Protein AF-0000000076753463 (afdb_homodimer)

Nearest PDB structures (foldseek):
  2esn-assembly1_C  TM=7.604E-01  e=2.938E-28  Pseudomonas aeruginosa
  2y84-assembly3_C  TM=8.664E-01  e=3.092E-18  Burkholderia sp. DNT
  2uye-assembly1_B  TM=8.236E-01  e=2.021E-17  Burkholderia cepacia
  2y7w-assembly2_D  TM=8.746E-01  e=1.244E-16  Burkholderia sp. DNT
  6g1d-assembly1_A  TM=5.443E-01  e=1.172E-17  Corynebacterium glutamicum

InterPro domains:
  IPR000847 LysR, HTH, N-terminal domain [PF00126] (5-63)
  IPR000847 LysR, HTH, N-terminal domain [PS50931] (3-60)
  IPR005119 LysR, substrate-binding [PF03466] (92-293)
  IPR036388 Winged helix-like DNA-binding domain superfamily [G3DSA:1.10.10.10] (1-82)
  IPR036390 Winged helix DNA-binding domain superfamily [SSF46785] (2-79)
  IPR050389 LysR-type Transcriptional Regulators [PTHR30118] (2-296)

Structure (mmCIF, N/CA/C/O backbone):
data_AF-0000000076753463-model_v1
#
loop_
_entity.id
_entity.type
_entity.pdbx_description
1 polymer 'Transcriptional regulator'
#
loop_
_atom_site.group_PDB
_atom_site.id
_atom_site.type_symbol
_atom_site.label_atom_id
_atom_site.label_alt_id
_atom_site.label_comp_id
_atom_site.label_asym_id
_atom_site.label_entity_id
_atom_site.label_seq_id
_atom_site.pdbx_PDB_ins_code
_atom_site.Cartn_x
_atom_site.Cartn_y
_atom_site.Cartn_z
_atom_site.occupancy
_atom_site.B_iso_or_equiv
_atom_site.auth_seq_id
_atom_site.auth_comp_id
_atom_site.auth_asym_id
_atom_site.auth_atom_id
_atom_site.pdbx_PDB_model_num
ATOM 1 N N . MET A 1 1 ? 1.501 -44.062 19.547 1 33.59 1 MET A N 1
ATOM 2 C CA . MET A 1 1 ? 0.537 -43.812 18.484 1 33.59 1 MET A CA 1
ATOM 3 C C . MET A 1 1 ? 1.227 -43.25 17.234 1 33.59 1 MET A C 1
ATOM 5 O O . MET A 1 1 ? 2.057 -42.344 17.344 1 33.59 1 MET A O 1
ATOM 9 N N . GLN A 1 2 ? 1.381 -43.969 16.266 1 40.06 2 GLN A N 1
ATOM 10 C CA . GLN A 1 2 ? 2.08 -43.594 15.039 1 40.06 2 GLN A CA 1
ATOM 11 C C . GLN A 1 2 ? 1.446 -42.375 14.383 1 40.06 2 GLN A C 1
ATOM 13 O O . GLN A 1 2 ? 0.242 -42.375 14.125 1 40.06 2 GLN A O 1
ATOM 18 N N . LEU A 1 3 ? 1.98 -41.344 14.609 1 48.25 3 LEU A N 1
ATOM 19 C CA . LEU A 1 3 ? 1.506 -40.094 14.023 1 48.25 3 LEU A CA 1
ATOM 20 C C . LEU A 1 3 ? 1.336 -40.219 12.516 1 48.25 3 LEU A C 1
ATOM 22 O O . LEU A 1 3 ? 2.238 -40.688 11.828 1 48.25 3 LEU A O 1
ATOM 26 N N . ASP A 1 4 ? 0.097 -40.406 11.984 1 59.12 4 ASP A N 1
ATOM 27 C CA . ASP A 1 4 ? -0.294 -40.469 10.578 1 59.12 4 ASP A CA 1
ATOM 28 C C . ASP A 1 4 ? -0.141 -39.094 9.93 1 59.12 4 ASP A C 1
ATOM 30 O O . ASP A 1 4 ? -0.939 -38.188 10.18 1 59.12 4 ASP A O 1
ATOM 34 N N . LEU A 1 5 ? 0.913 -38.906 9.227 1 62.38 5 LEU A N 1
ATOM 35 C CA . LEU A 1 5 ? 1.271 -37.656 8.578 1 62.38 5 LEU A CA 1
ATOM 36 C C . LEU A 1 5 ? 0.182 -37.219 7.602 1 62.38 5 LEU A C 1
ATOM 38 O O . LEU A 1 5 ? 0.102 -36.062 7.238 1 62.38 5 LEU A O 1
ATOM 42 N N . ASN A 1 6 ? -0.649 -38.188 7.344 1 65.31 6 ASN A N 1
ATOM 43 C CA . ASN A 1 6 ? -1.772 -37.812 6.48 1 65.31 6 ASN A CA 1
ATOM 44 C C . ASN A 1 6 ? -2.73 -36.844 7.168 1 65.31 6 ASN A C 1
ATOM 46 O O . ASN A 1 6 ? -3.457 -36.125 6.5 1 65.31 6 ASN A O 1
ATOM 50 N N . LEU A 1 7 ? -2.582 -36.844 8.445 1 74.88 7 LEU A N 1
ATOM 51 C CA . LEU A 1 7 ? -3.408 -35.938 9.219 1 74.88 7 LEU A CA 1
ATOM 52 C C . LEU A 1 7 ? -2.998 -34.5 8.961 1 74.88 7 LEU A C 1
ATOM 54 O O . LEU A 1 7 ? -3.836 -33.594 9 1 74.88 7 LEU A O 1
ATOM 58 N N . LEU A 1 8 ? -1.732 -34.344 8.656 1 76.69 8 LEU A N 1
ATOM 59 C CA . LEU A 1 8 ? -1.247 -33 8.383 1 76.69 8 LEU A CA 1
ATOM 60 C C . LEU A 1 8 ? -1.798 -32.5 7.062 1 76.69 8 LEU A C 1
ATOM 62 O O . LEU A 1 8 ? -2.15 -31.312 6.953 1 76.69 8 LEU A O 1
ATOM 66 N N . SER A 1 9 ? -1.831 -33.406 6.18 1 77.88 9 SER A N 1
ATOM 67 C CA . SER A 1 9 ? -2.418 -33.031 4.895 1 77.88 9 SER A CA 1
ATOM 68 C C . SER A 1 9 ? -3.887 -32.656 5.047 1 77.88 9 SER A C 1
ATOM 70 O O . SER A 1 9 ? -4.355 -31.688 4.426 1 77.88 9 SER A O 1
ATOM 72 N N . ALA A 1 10 ? -4.559 -33.375 5.84 1 82.31 10 ALA A N 1
ATOM 73 C CA . ALA A 1 10 ? -5.969 -33.125 6.094 1 82.31 10 ALA A CA 1
ATOM 74 C C . ALA A 1 10 ? -6.145 -31.797 6.84 1 82.31 10 ALA A C 1
ATOM 76 O O . ALA A 1 10 ? -7.031 -31 6.516 1 82.31 10 ALA A O 1
ATOM 77 N N . LEU A 1 11 ? -5.305 -31.594 7.801 1 85.06 11 LEU A N 1
ATOM 78 C CA . LEU A 1 11 ? -5.344 -30.359 8.562 1 85.06 11 LEU A CA 1
ATOM 79 C C . LEU A 1 11 ? -5.094 -29.156 7.66 1 85.06 11 LEU A C 1
ATOM 81 O O . LEU A 1 11 ? -5.805 -28.156 7.75 1 85.06 11 LEU A O 1
ATOM 85 N N . ASP A 1 12 ? -4.172 -29.328 6.883 1 80.75 12 ASP A N 1
ATOM 86 C CA . ASP A 1 12 ? -3.832 -28.266 5.941 1 80.75 12 ASP A CA 1
ATOM 87 C C . ASP A 1 12 ? -5.02 -27.938 5.043 1 80.75 12 ASP A C 1
ATOM 89 O O . ASP A 1 12 ? -5.352 -26.766 4.859 1 80.75 12 ASP A O 1
ATOM 93 N N . ALA A 1 13 ? -5.637 -28.875 4.512 1 80.62 13 ALA A N 1
ATOM 94 C CA . ALA A 1 13 ? -6.797 -28.703 3.637 1 80.62 13 ALA A CA 1
ATOM 95 C C . ALA A 1 13 ? -7.957 -28.047 4.387 1 80.62 13 ALA A C 1
ATOM 97 O O . ALA A 1 13 ? -8.625 -27.156 3.861 1 80.62 13 ALA A O 1
ATOM 98 N N . LEU A 1 14 ? -8.18 -28.484 5.586 1 86.25 14 LEU A N 1
ATOM 99 C CA . LEU A 1 14 ? -9.266 -27.953 6.41 1 86.25 14 LEU A CA 1
ATOM 100 C C . LEU A 1 14 ? -9.055 -26.469 6.703 1 86.25 14 LEU A C 1
ATOM 102 O O . LEU A 1 14 ? -10.008 -25.688 6.656 1 86.25 14 LEU A O 1
ATOM 106 N N . LEU A 1 15 ? -7.824 -26.156 6.926 1 82.81 15 LEU A N 1
ATOM 107 C CA . LEU A 1 15 ? -7.52 -24.766 7.297 1 82.81 15 LEU A CA 1
ATOM 108 C C . LEU A 1 15 ? -7.559 -23.859 6.074 1 82.81 15 LEU A C 1
ATOM 110 O O . LEU A 1 15 ? -7.914 -22.688 6.18 1 82.81 15 LEU A O 1
ATOM 114 N N . GLU A 1 16 ? -7.16 -24.328 5.016 1 77.44 16 GLU A N 1
ATOM 115 C CA . GLU A 1 16 ? -7.16 -23.547 3.779 1 77.44 16 GLU A CA 1
ATOM 116 C C . GLU A 1 16 ? -8.578 -23.344 3.258 1 77.44 16 GLU A C 1
ATOM 118 O O . GLU A 1 16 ? -8.945 -22.234 2.863 1 77.44 16 GLU A O 1
ATOM 123 N N . GLU A 1 17 ? -9.398 -24.375 3.283 1 74.75 17 GLU A N 1
ATOM 124 C CA . GLU A 1 17 ? -10.734 -24.344 2.695 1 74.75 17 GLU A CA 1
ATOM 125 C C . GLU A 1 17 ? -11.766 -23.812 3.68 1 74.75 17 GLU A C 1
ATOM 127 O O . GLU A 1 17 ? -12.812 -23.297 3.273 1 74.75 17 GLU A O 1
ATOM 132 N N . GLY A 1 18 ? -11.445 -23.953 4.965 1 78.69 18 GLY A N 1
ATOM 133 C CA . GLY A 1 18 ? -12.352 -23.484 6.012 1 78.69 18 GLY A CA 1
ATOM 134 C C . GLY A 1 18 ? -13.633 -24.297 6.086 1 78.69 18 GLY A C 1
ATOM 135 O O . GLY A 1 18 ? -14.656 -23.797 6.562 1 78.69 18 GLY A O 1
ATOM 136 N N . SER A 1 19 ? -13.656 -25.422 5.418 1 81.88 19 SER A N 1
ATOM 137 C CA . SER A 1 19 ? -14.828 -26.281 5.43 1 81.88 19 SER A CA 1
ATOM 138 C C . SER A 1 19 ? -14.445 -27.75 5.215 1 81.88 19 SER A C 1
ATOM 140 O O . SER A 1 19 ? -13.406 -28.031 4.625 1 81.88 19 SER A O 1
ATOM 142 N N . VAL A 1 20 ? -15.336 -28.672 5.754 1 86.06 20 VAL A N 1
ATOM 143 C CA . VAL A 1 20 ? -15.117 -30.109 5.617 1 86.06 20 VAL A CA 1
ATOM 144 C C . VAL A 1 20 ? -15.344 -30.531 4.168 1 86.06 20 VAL A C 1
ATOM 146 O O . VAL A 1 20 ? -14.555 -31.297 3.607 1 86.06 20 VAL A O 1
ATOM 149 N N . ALA A 1 21 ? -16.359 -29.891 3.625 1 83.31 21 ALA A N 1
ATOM 150 C CA . ALA A 1 21 ? -16.672 -30.234 2.24 1 83.31 21 ALA A CA 1
ATOM 151 C C . ALA A 1 21 ? -15.555 -29.781 1.302 1 83.31 21 ALA A C 1
ATOM 153 O O . ALA A 1 21 ? -15.133 -30.516 0.412 1 83.31 21 ALA A O 1
ATOM 154 N N . GLY A 1 22 ? -15.078 -28.656 1.528 1 81.5 22 GLY A N 1
ATOM 155 C CA . GLY A 1 22 ? -13.977 -28.125 0.733 1 81.5 22 GLY A CA 1
ATOM 156 C C . GLY A 1 22 ? -12.695 -28.938 0.882 1 81.5 22 GLY A C 1
ATOM 157 O O . GLY A 1 22 ? -12.016 -29.203 -0.106 1 81.5 22 GLY A O 1
ATOM 158 N N . ALA A 1 23 ? -12.438 -29.297 2.053 1 85.56 23 ALA A N 1
ATOM 159 C CA . ALA A 1 23 ? -11.25 -30.109 2.322 1 85.56 23 ALA A CA 1
ATOM 160 C C . ALA A 1 23 ? -11.383 -31.5 1.692 1 85.56 23 ALA A C 1
ATOM 162 O O . ALA A 1 23 ? -10.406 -32.031 1.16 1 85.56 23 ALA A O 1
ATOM 163 N N . ALA A 1 24 ? -12.555 -32.031 1.712 1 85 24 ALA A N 1
ATOM 164 C CA . ALA A 1 24 ? -12.812 -33.344 1.12 1 85 24 ALA A CA 1
ATOM 165 C C . ALA A 1 24 ? -12.562 -33.312 -0.385 1 85 24 ALA A C 1
ATOM 167 O O . ALA A 1 24 ? -11.914 -34.219 -0.925 1 85 24 ALA A O 1
ATOM 168 N N . GLU A 1 25 ? -13.008 -32.312 -0.984 1 79.56 25 GLU A N 1
ATOM 169 C CA . GLU A 1 25 ? -12.82 -32.156 -2.422 1 79.56 25 GLU A CA 1
ATOM 170 C C . GLU A 1 25 ? -11.344 -32.031 -2.771 1 79.56 25 GLU A C 1
ATOM 172 O O . GLU A 1 25 ? -10.852 -32.656 -3.703 1 79.56 25 GLU A O 1
ATOM 177 N N . ARG A 1 26 ? -10.656 -31.344 -1.923 1 76.62 26 ARG A N 1
ATOM 178 C CA . ARG A 1 26 ? -9.234 -31.078 -2.16 1 76.62 26 ARG A CA 1
ATOM 179 C C . ARG A 1 26 ? -8.406 -32.344 -1.966 1 76.62 26 ARG A C 1
ATOM 181 O O . ARG A 1 26 ? -7.453 -32.594 -2.705 1 76.62 26 ARG A O 1
ATOM 188 N N . LEU A 1 27 ? -8.789 -33.125 -1.083 1 77.31 27 LEU A N 1
ATOM 189 C CA . LEU A 1 27 ? -8.023 -34.312 -0.715 1 77.31 27 LEU A CA 1
ATOM 190 C C . LEU A 1 27 ? -8.523 -35.531 -1.47 1 77.31 27 LEU A C 1
ATOM 192 O O . LEU A 1 27 ? -7.949 -36.625 -1.355 1 77.31 27 LEU A O 1
ATOM 196 N N . ARG A 1 28 ? -9.609 -35.312 -2.26 1 79.56 28 ARG A N 1
ATOM 197 C CA . ARG A 1 28 ? -10.25 -36.406 -2.963 1 79.56 28 ARG A CA 1
ATOM 198 C C . ARG A 1 28 ? -10.664 -37.531 -1.991 1 79.56 28 ARG A C 1
ATOM 200 O O . ARG A 1 28 ? -10.391 -38.688 -2.225 1 79.56 28 ARG A O 1
ATOM 207 N N . LEU A 1 29 ? -11.242 -37.094 -0.94 1 81 29 LEU A N 1
ATOM 208 C CA . LEU A 1 29 ? -11.812 -37.969 0.078 1 81 29 LEU A CA 1
ATOM 209 C C . LEU A 1 29 ? -13.297 -37.656 0.282 1 81 29 LEU A C 1
ATOM 211 O O . LEU A 1 29 ? -13.805 -36.656 -0.221 1 81 29 LEU A O 1
ATOM 215 N N . SER A 1 30 ? -14.016 -38.562 0.864 1 83.69 30 SER A N 1
ATOM 216 C CA . SER A 1 30 ? -15.406 -38.312 1.218 1 83.69 30 SER A CA 1
ATOM 217 C C . SER A 1 30 ? -15.516 -37.375 2.416 1 83.69 30 SER A C 1
ATOM 219 O O . SER A 1 30 ? -14.617 -37.312 3.256 1 83.69 30 SER A O 1
ATOM 221 N N . SER A 1 31 ? -16.578 -36.625 2.402 1 87.75 31 SER A N 1
ATOM 222 C CA . SER A 1 31 ? -16.812 -35.688 3.516 1 87.75 31 SER A CA 1
ATOM 223 C C . SER A 1 31 ? -16.844 -36.438 4.848 1 87.75 31 SER A C 1
ATOM 225 O O . SER A 1 31 ? -16.281 -35.969 5.84 1 87.75 31 SER A O 1
ATOM 227 N N . PRO A 1 32 ? -17.5 -37.594 4.91 1 87.38 32 PRO A N 1
ATOM 228 C CA . PRO A 1 32 ? -17.469 -38.344 6.18 1 87.38 32 PRO A CA 1
ATOM 229 C C . PRO A 1 32 ? -16.047 -38.719 6.598 1 87.38 32 PRO A C 1
ATOM 231 O O . PRO A 1 32 ? -15.711 -38.656 7.785 1 87.38 32 PRO A O 1
ATOM 234 N N . ALA A 1 33 ? -15.258 -39.031 5.668 1 84.88 33 ALA A N 1
ATOM 235 C CA . ALA A 1 33 ? -13.867 -39.375 5.961 1 84.88 33 ALA A CA 1
ATOM 236 C C . ALA A 1 33 ? -13.117 -38.156 6.52 1 84.88 33 ALA A C 1
ATOM 238 O O . ALA A 1 33 ? -12.359 -38.281 7.488 1 84.88 33 ALA A O 1
ATOM 239 N N . VAL A 1 34 ? -13.344 -37.062 5.918 1 87.88 34 VAL A N 1
ATOM 240 C CA . VAL A 1 34 ? -12.688 -35.844 6.379 1 87.88 34 VAL A CA 1
ATOM 241 C C . VAL A 1 34 ? -13.227 -35.469 7.754 1 87.88 34 VAL A C 1
ATOM 243 O O . VAL A 1 34 ? -12.477 -35 8.617 1 87.88 34 VAL A O 1
ATOM 246 N N . SER A 1 35 ? -14.484 -35.656 7.957 1 89.06 35 SER A N 1
ATOM 247 C CA . SER A 1 35 ? -15.094 -35.375 9.258 1 89.06 35 SER A CA 1
ATOM 248 C C . SER A 1 35 ? -14.477 -36.25 10.344 1 89.06 35 SER A C 1
ATOM 250 O O . SER A 1 35 ? -14.18 -35.781 11.438 1 89.06 35 SER A O 1
ATOM 252 N N . ARG A 1 36 ? -14.273 -37.469 10.016 1 86 36 ARG A N 1
ATOM 253 C CA . ARG A 1 36 ? -13.625 -38.375 10.961 1 86 36 ARG A CA 1
ATOM 254 C C . ARG A 1 36 ? -12.195 -37.938 11.25 1 86 36 ARG A C 1
ATOM 256 O O . ARG A 1 36 ? -11.742 -37.969 12.398 1 86 36 ARG A O 1
ATOM 263 N N . THR A 1 37 ? -11.578 -37.562 10.172 1 86.69 37 THR A N 1
ATOM 264 C CA . THR A 1 37 ? -10.211 -37.094 10.312 1 86.69 37 THR A CA 1
ATOM 265 C C . THR A 1 37 ? -10.164 -35.844 11.195 1 86.69 37 THR A C 1
ATOM 267 O O . THR A 1 37 ? -9.266 -35.688 12.016 1 86.69 37 THR A O 1
ATOM 270 N N . LEU A 1 38 ? -11.109 -34.969 11.016 1 89.12 38 LEU A N 1
ATOM 271 C CA . LEU A 1 38 ? -11.203 -33.781 11.859 1 89.12 38 LEU A CA 1
ATOM 272 C C . LEU A 1 38 ? -11.414 -34.188 13.32 1 89.12 38 LEU A C 1
ATOM 274 O O . LEU A 1 38 ? -10.805 -33.594 14.219 1 89.12 38 LEU A O 1
ATOM 278 N N . GLY A 1 39 ? -12.289 -35.094 13.531 1 86.94 39 GLY A N 1
ATOM 279 C CA . GLY A 1 39 ? -12.461 -35.625 14.883 1 86.94 39 GLY A CA 1
ATOM 280 C C . GLY A 1 39 ? -11.164 -36.125 15.492 1 86.94 39 GLY A C 1
ATOM 281 O O . GLY A 1 39 ? -10.883 -35.875 16.656 1 86.94 39 GLY A O 1
ATOM 282 N N . ARG A 1 40 ? -10.414 -36.812 14.688 1 82.94 40 ARG A N 1
ATOM 283 C CA . ARG A 1 40 ? -9.117 -37.312 15.141 1 82.94 40 ARG A CA 1
ATOM 284 C C . ARG A 1 40 ? -8.172 -36.156 15.453 1 82.94 40 ARG A C 1
ATOM 286 O O . ARG A 1 40 ? -7.457 -36.188 16.453 1 82.94 40 ARG A O 1
ATOM 293 N N . LEU A 1 41 ? -8.102 -35.219 14.555 1 86.5 41 LEU A N 1
ATOM 294 C CA . LEU A 1 41 ? -7.266 -34.031 14.734 1 86.5 41 LEU A CA 1
ATOM 295 C C . LEU A 1 41 ? -7.629 -33.312 16.016 1 86.5 41 LEU A C 1
ATOM 297 O O . LEU A 1 41 ? -6.746 -32.875 16.766 1 86.5 41 LEU A O 1
ATOM 301 N N . ARG A 1 42 ? -8.906 -33.25 16.281 1 86.31 42 ARG A N 1
ATOM 302 C CA . ARG A 1 42 ? -9.383 -32.594 17.5 1 86.31 42 ARG A CA 1
ATOM 303 C C . ARG A 1 42 ? -8.891 -33.344 18.734 1 86.31 42 ARG A C 1
ATOM 305 O O . ARG A 1 42 ? -8.43 -32.719 19.688 1 86.31 42 ARG A O 1
ATOM 312 N N . ARG A 1 43 ? -9 -34.594 18.656 1 83.44 43 ARG A N 1
ATOM 313 C CA . ARG A 1 43 ? -8.562 -35.406 19.781 1 83.44 43 ARG A CA 1
ATOM 314 C C . ARG A 1 43 ? -7.059 -35.312 20 1 83.44 43 ARG A C 1
ATOM 316 O O . ARG A 1 43 ? -6.594 -35.188 21.125 1 83.44 43 ARG A O 1
ATOM 323 N N . LEU A 1 44 ? -6.395 -35.281 18.922 1 80.81 44 LEU A N 1
ATOM 324 C CA . LEU A 1 44 ? -4.941 -35.281 19.016 1 80.81 44 LEU A CA 1
ATOM 325 C C . LEU A 1 44 ? -4.441 -33.906 19.516 1 80.81 44 LEU A C 1
ATOM 327 O O . LEU A 1 44 ? -3.479 -33.844 20.281 1 80.81 44 LEU A O 1
ATOM 331 N N . THR A 1 45 ? -5.082 -32.906 19.062 1 83.5 45 THR A N 1
ATOM 332 C CA . THR A 1 45 ? -4.594 -31.562 19.359 1 83.5 45 THR A CA 1
ATOM 333 C C . THR A 1 45 ? -5.25 -31.016 20.625 1 83.5 45 THR A C 1
ATOM 335 O O . THR A 1 45 ? -4.746 -30.078 21.234 1 83.5 45 THR A O 1
ATOM 338 N N . GLY A 1 46 ? -6.352 -31.531 20.922 1 83.75 46 GLY A N 1
ATOM 339 C CA . GLY A 1 46 ? -7.137 -31.016 22.031 1 83.75 46 GLY A CA 1
ATOM 340 C C . GLY A 1 46 ? -7.875 -29.734 21.688 1 83.75 46 GLY A C 1
ATOM 341 O O . GLY A 1 46 ? -8.344 -29.016 22.562 1 83.75 46 GLY A O 1
ATOM 342 N N . ASP A 1 47 ? -7.789 -29.328 20.406 1 82.88 47 ASP A N 1
ATOM 343 C CA . ASP A 1 47 ? -8.445 -28.141 19.891 1 82.88 47 ASP A CA 1
ATOM 344 C C . ASP A 1 47 ? -9.539 -28.5 18.875 1 82.88 47 ASP A C 1
ATOM 346 O O . ASP A 1 47 ? -9.422 -29.5 18.172 1 82.88 47 ASP A O 1
ATOM 350 N N . GLU A 1 48 ? -10.547 -27.672 18.734 1 88.5 48 GLU A N 1
ATOM 351 C CA . GLU A 1 48 ? -11.656 -27.938 17.828 1 88.5 48 GLU A CA 1
ATOM 352 C C . GLU A 1 48 ? -11.266 -27.656 16.391 1 88.5 48 GLU A C 1
ATOM 354 O O . GLU A 1 48 ? -11.953 -28.094 15.453 1 88.5 48 GLU A O 1
ATOM 359 N N . ILE A 1 49 ? -10.195 -26.984 16.109 1 86.69 49 ILE A N 1
ATOM 360 C CA . ILE A 1 49 ? -9.57 -26.688 14.82 1 86.69 49 ILE A CA 1
ATOM 361 C C . ILE A 1 49 ? -10.516 -25.828 13.977 1 86.69 49 ILE A C 1
ATOM 363 O O . ILE A 1 49 ? -10.18 -24.703 13.602 1 86.69 49 ILE A O 1
ATOM 367 N N . LEU A 1 50 ? -11.727 -26.328 13.742 1 87 50 LEU A N 1
ATOM 368 C CA . LEU A 1 50 ? -12.805 -25.625 13.062 1 87 50 LEU A CA 1
ATOM 369 C C . LEU A 1 50 ? -14.086 -25.672 13.891 1 87 50 LEU A C 1
ATOM 371 O O . LEU A 1 50 ? -14.469 -26.734 14.383 1 87 50 LEU A O 1
ATOM 375 N N . VAL A 1 51 ? -14.578 -24.406 14.094 1 83.38 51 VAL A N 1
ATOM 376 C CA . VAL A 1 51 ? -15.812 -24.344 14.859 1 83.38 51 VAL A CA 1
ATOM 377 C C . VAL A 1 51 ? -16.938 -23.812 13.977 1 83.38 51 VAL A C 1
ATOM 379 O O . VAL A 1 51 ? -16.703 -22.969 13.109 1 83.38 51 VAL A O 1
ATOM 382 N N . ARG A 1 52 ? -18.078 -24.344 14.18 1 76.12 52 ARG A N 1
ATOM 383 C CA . ARG A 1 52 ? -19.234 -23.922 13.414 1 76.12 52 ARG A CA 1
ATOM 384 C C . ARG A 1 52 ? -19.719 -22.547 13.867 1 76.12 52 ARG A C 1
ATOM 386 O O . ARG A 1 52 ? -19.922 -22.312 15.062 1 76.12 52 ARG A O 1
ATOM 393 N N . THR A 1 53 ? -19.578 -21.75 13.086 1 67 53 THR A N 1
ATOM 394 C CA . THR A 1 53 ? -20.156 -20.438 13.305 1 67 53 THR A CA 1
ATOM 395 C C . THR A 1 53 ? -21.25 -20.141 12.289 1 67 53 THR A C 1
ATOM 397 O O . THR A 1 53 ? -20.984 -19.719 11.172 1 67 53 THR A O 1
ATOM 400 N N . GLY A 1 54 ? -22.453 -20.391 12.586 1 63.91 54 GLY A N 1
ATOM 401 C CA . GLY A 1 54 ? -23.547 -20.312 11.633 1 63.91 54 GLY A CA 1
ATOM 402 C C . GLY A 1 54 ? -23.484 -21.375 10.562 1 63.91 54 GLY A C 1
ATOM 403 O O . GLY A 1 54 ? -23.453 -22.578 10.875 1 63.91 54 GLY A O 1
ATOM 404 N N . ARG A 1 55 ? -23.5 -20.969 9.305 1 67.06 55 ARG A N 1
ATOM 405 C CA . ARG A 1 55 ? -23.469 -21.922 8.203 1 67.06 55 ARG A CA 1
ATOM 406 C C . ARG A 1 55 ? -22.047 -22.172 7.715 1 67.06 55 ARG A C 1
ATOM 408 O O . ARG A 1 55 ? -21.828 -22.875 6.734 1 67.06 55 ARG A O 1
ATOM 415 N N . THR A 1 56 ? -21.109 -21.531 8.383 1 70.06 56 THR A N 1
ATOM 416 C CA . THR A 1 56 ? -19.734 -21.688 7.961 1 70.06 56 THR A CA 1
ATOM 417 C C . THR A 1 56 ? -18.859 -22.188 9.117 1 70.06 56 THR A C 1
ATOM 419 O O . THR A 1 56 ? -19.312 -22.203 10.266 1 70.06 56 THR A O 1
ATOM 422 N N . MET A 1 57 ? -17.797 -22.828 8.758 1 79.12 57 MET A N 1
ATOM 423 C CA . MET A 1 57 ? -16.812 -23.203 9.758 1 79.12 57 MET A CA 1
ATOM 424 C C . MET A 1 57 ? -15.672 -22.203 9.805 1 79.12 57 MET A C 1
ATOM 426 O O . MET A 1 57 ? -15.227 -21.719 8.766 1 79.12 57 MET A O 1
ATOM 430 N N . THR A 1 58 ? -15.328 -21.875 11.062 1 80.81 58 THR A N 1
ATOM 431 C CA . THR A 1 58 ? -14.234 -20.938 11.273 1 80.81 58 THR A CA 1
ATOM 432 C C . THR A 1 58 ? -13.094 -21.578 12.047 1 80.81 58 THR A C 1
ATOM 434 O O . THR A 1 58 ? -13.336 -22.297 13.023 1 80.81 58 THR A O 1
ATOM 437 N N . PRO A 1 59 ? -11.883 -21.328 11.562 1 83.06 59 PRO A N 1
ATOM 438 C CA . PRO A 1 59 ? -10.75 -21.891 12.305 1 83.06 59 PRO A CA 1
ATOM 439 C C . PRO A 1 59 ? -10.594 -21.266 13.688 1 83.06 59 PRO A C 1
ATOM 441 O O . PRO A 1 59 ? -10.906 -20.078 13.875 1 83.06 59 PRO A O 1
ATOM 444 N N . THR A 1 60 ? -10.188 -22.125 14.672 1 82.75 60 THR A N 1
ATOM 445 C CA . THR A 1 60 ? -9.883 -21.625 16.016 1 82.75 60 THR A CA 1
ATOM 446 C C . THR A 1 60 ? -8.602 -20.797 16 1 82.75 60 THR A C 1
ATOM 448 O O . THR A 1 60 ? -7.816 -20.859 15.055 1 82.75 60 THR A O 1
ATOM 451 N N . PRO A 1 61 ? -8.414 -20.094 17.047 1 76 61 PRO A N 1
ATOM 452 C CA . PRO A 1 61 ? -7.16 -19.328 17.156 1 76 61 PRO A CA 1
ATOM 453 C C . PRO A 1 61 ? -5.926 -20.234 17.094 1 76 61 PRO A C 1
ATOM 455 O O . PRO A 1 61 ? -4.918 -19.859 16.484 1 76 61 PRO A O 1
ATOM 458 N N . TYR A 1 62 ? -6.059 -21.359 17.719 1 76.56 62 TYR A N 1
ATOM 459 C CA . TYR A 1 62 ? -4.98 -22.328 17.672 1 76.56 62 TYR A CA 1
ATOM 460 C C . TYR A 1 62 ? -4.707 -22.781 16.234 1 76.56 62 TYR A C 1
ATOM 462 O O . TYR A 1 62 ? -3.555 -22.797 15.797 1 76.56 62 TYR A O 1
ATOM 470 N N . ALA A 1 63 ? -5.762 -23.094 15.508 1 80.25 63 ALA A N 1
ATOM 471 C CA . ALA A 1 63 ? -5.645 -23.562 14.133 1 80.25 63 ALA A CA 1
ATOM 472 C C . ALA A 1 63 ? -5.023 -22.5 13.234 1 80.25 63 ALA A C 1
ATOM 474 O O . ALA A 1 63 ? -4.172 -22.797 12.398 1 80.25 63 ALA A O 1
ATOM 475 N N . LEU A 1 64 ? -5.41 -21.344 13.516 1 76.19 64 LEU A N 1
ATOM 476 C CA . LEU A 1 64 ? -4.867 -20.234 12.742 1 76.19 64 LEU A CA 1
ATOM 477 C C . LEU A 1 64 ? -3.383 -20.047 13.031 1 76.19 64 LEU A C 1
ATOM 479 O O . LEU A 1 64 ? -2.605 -19.75 12.125 1 76.19 64 LEU A O 1
ATOM 483 N N . ALA A 1 65 ? -3.045 -20.344 14.227 1 73.19 65 ALA A N 1
ATOM 484 C CA . ALA A 1 65 ? -1.664 -20.141 14.656 1 73.19 65 ALA A CA 1
ATOM 485 C C . ALA A 1 65 ? -0.73 -21.156 14.016 1 73.19 65 ALA A C 1
ATOM 487 O O . ALA A 1 65 ? 0.437 -20.859 13.758 1 73.19 65 ALA A O 1
ATOM 488 N N . ILE A 1 66 ? -1.24 -22.344 13.734 1 73.69 66 ILE A N 1
ATOM 489 C CA . ILE A 1 66 ? -0.343 -23.391 13.258 1 73.69 66 ILE A CA 1
ATOM 490 C C . ILE A 1 66 ? -0.494 -23.562 11.75 1 73.69 66 ILE A C 1
ATOM 492 O O . ILE A 1 66 ? 0.197 -24.375 11.133 1 73.69 66 ILE A O 1
ATOM 496 N N . ARG A 1 67 ? -1.355 -22.828 11.211 1 77.31 67 ARG A N 1
ATOM 497 C CA . ARG A 1 67 ? -1.724 -23.016 9.812 1 77.31 67 ARG A CA 1
ATOM 498 C C . ARG A 1 67 ? -0.496 -22.938 8.914 1 77.31 67 ARG A C 1
ATOM 500 O O . ARG A 1 67 ? -0.292 -23.812 8.062 1 77.31 67 ARG A O 1
ATOM 507 N N . GLU A 1 68 ? 0.258 -22.031 9.188 1 64.5 68 GLU A N 1
ATOM 508 C CA . GLU A 1 68 ? 1.436 -21.844 8.344 1 64.5 68 GLU A CA 1
ATOM 509 C C . GLU A 1 68 ? 2.416 -23 8.492 1 64.5 68 GLU A C 1
ATOM 511 O O . GLU A 1 68 ? 2.963 -23.5 7.504 1 64.5 68 GLU A O 1
ATOM 516 N N . ARG A 1 69 ? 2.578 -23.391 9.625 1 68.94 69 ARG A N 1
ATOM 517 C CA . ARG A 1 69 ? 3.498 -24.484 9.906 1 68.94 69 ARG A CA 1
ATOM 518 C C . ARG A 1 69 ? 3 -25.781 9.289 1 68.94 69 ARG A C 1
ATOM 520 O O . ARG A 1 69 ? 3.789 -26.562 8.75 1 68.94 69 ARG A O 1
ATOM 527 N N . VAL A 1 70 ? 1.739 -26.016 9.391 1 75.75 70 VAL A N 1
ATOM 528 C CA . VAL A 1 70 ? 1.153 -27.219 8.812 1 75.75 70 VAL A CA 1
ATOM 529 C C . VAL A 1 70 ? 1.344 -27.219 7.301 1 75.75 70 VAL A C 1
ATOM 531 O O . VAL A 1 70 ? 1.733 -28.234 6.715 1 75.75 70 VAL A O 1
ATOM 534 N N . HIS A 1 71 ? 1.142 -26.109 6.766 1 71.5 71 HIS A N 1
ATOM 535 C CA . HIS A 1 71 ? 1.301 -25.984 5.32 1 71.5 71 HIS A CA 1
ATOM 536 C C . HIS A 1 71 ? 2.734 -26.297 4.898 1 71.5 71 HIS A C 1
ATOM 538 O O . HIS A 1 71 ? 2.957 -27.031 3.936 1 71.5 71 HIS A O 1
ATOM 544 N N . GLU A 1 72 ? 3.615 -25.891 5.633 1 65.06 72 GLU A N 1
ATOM 545 C CA . GLU A 1 72 ? 5.031 -26.109 5.355 1 65.06 72 GLU A CA 1
ATOM 546 C C . GLU A 1 72 ? 5.387 -27.594 5.441 1 65.06 72 GLU A C 1
ATOM 548 O O . GLU A 1 72 ? 6.105 -28.125 4.59 1 65.06 72 GLU A O 1
ATOM 553 N N . LEU A 1 73 ? 4.898 -28.141 6.387 1 65.56 73 LEU A N 1
ATOM 554 C CA . LEU A 1 73 ? 5.211 -29.547 6.625 1 65.56 73 LEU A CA 1
ATOM 555 C C . LEU A 1 73 ? 4.664 -30.422 5.504 1 65.56 73 LEU A C 1
ATOM 557 O O . LEU A 1 73 ? 5.34 -31.344 5.039 1 65.56 73 LEU A O 1
ATOM 561 N N . VAL A 1 74 ? 3.539 -30.062 5.152 1 68.88 74 VAL A N 1
ATOM 562 C CA . VAL A 1 74 ? 2.922 -30.844 4.094 1 68.88 74 VAL A CA 1
ATOM 563 C C . VAL A 1 74 ? 3.678 -30.641 2.785 1 68.88 74 VAL A C 1
ATOM 565 O O . VAL A 1 74 ? 3.988 -31.609 2.078 1 68.88 74 VAL A O 1
ATOM 568 N N . ARG A 1 75 ? 3.975 -29.5 2.535 1 64.62 75 ARG A N 1
ATOM 569 C CA . ARG A 1 75 ? 4.742 -29.172 1.335 1 64.62 75 ARG A CA 1
ATOM 570 C C . ARG A 1 75 ? 6.086 -29.891 1.338 1 64.62 75 ARG A C 1
ATOM 572 O O . ARG A 1 75 ? 6.504 -30.453 0.318 1 64.62 75 ARG A O 1
ATOM 579 N N . ASP A 1 76 ? 6.703 -29.844 2.391 1 60.03 76 ASP A N 1
ATOM 580 C CA . ASP A 1 76 ? 8 -30.5 2.527 1 60.03 76 ASP A CA 1
ATOM 581 C C . ASP A 1 76 ? 7.879 -32 2.324 1 60.03 76 ASP A C 1
ATOM 583 O O . ASP A 1 76 ? 8.719 -32.625 1.655 1 60.03 76 ASP A O 1
ATOM 587 N N . ALA A 1 77 ? 6.879 -32.562 2.904 1 59.88 77 ALA A N 1
ATOM 588 C CA . ALA A 1 77 ? 6.648 -34 2.77 1 59.88 77 ALA A CA 1
ATOM 589 C C . ALA A 1 77 ? 6.383 -34.375 1.314 1 59.88 77 ALA A C 1
ATOM 591 O O . ALA A 1 77 ? 6.887 -35.375 0.827 1 59.88 77 ALA A O 1
ATOM 592 N N . GLU A 1 78 ? 5.66 -33.531 0.705 1 57.78 78 GLU A N 1
ATOM 593 C CA . GLU A 1 78 ? 5.355 -33.781 -0.701 1 57.78 78 GLU A CA 1
ATOM 594 C C . GLU A 1 78 ? 6.605 -33.625 -1.567 1 57.78 78 GLU A C 1
ATOM 596 O O . GLU A 1 78 ? 6.816 -34.438 -2.486 1 57.78 78 GLU A O 1
ATOM 601 N N . ALA A 1 79 ? 7.301 -32.688 -1.246 1 56.91 79 ALA A N 1
ATOM 602 C CA . ALA A 1 79 ? 8.531 -32.469 -2.002 1 56.91 79 ALA A CA 1
ATOM 603 C C . ALA A 1 79 ? 9.461 -33.688 -1.914 1 56.91 79 ALA A C 1
ATOM 605 O O . ALA A 1 79 ? 10.148 -34 -2.883 1 56.91 79 ALA A O 1
ATOM 606 N N . VAL A 1 80 ? 9.438 -34.25 -0.819 1 52.88 80 VAL A N 1
ATOM 607 C CA . VAL A 1 80 ? 10.32 -35.375 -0.611 1 52.88 80 VAL A CA 1
ATOM 608 C C . VAL A 1 80 ? 9.797 -36.594 -1.401 1 52.88 80 VAL A C 1
ATOM 610 O O . VAL A 1 80 ? 10.578 -37.406 -1.914 1 52.88 80 VAL A O 1
ATOM 613 N N . LEU A 1 81 ? 8.57 -36.75 -1.343 1 51.62 81 LEU A N 1
ATOM 614 C CA . LEU A 1 81 ? 7.98 -37.938 -1.933 1 51.62 81 LEU A CA 1
ATOM 615 C C . LEU A 1 81 ? 7.859 -37.781 -3.445 1 51.62 81 LEU A C 1
ATOM 617 O O . LEU A 1 81 ? 7.578 -38.781 -4.145 1 51.62 81 LEU A O 1
ATOM 621 N N . MET A 1 82 ? 7.895 -36.625 -3.93 1 45.72 82 MET A N 1
ATOM 622 C CA . MET A 1 82 ? 7.805 -36.438 -5.379 1 45.72 82 MET A CA 1
ATOM 623 C C . MET A 1 82 ? 9.172 -36.625 -6.035 1 45.72 82 MET A C 1
ATOM 625 O O . MET A 1 82 ? 10.164 -36.062 -5.559 1 45.72 82 MET A O 1
ATOM 629 N N . PRO A 1 83 ? 9.391 -37.656 -6.707 1 45.16 83 PRO A N 1
ATOM 630 C CA . PRO A 1 83 ? 10.602 -37.719 -7.531 1 45.16 83 PRO A CA 1
ATOM 631 C C . PRO A 1 83 ? 10.977 -36.344 -8.133 1 45.16 83 PRO A C 1
ATOM 633 O O . PRO A 1 83 ? 10.109 -35.5 -8.312 1 45.16 83 PRO A O 1
ATOM 636 N N . SER A 1 84 ? 12.297 -35.938 -8.031 1 49.56 84 SER A N 1
ATOM 637 C CA . SER A 1 84 ? 12.828 -34.781 -8.719 1 49.56 84 SER A CA 1
ATOM 638 C C . SER A 1 84 ? 12.195 -34.594 -10.094 1 49.56 84 SER A C 1
ATOM 640 O O . SER A 1 84 ? 12.656 -35.188 -11.07 1 49.56 84 SER A O 1
ATOM 642 N N . ARG A 1 85 ? 10.93 -34.906 -10.32 1 51.66 85 ARG A N 1
ATOM 643 C CA . ARG A 1 85 ? 10.367 -34.844 -11.664 1 51.66 85 ARG A CA 1
ATOM 644 C C . ARG A 1 85 ? 10.625 -33.469 -12.289 1 51.66 85 ARG A C 1
ATOM 646 O O . ARG A 1 85 ? 10.797 -32.5 -11.586 1 51.66 85 ARG A O 1
ATOM 653 N N . THR A 1 86 ? 11.125 -33.531 -13.453 1 66.5 86 THR A N 1
ATOM 654 C CA . THR A 1 86 ? 11.195 -32.375 -14.367 1 66.5 86 THR A CA 1
ATOM 655 C C . THR A 1 86 ? 9.977 -31.484 -14.203 1 66.5 86 THR A C 1
ATOM 657 O O . THR A 1 86 ? 8.844 -31.969 -14.133 1 66.5 86 THR A O 1
ATOM 660 N N . LEU A 1 87 ? 10.227 -30.281 -13.766 1 80.5 87 LEU A N 1
ATOM 661 C CA . LEU A 1 87 ? 9.164 -29.312 -13.57 1 80.5 87 LEU A CA 1
ATOM 662 C C . LEU A 1 87 ? 8.328 -29.156 -14.844 1 80.5 87 LEU A C 1
ATOM 664 O O . LEU A 1 87 ? 8.867 -28.859 -15.914 1 80.5 87 LEU A O 1
ATOM 668 N N . ASP A 1 88 ? 7.195 -29.656 -14.82 1 86.75 88 ASP A N 1
ATOM 669 C CA . ASP A 1 88 ? 6.234 -29.359 -15.875 1 86.75 88 ASP A CA 1
ATOM 670 C C . ASP A 1 88 ? 5.395 -28.141 -15.523 1 86.75 88 ASP A C 1
ATOM 672 O O . ASP A 1 88 ? 4.48 -28.219 -14.695 1 86.75 88 ASP A O 1
ATOM 676 N N . LEU A 1 89 ? 5.691 -27.078 -16.141 1 91 89 LEU A N 1
ATOM 677 C CA . LEU A 1 89 ? 5.059 -25.797 -15.82 1 91 89 LEU A CA 1
ATOM 678 C C . LEU A 1 89 ? 3.568 -25.844 -16.141 1 91 89 LEU A C 1
ATOM 680 O O . LEU A 1 89 ? 2.768 -25.203 -15.453 1 91 89 LEU A O 1
ATOM 684 N N . HIS A 1 90 ? 3.248 -26.547 -17.141 1 90.69 90 HIS A N 1
ATOM 685 C CA . HIS A 1 90 ? 1.852 -26.594 -17.562 1 90.69 90 HIS A CA 1
ATOM 686 C C . HIS A 1 90 ? 0.988 -27.281 -16.516 1 90.69 90 HIS A C 1
ATOM 688 O O . HIS A 1 90 ? -0.208 -27 -16.391 1 90.69 90 HIS A O 1
ATOM 694 N N . GLU A 1 91 ? 1.642 -28.094 -15.742 1 89.62 91 GLU A N 1
ATOM 695 C CA . GLU A 1 91 ? 0.892 -28.875 -14.758 1 89.62 91 GLU A CA 1
ATOM 696 C C . GLU A 1 91 ? 1.165 -28.375 -13.344 1 89.62 91 GLU A C 1
ATOM 698 O O . GLU A 1 91 ? 0.55 -28.844 -12.383 1 89.62 91 GLU A O 1
ATOM 703 N N . LEU A 1 92 ? 2.004 -27.453 -13.242 1 89.06 92 LEU A N 1
ATOM 704 C CA . LEU A 1 92 ? 2.363 -26.938 -11.922 1 89.06 92 LEU A CA 1
ATOM 705 C C . LEU A 1 92 ? 1.177 -26.234 -11.273 1 89.06 92 LEU A C 1
ATOM 707 O O . LEU A 1 92 ? 0.751 -25.172 -11.727 1 89.06 92 LEU A O 1
ATOM 711 N N . ASP A 1 93 ? 0.631 -26.859 -10.242 1 87.62 93 ASP A N 1
ATOM 712 C CA . ASP A 1 93 ? -0.469 -26.297 -9.461 1 87.62 93 ASP A CA 1
ATOM 713 C C . ASP A 1 93 ? 0.019 -25.797 -8.109 1 87.62 93 ASP A C 1
ATOM 715 O O . ASP A 1 93 ? 0.118 -26.562 -7.152 1 87.62 93 ASP A O 1
ATOM 719 N N . ARG A 1 94 ? 0.38 -24.469 -8.117 1 88.94 94 ARG A N 1
ATOM 720 C CA . ARG A 1 94 ? 0.987 -23.891 -6.926 1 88.94 94 ARG A CA 1
ATOM 721 C C . ARG A 1 94 ? 0.644 -22.406 -6.801 1 88.94 94 ARG A C 1
ATOM 723 O O . ARG A 1 94 ? 0.446 -21.719 -7.809 1 88.94 94 ARG A O 1
ATOM 730 N N . THR A 1 95 ? 0.491 -21.984 -5.547 1 91 95 THR A N 1
ATOM 731 C CA . THR A 1 95 ? 0.348 -20.562 -5.262 1 91 95 THR A CA 1
ATOM 732 C C . THR A 1 95 ? 1.642 -19.984 -4.688 1 91 95 THR A C 1
ATOM 734 O O . THR A 1 95 ? 2.154 -20.484 -3.686 1 91 95 THR A O 1
ATOM 737 N N . PHE A 1 96 ? 2.188 -19.047 -5.379 1 94.25 96 PHE A N 1
ATOM 738 C CA . PHE A 1 96 ? 3.385 -18.375 -4.895 1 94.25 96 PHE A CA 1
ATOM 739 C C . PHE A 1 96 ? 3.031 -17.047 -4.219 1 94.25 96 PHE A C 1
ATOM 741 O O . PHE A 1 96 ? 2.18 -16.312 -4.711 1 94.25 96 PHE A O 1
ATOM 748 N N . THR A 1 97 ? 3.668 -16.781 -3.107 1 93.75 97 THR A N 1
ATOM 749 C CA . THR A 1 97 ? 3.482 -15.523 -2.393 1 93.75 97 THR A CA 1
ATOM 750 C C . THR A 1 97 ? 4.754 -14.68 -2.441 1 93.75 97 THR A C 1
ATOM 752 O O . THR A 1 97 ? 5.809 -15.109 -1.976 1 93.75 97 THR A O 1
ATOM 755 N N . LEU A 1 98 ? 4.629 -13.555 -3.014 1 95.5 98 LEU A N 1
ATOM 756 C CA . LEU A 1 98 ? 5.699 -12.562 -3.061 1 95.5 98 LEU A CA 1
ATOM 757 C C . LEU A 1 98 ? 5.363 -11.352 -2.197 1 95.5 98 LEU A C 1
ATOM 759 O O . LEU A 1 98 ? 4.199 -10.953 -2.113 1 95.5 98 LEU A O 1
ATOM 763 N N . GLN A 1 99 ? 6.383 -10.797 -1.601 1 93.31 99 GLN A N 1
ATOM 764 C CA . GLN A 1 99 ? 6.238 -9.547 -0.854 1 93.31 99 GLN A CA 1
ATOM 765 C C . GLN A 1 99 ? 7.305 -8.531 -1.265 1 93.31 99 GLN A C 1
ATOM 767 O O . GLN A 1 99 ? 8.492 -8.859 -1.296 1 93.31 99 GLN A O 1
ATOM 772 N N . CYS A 1 100 ? 6.918 -7.379 -1.6 1 91.62 100 CYS A N 1
ATOM 773 C CA . CYS A 1 100 ? 7.895 -6.359 -1.969 1 91.62 100 CYS A CA 1
ATOM 774 C C . CYS A 1 100 ? 7.316 -4.961 -1.792 1 91.62 100 CYS A C 1
ATOM 776 O O . CYS A 1 100 ? 6.168 -4.809 -1.369 1 91.62 100 CYS A O 1
ATOM 778 N N . HIS A 1 101 ? 8.148 -3.963 -1.976 1 89.5 101 HIS A N 1
ATOM 779 C CA . HIS A 1 101 ? 7.707 -2.574 -1.924 1 89.5 101 HIS A CA 1
ATOM 780 C C . HIS A 1 101 ? 6.641 -2.295 -2.975 1 89.5 101 HIS A C 1
ATOM 782 O O . HIS A 1 101 ? 6.676 -2.859 -4.07 1 89.5 101 HIS A O 1
ATOM 788 N N . ASP A 1 102 ? 5.832 -1.422 -2.686 1 90.62 102 ASP A N 1
ATOM 789 C CA . ASP A 1 102 ? 4.645 -1.161 -3.492 1 90.62 102 ASP A CA 1
ATOM 790 C C . ASP A 1 102 ? 5.023 -0.739 -4.91 1 90.62 102 ASP A C 1
ATOM 792 O O . ASP A 1 102 ? 4.438 -1.217 -5.883 1 90.62 102 ASP A O 1
ATOM 796 N N . ALA A 1 103 ? 5.949 0.154 -5.043 1 93.44 103 ALA A N 1
ATOM 797 C CA . ALA A 1 103 ? 6.352 0.626 -6.367 1 93.44 103 ALA A CA 1
ATOM 798 C C . ALA A 1 103 ? 6.957 -0.505 -7.191 1 93.44 103 ALA A C 1
ATOM 800 O O . ALA A 1 103 ? 6.719 -0.598 -8.398 1 93.44 103 ALA A O 1
ATOM 801 N N . LEU A 1 104 ? 7.727 -1.275 -6.555 1 94.25 104 LEU A N 1
ATOM 802 C CA . LEU A 1 104 ? 8.328 -2.414 -7.238 1 94.25 104 LEU A CA 1
ATOM 803 C C . LEU A 1 104 ? 7.262 -3.398 -7.703 1 94.25 104 LEU A C 1
ATOM 805 O O . LEU A 1 104 ? 7.301 -3.873 -8.836 1 94.25 104 LEU A O 1
ATOM 809 N N . ALA A 1 105 ? 6.383 -3.729 -6.848 1 95.56 105 ALA A N 1
ATOM 810 C CA . ALA A 1 105 ? 5.289 -4.629 -7.203 1 95.56 105 ALA A CA 1
ATOM 811 C C . ALA A 1 105 ? 4.484 -4.074 -8.375 1 95.56 105 ALA A C 1
ATOM 813 O O . ALA A 1 105 ? 4.109 -4.82 -9.289 1 95.56 105 ALA A O 1
ATOM 814 N N . THR A 1 106 ? 4.227 -2.799 -8.32 1 95.94 106 THR A N 1
ATOM 815 C CA . THR A 1 106 ? 3.473 -2.152 -9.391 1 95.94 106 THR A CA 1
ATOM 816 C C . THR A 1 106 ? 4.211 -2.27 -10.719 1 95.94 106 THR A C 1
ATOM 818 O O . THR A 1 106 ? 3.602 -2.582 -11.75 1 95.94 106 THR A O 1
ATOM 821 N N . ALA A 1 107 ? 5.457 -2.102 -10.719 1 95.31 107 ALA A N 1
ATOM 822 C CA . ALA A 1 107 ? 6.266 -2.174 -11.93 1 95.31 107 ALA A CA 1
ATOM 823 C C . ALA A 1 107 ? 6.34 -3.605 -12.453 1 95.31 107 ALA A C 1
ATOM 825 O O . ALA A 1 107 ? 6.359 -3.83 -13.672 1 95.31 107 ALA A O 1
ATOM 826 N N . LEU A 1 108 ? 6.324 -4.484 -11.57 1 95.38 108 LEU A N 1
ATOM 827 C CA . LEU A 1 108 ? 6.582 -5.887 -11.875 1 95.38 108 LEU A CA 1
ATOM 828 C C . LEU A 1 108 ? 5.309 -6.586 -12.336 1 95.38 108 LEU A C 1
ATOM 830 O O . LEU A 1 108 ? 5.363 -7.508 -13.156 1 95.38 108 LEU A O 1
ATOM 834 N N . ALA A 1 109 ? 4.223 -6.246 -11.891 1 97.12 109 ALA A N 1
ATOM 835 C CA . ALA A 1 109 ? 2.98 -7.016 -11.922 1 97.12 109 ALA A CA 1
ATOM 836 C C . ALA A 1 109 ? 2.541 -7.297 -13.352 1 97.12 109 ALA A C 1
ATOM 838 O O . ALA A 1 109 ? 2.209 -8.438 -13.695 1 97.12 109 ALA A O 1
ATOM 839 N N . PRO A 1 110 ? 2.559 -6.316 -14.242 1 96.62 110 PRO A N 1
ATOM 840 C CA . PRO A 1 110 ? 2.012 -6.586 -15.578 1 96.62 110 PRO A CA 1
ATOM 841 C C . PRO A 1 110 ? 2.713 -7.746 -16.281 1 96.62 110 PRO A C 1
ATOM 843 O O . PRO A 1 110 ? 2.064 -8.727 -16.656 1 96.62 110 PRO A O 1
ATOM 846 N N . MET A 1 111 ? 3.965 -7.668 -16.344 1 95.5 111 MET A N 1
ATOM 847 C CA . MET A 1 111 ? 4.699 -8.703 -17.078 1 95.5 111 MET A CA 1
ATOM 848 C C . MET A 1 111 ? 4.691 -10.016 -16.297 1 95.5 111 MET A C 1
ATOM 850 O O . MET A 1 111 ? 4.488 -11.086 -16.891 1 95.5 111 MET A O 1
ATOM 854 N N . LEU A 1 112 ? 4.906 -9.938 -15.023 1 96.56 112 LEU A N 1
ATOM 855 C CA . LEU A 1 112 ? 4.973 -11.141 -14.195 1 96.56 112 LEU A CA 1
ATOM 856 C C . LEU A 1 112 ? 3.672 -11.93 -14.289 1 96.56 112 LEU A C 1
ATOM 858 O O . LEU A 1 112 ? 3.691 -13.141 -14.531 1 96.56 112 LEU A O 1
ATOM 862 N N . LEU A 1 113 ? 2.566 -11.289 -14.117 1 96.81 113 LEU A N 1
ATOM 863 C CA . LEU A 1 113 ? 1.282 -11.977 -14.07 1 96.81 113 LEU A CA 1
ATOM 864 C C . LEU A 1 113 ? 0.886 -12.484 -15.461 1 96.81 113 LEU A C 1
ATOM 866 O O . LEU A 1 113 ? 0.303 -13.562 -15.586 1 96.81 113 LEU A O 1
ATOM 870 N N . THR A 1 114 ? 1.182 -11.727 -16.453 1 94 114 THR A N 1
ATOM 871 C CA . THR A 1 114 ? 0.898 -12.156 -17.812 1 94 114 THR A CA 1
ATOM 872 C C . THR A 1 114 ? 1.719 -13.391 -18.172 1 94 114 THR A C 1
ATOM 874 O O . THR A 1 114 ? 1.175 -14.383 -18.672 1 94 114 THR A O 1
ATOM 877 N N . GLU A 1 115 ? 2.984 -13.328 -17.906 1 93.75 115 GLU A N 1
ATOM 878 C CA . GLU A 1 115 ? 3.877 -14.43 -18.25 1 93.75 115 GLU A CA 1
ATOM 879 C C . GLU A 1 115 ? 3.578 -15.672 -17.422 1 93.75 115 GLU A C 1
ATOM 881 O O . GLU A 1 115 ? 3.609 -16.797 -17.922 1 93.75 115 GLU A O 1
ATOM 886 N N . ALA A 1 116 ? 3.379 -15.477 -16.172 1 94.31 116 ALA A N 1
ATOM 887 C CA . ALA A 1 116 ? 3.053 -16.609 -15.312 1 94.31 116 ALA A CA 1
ATOM 888 C C . ALA A 1 116 ? 1.772 -17.297 -15.781 1 94.31 116 ALA A C 1
ATOM 890 O O . ALA A 1 116 ? 1.71 -18.531 -15.844 1 94.31 116 ALA A O 1
ATOM 891 N N . ALA A 1 117 ? 0.759 -16.531 -16.062 1 91.88 117 ALA A N 1
ATOM 892 C CA . ALA A 1 117 ? -0.516 -17.094 -16.516 1 91.88 117 ALA A CA 1
ATOM 893 C C . ALA A 1 117 ? -0.354 -17.859 -17.828 1 91.88 117 ALA A C 1
ATOM 895 O O . ALA A 1 117 ? -1.041 -18.859 -18.062 1 91.88 117 ALA A O 1
ATOM 896 N N . SER A 1 118 ? 0.519 -17.422 -18.688 1 91.94 118 SER A N 1
ATOM 897 C CA . SER A 1 118 ? 0.747 -18.047 -19.984 1 91.94 118 SER A CA 1
ATOM 898 C C . SER A 1 118 ? 1.604 -19.297 -19.859 1 91.94 118 SER A C 1
ATOM 900 O O . SER A 1 118 ? 1.282 -20.344 -20.438 1 91.94 118 SER A O 1
ATOM 902 N N . ARG A 1 119 ? 2.617 -19.266 -19.109 1 93.69 119 ARG A N 1
ATOM 903 C CA . ARG A 1 119 ? 3.611 -20.328 -19.047 1 93.69 119 ARG A CA 1
ATOM 904 C C . ARG A 1 119 ? 3.211 -21.391 -18.031 1 93.69 119 ARG A C 1
ATOM 906 O O . ARG A 1 119 ? 3.553 -22.562 -18.188 1 93.69 119 ARG A O 1
ATOM 913 N N . ALA A 1 120 ? 2.572 -21.016 -17.016 1 95.25 120 ALA A N 1
ATOM 914 C CA . ALA A 1 120 ? 2.111 -21.891 -15.945 1 95.25 120 ALA A CA 1
ATOM 915 C C . ALA A 1 120 ? 0.658 -21.609 -15.586 1 95.25 120 ALA A C 1
ATOM 917 O O . ALA A 1 120 ? 0.376 -21.047 -14.523 1 95.25 120 ALA A O 1
ATOM 918 N N . PRO A 1 121 ? -0.221 -22.078 -16.344 1 93.25 121 PRO A N 1
ATOM 919 C CA . PRO A 1 121 ? -1.617 -21.641 -16.281 1 93.25 121 PRO A CA 1
ATOM 920 C C . PRO A 1 121 ? -2.303 -22.031 -14.977 1 93.25 121 PRO A C 1
ATOM 922 O O . PRO A 1 121 ? -3.342 -21.469 -14.625 1 93.25 121 PRO A O 1
ATOM 925 N N . LYS A 1 122 ? -1.768 -22.969 -14.227 1 93.38 122 LYS A N 1
ATOM 926 C CA . LYS A 1 122 ? -2.41 -23.406 -12.984 1 93.38 122 LYS A CA 1
ATOM 927 C C . LYS A 1 122 ? -1.789 -22.719 -11.773 1 93.38 122 LYS A C 1
ATOM 929 O O . LYS A 1 122 ? -2.24 -22.922 -10.641 1 93.38 122 LYS A O 1
ATOM 934 N N . VAL A 1 123 ? -0.805 -21.938 -12.008 1 94.5 123 VAL A N 1
ATOM 935 C CA . VAL A 1 123 ? -0.127 -21.203 -10.945 1 94.5 123 VAL A CA 1
ATOM 936 C C . VAL A 1 123 ? -0.936 -19.953 -10.586 1 94.5 123 VAL A C 1
ATOM 938 O O . VAL A 1 123 ? -1.512 -19.312 -11.453 1 94.5 123 VAL A O 1
ATOM 941 N N . ARG A 1 124 ? -1.003 -19.672 -9.297 1 96.25 124 ARG A N 1
ATOM 942 C CA . ARG A 1 124 ? -1.56 -18.422 -8.781 1 96.25 124 ARG A CA 1
ATOM 943 C C . ARG A 1 124 ? -0.499 -17.625 -8.047 1 96.25 124 ARG A C 1
ATOM 945 O O . ARG A 1 124 ? 0.382 -18.188 -7.395 1 96.25 124 ARG A O 1
ATOM 952 N N . ILE A 1 125 ? -0.642 -16.328 -8.133 1 97.38 125 ILE A N 1
ATOM 953 C CA . ILE A 1 125 ? 0.363 -15.461 -7.523 1 97.38 125 ILE A CA 1
ATOM 954 C C . ILE A 1 125 ? -0.3 -14.531 -6.508 1 97.38 125 ILE A C 1
ATOM 956 O O . ILE A 1 125 ? -1.315 -13.898 -6.805 1 97.38 125 ILE A O 1
ATOM 960 N N . ARG A 1 126 ? 0.223 -14.508 -5.328 1 96.44 126 ARG A N 1
ATOM 961 C CA . ARG A 1 126 ? -0.035 -13.453 -4.352 1 96.44 126 ARG A CA 1
ATOM 962 C C . ARG A 1 126 ? 1.096 -12.43 -4.34 1 96.44 126 ARG A C 1
ATOM 964 O O . ARG A 1 126 ? 2.229 -12.75 -3.98 1 96.44 126 ARG A O 1
ATOM 971 N N . LEU A 1 127 ? 0.824 -11.289 -4.797 1 96.5 127 LEU A N 1
ATOM 972 C CA . LEU A 1 127 ? 1.789 -10.195 -4.805 1 96.5 127 LEU A CA 1
ATOM 973 C C . LEU A 1 127 ? 1.43 -9.148 -3.754 1 96.5 127 LEU A C 1
ATOM 975 O O . LEU A 1 127 ? 0.613 -8.266 -4.012 1 96.5 127 LEU A O 1
ATOM 979 N N . LEU A 1 128 ? 2.104 -9.188 -2.656 1 92.19 128 LEU A N 1
ATOM 980 C CA . LEU A 1 128 ? 1.729 -8.406 -1.481 1 92.19 128 LEU A CA 1
ATOM 981 C C . LEU A 1 128 ? 2.738 -7.297 -1.222 1 92.19 128 LEU A C 1
ATOM 983 O O . LEU A 1 128 ? 3.859 -7.336 -1.735 1 92.19 128 LEU A O 1
ATOM 987 N N . THR A 1 129 ? 2.252 -6.344 -0.481 1 88.94 129 THR A N 1
ATOM 988 C CA . THR A 1 129 ? 3.115 -5.227 -0.11 1 88.94 129 THR A CA 1
ATOM 989 C C . THR A 1 129 ? 3.617 -5.387 1.322 1 88.94 129 THR A C 1
ATOM 991 O O . THR A 1 129 ? 2.959 -6.02 2.15 1 88.94 129 THR A O 1
ATOM 994 N N . GLU A 1 130 ? 4.762 -4.863 1.522 1 79.75 130 GLU A N 1
ATOM 995 C CA . GLU A 1 130 ? 5.328 -4.902 2.869 1 79.75 130 GLU A CA 1
ATOM 996 C C . GLU A 1 130 ? 4.477 -4.098 3.848 1 79.75 130 GLU A C 1
ATOM 998 O O . GLU A 1 130 ? 3.951 -3.039 3.498 1 79.75 130 GLU A O 1
ATOM 1003 N N . GLY A 1 131 ? 4.16 -4.699 4.988 1 70.12 131 GLY A N 1
ATOM 1004 C CA . GLY A 1 131 ? 3.439 -3.977 6.023 1 70.12 131 GLY A CA 1
ATOM 1005 C C . GLY A 1 131 ? 4.32 -3.029 6.816 1 70.12 131 GLY A C 1
ATOM 1006 O O . GLY A 1 131 ? 5.496 -2.848 6.488 1 70.12 131 GLY A O 1
ATOM 1007 N N . ALA A 1 132 ? 3.688 -2.383 7.707 1 60.41 132 ALA A N 1
ATOM 1008 C CA . ALA A 1 132 ? 4.398 -1.436 8.562 1 60.41 132 ALA A CA 1
ATOM 1009 C C . ALA A 1 132 ? 5.406 -2.154 9.453 1 60.41 132 ALA A C 1
ATOM 1011 O O . ALA A 1 132 ? 6.406 -1.565 9.867 1 60.41 132 ALA A O 1
ATOM 1012 N N . SER A 1 133 ? 5.098 -3.371 9.695 1 57.12 133 SER A N 1
ATOM 1013 C CA . SER A 1 133 ? 6 -4.121 10.57 1 57.12 133 SER A CA 1
ATOM 1014 C C . SER A 1 133 ? 6.73 -5.215 9.797 1 57.12 133 SER A C 1
ATOM 1016 O O . SER A 1 133 ? 6.18 -5.793 8.859 1 57.12 133 SER A O 1
ATOM 1018 N N . ASP A 1 134 ? 8.047 -5.277 10.219 1 57.69 134 ASP A N 1
ATOM 1019 C CA . ASP A 1 134 ? 8.812 -6.398 9.68 1 57.69 134 ASP A CA 1
ATOM 1020 C C . ASP A 1 134 ? 8.281 -7.73 10.203 1 57.69 134 ASP A C 1
ATOM 1022 O O . ASP A 1 134 ? 7.973 -7.859 11.391 1 57.69 134 ASP A O 1
ATOM 1026 N N . THR A 1 135 ? 7.867 -8.492 9.305 1 59.66 135 THR A N 1
ATOM 1027 C CA . THR A 1 135 ? 7.332 -9.781 9.711 1 59.66 135 THR A CA 1
ATOM 1028 C C . THR A 1 135 ? 8.336 -10.898 9.43 1 59.66 135 THR A C 1
ATOM 1030 O O . THR A 1 135 ? 9.273 -10.711 8.656 1 59.66 135 THR A O 1
ATOM 1033 N N . ASP A 1 136 ? 8.203 -11.891 10.227 1 63.62 136 ASP A N 1
ATOM 1034 C CA . ASP A 1 136 ? 8.984 -13.109 10.023 1 63.62 136 ASP A CA 1
ATOM 1035 C C . ASP A 1 136 ? 8.32 -14.023 9 1 63.62 136 ASP A C 1
ATOM 1037 O O . ASP A 1 136 ? 8.344 -15.25 9.141 1 63.62 136 ASP A O 1
ATOM 1041 N N . ASP A 1 137 ? 7.832 -13.391 8.055 1 68.81 137 ASP A N 1
ATOM 1042 C CA . ASP A 1 137 ? 6.988 -14.133 7.121 1 68.81 137 ASP A CA 1
ATOM 1043 C C . ASP A 1 137 ? 7.824 -15.078 6.258 1 68.81 137 ASP A C 1
ATOM 1045 O O . ASP A 1 137 ? 7.371 -16.172 5.898 1 68.81 137 ASP A O 1
ATOM 1049 N N . LEU A 1 138 ? 9.023 -14.742 5.984 1 66.75 138 LEU A N 1
ATOM 1050 C CA . LEU A 1 138 ? 9.906 -15.617 5.223 1 66.75 138 LEU A CA 1
ATOM 1051 C C . LEU A 1 138 ? 10.234 -16.875 6.008 1 66.75 138 LEU A C 1
ATOM 1053 O O . LEU A 1 138 ? 10.258 -17.984 5.441 1 66.75 138 LEU A O 1
ATOM 1057 N N . ARG A 1 139 ? 10.383 -16.594 7.277 1 60.56 139 ARG A N 1
ATOM 1058 C CA . ARG A 1 139 ? 10.805 -17.688 8.141 1 60.56 139 ARG A CA 1
ATOM 1059 C C . ARG A 1 139 ? 9.688 -18.719 8.289 1 60.56 139 ARG A C 1
ATOM 1061 O O . ARG A 1 139 ? 9.945 -19.922 8.289 1 60.56 139 ARG A O 1
ATOM 1068 N N . HIS A 1 140 ? 8.531 -18.219 8.289 1 63.41 140 HIS A N 1
ATOM 1069 C CA . HIS A 1 140 ? 7.414 -19.125 8.539 1 63.41 140 HIS A CA 1
ATOM 1070 C C . HIS A 1 140 ? 6.801 -19.609 7.23 1 63.41 140 HIS A C 1
ATOM 1072 O O . HIS A 1 140 ? 5.836 -20.375 7.242 1 63.41 140 HIS A O 1
ATOM 1078 N N . GLY A 1 141 ? 7.414 -19.203 6.129 1 68.06 141 GLY A N 1
ATOM 1079 C CA . GLY A 1 141 ? 7 -19.719 4.832 1 68.06 141 GLY A CA 1
ATOM 1080 C C . GLY A 1 141 ? 5.738 -19.062 4.305 1 68.06 141 GLY A C 1
ATOM 1081 O O . GLY A 1 141 ? 5.113 -19.562 3.369 1 68.06 141 GLY A O 1
ATOM 1082 N N . ARG A 1 142 ? 5.355 -18.047 4.863 1 76.5 142 ARG A N 1
ATOM 1083 C CA . ARG A 1 142 ? 4.176 -17.312 4.395 1 76.5 142 ARG A CA 1
ATOM 1084 C C . ARG A 1 142 ? 4.492 -16.516 3.133 1 76.5 142 ARG A C 1
ATOM 1086 O O . ARG A 1 142 ? 3.592 -16.188 2.359 1 76.5 142 ARG A O 1
ATOM 1093 N N . VAL A 1 143 ? 5.77 -16.312 2.998 1 88.38 143 VAL A N 1
ATOM 1094 C CA . VAL A 1 143 ? 6.273 -15.602 1.825 1 88.38 143 VAL A CA 1
ATOM 1095 C C . VAL A 1 143 ? 7.344 -16.453 1.135 1 88.38 143 VAL A C 1
ATOM 1097 O O . VAL A 1 143 ? 8.258 -16.969 1.787 1 88.38 143 VAL A O 1
ATOM 1100 N N . ASP A 1 144 ? 7.141 -16.656 -0.143 1 90.38 144 ASP A N 1
ATOM 1101 C CA . ASP A 1 144 ? 8.086 -17.453 -0.913 1 90.38 144 ASP A CA 1
ATOM 1102 C C . ASP A 1 144 ? 9.297 -16.609 -1.335 1 90.38 144 ASP A C 1
ATOM 1104 O O . ASP A 1 144 ? 10.414 -17.125 -1.408 1 90.38 144 ASP A O 1
ATOM 1108 N N . LEU A 1 145 ? 9.055 -15.43 -1.654 1 93.94 145 LEU A N 1
ATOM 1109 C CA . LEU A 1 145 ? 10.102 -14.531 -2.143 1 93.94 145 LEU A CA 1
ATOM 1110 C C . LEU A 1 145 ? 9.836 -13.102 -1.691 1 93.94 145 LEU A C 1
ATOM 1112 O O . LEU A 1 145 ? 8.75 -12.562 -1.91 1 93.94 145 LEU A O 1
ATOM 1116 N N . GLU A 1 146 ? 10.781 -12.539 -1.048 1 93.44 146 GLU A N 1
ATOM 1117 C CA . GLU A 1 146 ? 10.75 -11.125 -0.678 1 93.44 146 GLU A CA 1
ATOM 1118 C C . GLU A 1 146 ? 11.703 -10.305 -1.54 1 93.44 146 GLU A C 1
ATOM 1120 O O . GLU A 1 146 ? 12.82 -10.75 -1.833 1 93.44 146 GLU A O 1
ATOM 1125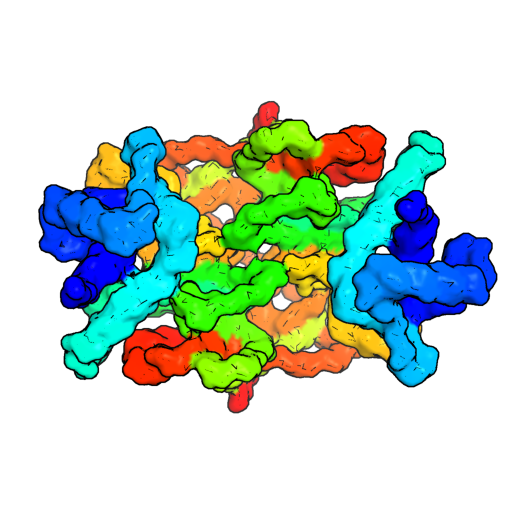 N N . ILE A 1 147 ? 11.242 -9.211 -1.955 1 93.38 147 ILE A N 1
ATOM 1126 C CA . ILE A 1 147 ? 12.086 -8.281 -2.701 1 93.38 147 ILE A CA 1
ATOM 1127 C C . ILE A 1 147 ? 12.148 -6.941 -1.974 1 93.38 147 ILE A C 1
ATOM 1129 O O . ILE A 1 147 ? 11.133 -6.262 -1.817 1 93.38 147 ILE A O 1
ATOM 1133 N N . GLY A 1 148 ? 13.32 -6.586 -1.526 1 90 148 GLY A N 1
ATOM 1134 C CA . GLY A 1 148 ? 13.492 -5.355 -0.771 1 90 148 GLY A CA 1
ATOM 1135 C C . GLY A 1 148 ? 14.859 -4.727 -0.963 1 90 148 GLY A C 1
ATOM 1136 O O . GLY A 1 148 ? 15.508 -4.938 -1.989 1 90 148 GLY A O 1
ATOM 1137 N N . ALA A 1 149 ? 15.156 -3.879 0.004 1 88.31 149 ALA A N 1
ATOM 1138 C CA . ALA A 1 149 ? 16.406 -3.125 -0.106 1 88.31 149 ALA A CA 1
ATOM 1139 C C . ALA A 1 149 ? 17.469 -3.684 0.835 1 88.31 149 ALA A C 1
ATOM 1141 O O . ALA A 1 149 ? 18.641 -3.35 0.715 1 88.31 149 ALA A O 1
ATOM 1142 N N . ASP A 1 150 ? 16.984 -4.488 1.738 1 82.88 150 ASP A N 1
ATOM 1143 C CA . ASP A 1 150 ? 17.922 -4.949 2.752 1 82.88 150 ASP A CA 1
ATOM 1144 C C . ASP A 1 150 ? 18.141 -6.457 2.656 1 82.88 150 ASP A C 1
ATOM 1146 O O . ASP A 1 150 ? 17.234 -7.199 2.303 1 82.88 150 ASP A O 1
ATOM 1150 N N . ARG A 1 151 ? 19.328 -6.805 3 1 81.12 151 ARG A N 1
ATOM 1151 C CA . ARG A 1 151 ? 19.625 -8.227 3.15 1 81.12 151 ARG A CA 1
ATOM 1152 C C . ARG A 1 151 ? 19.25 -8.719 4.543 1 81.12 151 ARG A C 1
ATOM 1154 O O . ARG A 1 151 ? 19.406 -7.988 5.527 1 81.12 151 ARG A O 1
ATOM 1161 N N . SER A 1 152 ? 18.703 -9.844 4.539 1 78.62 152 SER A N 1
ATOM 1162 C CA . SER A 1 152 ? 18.422 -10.445 5.836 1 78.62 152 SER A CA 1
ATOM 1163 C C . SER A 1 152 ? 19.688 -10.953 6.512 1 78.62 152 SER A C 1
ATOM 1165 O O . SER A 1 152 ? 20.594 -11.469 5.844 1 78.62 152 SER A O 1
ATOM 1167 N N . ASP A 1 153 ? 19.688 -10.844 7.812 1 79.31 153 ASP A N 1
ATOM 1168 C CA . ASP A 1 153 ? 20.844 -11.344 8.562 1 79.31 153 ASP A CA 1
ATOM 1169 C C . ASP A 1 153 ? 20.578 -12.742 9.109 1 79.31 153 ASP A C 1
ATOM 1171 O O . ASP A 1 153 ? 21.438 -13.336 9.758 1 79.31 153 ASP A O 1
ATOM 1175 N N . LEU A 1 154 ? 19.484 -13.195 8.82 1 80 154 LEU A N 1
ATOM 1176 C CA . LEU A 1 154 ? 19.156 -14.523 9.312 1 80 154 LEU A CA 1
ATOM 1177 C C . LEU A 1 154 ? 19.828 -15.602 8.484 1 80 154 LEU A C 1
ATOM 1179 O O . LEU A 1 154 ? 19.75 -15.594 7.254 1 80 154 LEU A O 1
ATOM 1183 N N . PRO A 1 155 ? 20.453 -16.547 9.086 1 81.06 155 PRO A N 1
ATOM 1184 C CA . PRO A 1 155 ? 21.219 -17.562 8.375 1 81.06 155 PRO A CA 1
ATOM 1185 C C . PRO A 1 155 ? 20.359 -18.438 7.469 1 81.06 155 PRO A C 1
ATOM 1187 O O . PRO A 1 155 ? 20.844 -18.938 6.457 1 81.06 155 PRO A O 1
ATOM 1190 N N . GLU A 1 156 ? 19.156 -18.594 7.859 1 81.44 156 GLU A N 1
ATOM 1191 C CA . GLU A 1 156 ? 18.281 -19.469 7.094 1 81.44 156 GLU A CA 1
ATOM 1192 C C . GLU A 1 156 ? 17.719 -18.766 5.863 1 81.44 156 GLU A C 1
ATOM 1194 O O . GLU A 1 156 ? 17.047 -19.391 5.035 1 81.44 156 GLU A O 1
ATOM 1199 N N . ILE A 1 157 ? 18 -17.516 5.789 1 88.5 157 ILE A N 1
ATOM 1200 C CA . ILE A 1 157 ? 17.469 -16.734 4.676 1 88.5 157 ILE A CA 1
ATOM 1201 C C . ILE A 1 157 ? 18.578 -16.484 3.66 1 88.5 157 ILE A C 1
ATOM 1203 O O . ILE A 1 157 ? 19.672 -16.016 4.016 1 88.5 157 ILE A O 1
ATOM 1207 N N . ARG A 1 158 ? 18.328 -16.859 2.447 1 90 158 ARG A N 1
ATOM 1208 C CA . ARG A 1 158 ? 19.219 -16.547 1.327 1 90 158 ARG A CA 1
ATOM 1209 C C . ARG A 1 158 ? 18.875 -15.195 0.712 1 90 158 ARG A C 1
ATOM 1211 O O . ARG A 1 158 ? 17.703 -14.828 0.62 1 90 158 ARG A O 1
ATOM 1218 N N . SER A 1 159 ? 19.906 -14.5 0.335 1 93.19 159 SER A N 1
ATOM 1219 C CA . SER A 1 159 ? 19.719 -13.195 -0.282 1 93.19 159 SER A CA 1
ATOM 1220 C C . SER A 1 159 ? 20.578 -13.039 -1.53 1 93.19 159 SER A C 1
ATOM 1222 O O . SER A 1 159 ? 21.719 -13.523 -1.57 1 93.19 159 SER A O 1
ATOM 1224 N N . GLU A 1 160 ? 20.031 -12.398 -2.521 1 93.19 160 GLU A N 1
ATOM 1225 C CA . GLU A 1 160 ? 20.734 -12.102 -3.764 1 93.19 160 GLU A CA 1
ATOM 1226 C C . GLU A 1 160 ? 20.422 -10.688 -4.258 1 93.19 160 GLU A C 1
ATOM 1228 O O . GLU A 1 160 ? 19.25 -10.336 -4.422 1 93.19 160 GLU A O 1
ATOM 1233 N N . THR A 1 161 ? 21.469 -9.906 -4.445 1 93.75 161 THR A N 1
ATOM 1234 C CA . THR A 1 161 ? 21.281 -8.594 -5.047 1 93.75 161 THR A CA 1
ATOM 1235 C C . THR A 1 161 ? 21.125 -8.711 -6.562 1 93.75 161 THR A C 1
ATOM 1237 O O . THR A 1 161 ? 22.031 -9.211 -7.242 1 93.75 161 THR A O 1
ATOM 1240 N N . ILE A 1 162 ? 20.047 -8.188 -7.074 1 91.44 162 ILE A N 1
ATOM 1241 C CA . ILE A 1 162 ? 19.781 -8.383 -8.492 1 91.44 162 ILE A CA 1
ATOM 1242 C C . ILE A 1 162 ? 20.062 -7.09 -9.258 1 91.44 162 ILE A C 1
ATOM 1244 O O . ILE A 1 162 ? 20.188 -7.102 -10.484 1 91.44 162 ILE A O 1
ATOM 1248 N N . GLY A 1 163 ? 20.125 -5.961 -8.562 1 92.44 163 GLY A N 1
ATOM 1249 C CA . GLY A 1 163 ? 20.391 -4.684 -9.203 1 92.44 163 GLY A CA 1
ATOM 1250 C C . GLY A 1 163 ? 20.297 -3.508 -8.25 1 92.44 163 GLY A C 1
ATOM 1251 O O . GLY A 1 163 ? 20.172 -3.695 -7.031 1 92.44 163 GLY A O 1
ATOM 1252 N N . HIS A 1 164 ? 20.484 -2.316 -8.867 1 94.88 164 HIS A N 1
ATOM 1253 C CA . HIS A 1 164 ? 20.406 -1.075 -8.102 1 94.88 164 HIS A CA 1
ATOM 1254 C C . HIS A 1 164 ? 19.547 -0.04 -8.836 1 94.88 164 HIS A C 1
ATOM 1256 O O . HIS A 1 164 ? 19.641 0.089 -10.055 1 94.88 164 HIS A O 1
ATOM 1262 N N . ASP A 1 165 ? 18.766 0.55 -8.086 1 94.88 165 ASP A N 1
ATOM 1263 C CA . ASP A 1 165 ? 18 1.699 -8.57 1 94.88 165 ASP A CA 1
ATOM 1264 C C . ASP A 1 165 ? 18.578 3.006 -8.023 1 94.88 165 ASP A C 1
ATOM 1266 O O . ASP A 1 165 ? 19.453 2.99 -7.16 1 94.88 165 ASP A O 1
ATOM 1270 N N . ARG A 1 166 ? 18.188 4.117 -8.633 1 94.94 166 ARG A N 1
ATOM 1271 C CA . ARG A 1 166 ? 18.656 5.422 -8.172 1 94.94 166 ARG A CA 1
ATOM 1272 C C . ARG A 1 166 ? 17.5 6.316 -7.781 1 94.94 166 ARG A C 1
ATOM 1274 O O . ARG A 1 166 ? 16.406 6.211 -8.352 1 94.94 166 ARG A O 1
ATOM 1281 N N . PHE A 1 167 ? 17.797 7.195 -6.848 1 96.56 167 PHE A N 1
ATOM 1282 C CA . PHE A 1 167 ? 16.766 8.141 -6.414 1 96.56 167 PHE A CA 1
ATOM 1283 C C . PHE A 1 167 ? 16.734 9.359 -7.332 1 96.56 167 PHE A C 1
ATOM 1285 O O . PHE A 1 167 ? 17.781 9.828 -7.781 1 96.56 167 PHE A O 1
ATOM 1292 N N . VAL A 1 168 ? 15.586 9.891 -7.523 1 97.12 168 VAL A N 1
ATOM 1293 C CA . VAL A 1 168 ? 15.383 11.086 -8.328 1 97.12 168 VAL A CA 1
ATOM 1294 C C . VAL A 1 168 ? 14.367 12 -7.648 1 97.12 168 VAL A C 1
ATOM 1296 O O . VAL A 1 168 ? 13.664 11.578 -6.719 1 97.12 168 VAL A O 1
ATOM 1299 N N . LEU A 1 169 ? 14.367 13.133 -8.078 1 98.06 169 LEU A N 1
ATOM 1300 C CA . LEU A 1 169 ? 13.383 14.125 -7.656 1 98.06 169 LEU A CA 1
ATOM 1301 C C . LEU A 1 169 ? 12.227 14.195 -8.641 1 98.06 169 LEU A C 1
ATOM 1303 O O . LEU A 1 169 ? 12.438 14.289 -9.852 1 98.06 169 LEU A O 1
ATOM 1307 N N . VAL A 1 170 ? 11.023 14.133 -8.117 1 98.44 170 VAL A N 1
ATOM 1308 C CA . VAL A 1 170 ? 9.836 14.125 -8.961 1 98.44 170 VAL A CA 1
ATOM 1309 C C . VAL A 1 170 ? 8.898 15.258 -8.547 1 98.44 170 VAL A C 1
ATOM 1311 O O . VAL A 1 170 ? 8.742 15.539 -7.352 1 98.44 170 VAL A O 1
ATOM 1314 N N . MET A 1 171 ? 8.258 15.883 -9.547 1 98.31 171 MET A N 1
ATOM 1315 C CA . MET A 1 171 ? 7.355 17 -9.297 1 98.31 171 MET A CA 1
ATOM 1316 C C . MET A 1 171 ? 6.375 17.188 -10.445 1 98.31 171 MET A C 1
ATOM 1318 O O . MET A 1 171 ? 6.531 16.578 -11.5 1 98.31 171 MET A O 1
ATOM 1322 N N . SER A 1 172 ? 5.336 18.016 -10.172 1 98.06 172 SER A N 1
ATOM 1323 C CA . SER A 1 172 ? 4.438 18.422 -11.242 1 98.06 172 SER A CA 1
ATOM 1324 C C . SER A 1 172 ? 5.164 19.281 -12.273 1 98.06 172 SER A C 1
ATOM 1326 O O . SER A 1 172 ? 6.094 20.016 -11.938 1 98.06 172 SER A O 1
ATOM 1328 N N . PRO A 1 173 ? 4.738 19.266 -13.578 1 97.25 173 PRO A N 1
ATOM 1329 C CA . PRO A 1 173 ? 5.328 20.141 -14.586 1 97.25 173 PRO A CA 1
ATOM 1330 C C . PRO A 1 173 ? 5.137 21.625 -14.258 1 97.25 173 PRO A C 1
ATOM 1332 O O . PRO A 1 173 ? 5.883 22.469 -14.758 1 97.25 173 PRO A O 1
ATOM 1335 N N . GLU A 1 174 ? 4.191 21.906 -13.43 1 95.88 174 GLU A N 1
ATOM 1336 C CA . GLU A 1 174 ? 3.877 23.297 -13.078 1 95.88 174 GLU A CA 1
ATOM 1337 C C . GLU A 1 174 ? 4.699 23.766 -11.883 1 95.88 174 GLU A C 1
ATOM 1339 O O . GLU A 1 174 ? 4.637 24.938 -11.5 1 95.88 174 GLU A O 1
ATOM 1344 N N . HIS A 1 175 ? 5.391 22.891 -11.281 1 96.19 175 HIS A N 1
ATOM 1345 C CA . HIS A 1 175 ? 6.191 23.266 -10.125 1 96.19 175 HIS A CA 1
ATOM 1346 C C . HIS A 1 175 ? 7.27 24.281 -10.492 1 96.19 175 HIS A C 1
ATOM 1348 O O . HIS A 1 175 ? 7.895 24.156 -11.547 1 96.19 175 HIS A O 1
ATOM 1354 N N . PRO A 1 176 ? 7.562 25.188 -9.617 1 93.44 176 PRO A N 1
ATOM 1355 C CA . PRO A 1 176 ? 8.578 26.203 -9.898 1 93.44 176 PRO A CA 1
ATOM 1356 C C . PRO A 1 176 ? 9.961 25.594 -10.164 1 93.44 176 PRO A C 1
ATOM 1358 O O . PRO A 1 176 ? 10.758 26.172 -10.898 1 93.44 176 PRO A O 1
ATOM 1361 N N . CYS A 1 177 ? 10.188 24.484 -9.633 1 95.19 177 CYS A N 1
ATOM 1362 C CA . CYS A 1 177 ? 11.5 23.844 -9.758 1 95.19 177 CYS A CA 1
ATOM 1363 C C . CYS A 1 177 ? 11.547 22.922 -10.969 1 95.19 177 CYS A C 1
ATOM 1365 O O . CYS A 1 177 ? 12.547 22.25 -11.195 1 95.19 177 CYS A O 1
ATOM 1367 N N . ALA A 1 178 ? 10.469 22.859 -11.703 1 95.44 178 ALA A N 1
ATOM 1368 C CA . ALA A 1 178 ? 10.43 21.984 -12.875 1 95.44 178 ALA A CA 1
ATOM 1369 C C . ALA A 1 178 ? 11.422 22.453 -13.938 1 95.44 178 ALA A C 1
ATOM 1371 O O . ALA A 1 178 ? 11.844 21.672 -14.797 1 95.44 178 ALA A O 1
ATOM 1372 N N . GLU A 1 179 ? 11.75 23.703 -13.844 1 92.19 179 GLU A N 1
ATOM 1373 C CA . GLU A 1 179 ? 12.734 24.281 -14.75 1 92.19 179 GLU A CA 1
ATOM 1374 C C . GLU A 1 179 ? 13.906 24.891 -13.984 1 92.19 179 GLU A C 1
ATOM 1376 O O . GLU A 1 179 ? 13.781 25.203 -12.797 1 92.19 179 GLU A O 1
ATOM 1381 N N . GLY A 1 180 ? 15 24.906 -14.633 1 90.56 180 GLY A N 1
ATOM 1382 C CA . GLY A 1 180 ? 16.172 25.531 -14.023 1 90.56 180 GLY A CA 1
ATOM 1383 C C . GLY A 1 180 ? 16.953 24.578 -13.133 1 90.56 180 GLY A C 1
ATOM 1384 O O . GLY A 1 180 ? 16.562 23.422 -12.961 1 90.56 180 GLY A O 1
ATOM 1385 N N . GLU A 1 181 ? 17.984 25.062 -12.57 1 91.81 181 GLU A N 1
ATOM 1386 C CA . GLU A 1 181 ? 18.828 24.25 -11.703 1 91.81 181 GLU A CA 1
ATOM 1387 C C . GLU A 1 181 ? 18.266 24.172 -10.289 1 91.81 181 GLU A C 1
ATOM 1389 O O . GLU A 1 181 ? 17.703 25.141 -9.781 1 91.81 181 GLU A O 1
ATOM 1394 N N . ILE A 1 182 ? 18.391 23 -9.742 1 95.06 182 ILE A N 1
ATOM 1395 C CA . ILE A 1 182 ? 17.969 22.812 -8.359 1 95.06 182 ILE A CA 1
ATOM 1396 C C . ILE A 1 182 ? 19.172 22.422 -7.5 1 95.06 182 ILE A C 1
ATOM 1398 O O . ILE A 1 182 ? 19.672 21.297 -7.586 1 95.06 182 ILE A O 1
ATOM 1402 N N . ASP A 1 183 ? 19.609 23.359 -6.707 1 94.88 183 ASP A N 1
ATOM 1403 C CA . ASP A 1 183 ? 20.656 23.047 -5.746 1 94.88 183 ASP A CA 1
ATOM 1404 C C . ASP A 1 183 ? 20.078 22.703 -4.379 1 94.88 183 ASP A C 1
ATOM 1406 O O . ASP A 1 183 ? 18.859 22.594 -4.227 1 94.88 183 ASP A O 1
ATOM 1410 N N . GLN A 1 184 ? 20.953 22.5 -3.432 1 95.31 184 GLN A N 1
ATOM 1411 C CA . GLN A 1 184 ? 20.516 22.047 -2.119 1 95.31 184 GLN A CA 1
ATOM 1412 C C . GLN A 1 184 ? 19.656 23.109 -1.432 1 95.31 184 GLN A C 1
ATOM 1414 O O . GLN A 1 184 ? 18.703 22.781 -0.723 1 95.31 184 GLN A O 1
ATOM 1419 N N . GLU A 1 185 ? 20.016 24.328 -1.623 1 94.5 185 GLU A N 1
ATOM 1420 C CA . GLU A 1 185 ? 19.281 25.438 -1.007 1 94.5 185 GLU A CA 1
ATOM 1421 C C . GLU A 1 185 ? 17.859 25.516 -1.549 1 94.5 185 GLU A C 1
ATOM 1423 O O . GLU A 1 185 ? 16.906 25.609 -0.779 1 94.5 185 GLU A O 1
ATOM 1428 N N . ARG A 1 186 ? 17.797 25.484 -2.861 1 95.19 186 ARG A N 1
ATOM 1429 C CA . ARG A 1 186 ? 16.484 25.531 -3.496 1 95.19 186 ARG A CA 1
ATOM 1430 C C . ARG A 1 186 ? 15.656 24.312 -3.137 1 95.19 186 ARG A C 1
ATOM 1432 O O . ARG A 1 186 ? 14.445 24.406 -2.916 1 95.19 186 ARG A O 1
ATOM 1439 N N . TYR A 1 187 ? 16.266 23.234 -3.064 1 96.75 187 TYR A N 1
ATOM 1440 C CA . TYR A 1 187 ? 15.641 21.984 -2.666 1 96.75 187 TYR A CA 1
ATOM 1441 C C . TYR A 1 187 ? 15.078 22.078 -1.253 1 96.75 187 TYR A C 1
ATOM 1443 O O . TYR A 1 187 ? 13.906 21.766 -1.021 1 96.75 187 TYR A O 1
ATOM 1451 N N . ALA A 1 188 ? 15.875 22.5 -0.349 1 96.12 188 ALA A N 1
ATOM 1452 C CA . ALA A 1 188 ? 15.492 22.594 1.058 1 96.12 188 ALA A CA 1
ATOM 1453 C C . ALA A 1 188 ? 14.391 23.625 1.265 1 96.12 188 ALA A C 1
ATOM 1455 O O . ALA A 1 188 ? 13.578 23.5 2.186 1 96.12 188 ALA A O 1
ATOM 1456 N N . GLY A 1 189 ? 14.359 24.578 0.415 1 95.31 189 GLY A N 1
ATOM 1457 C CA . GLY A 1 189 ? 13.406 25.672 0.551 1 95.31 189 GLY A CA 1
ATOM 1458 C C . GLY A 1 189 ? 12.008 25.297 0.099 1 95.31 189 GLY A C 1
ATOM 1459 O O . GLY A 1 189 ? 11.055 26.031 0.339 1 95.31 189 GLY A O 1
ATOM 1460 N N . GLN A 1 190 ? 11.852 24.125 -0.486 1 95.62 190 GLN A N 1
ATOM 1461 C CA . GLN A 1 190 ? 10.555 23.688 -0.982 1 95.62 190 GLN A CA 1
ATOM 1462 C C . GLN A 1 190 ? 9.836 22.828 0.055 1 95.62 190 GLN A C 1
ATOM 1464 O O . GLN A 1 190 ? 10.43 22.438 1.064 1 95.62 190 GLN A O 1
ATOM 1469 N N . THR A 1 191 ? 8.555 22.609 -0.208 1 96.44 191 THR A N 1
ATOM 1470 C CA . THR A 1 191 ? 7.805 21.641 0.593 1 96.44 191 THR A CA 1
ATOM 1471 C C . THR A 1 191 ? 7.918 20.234 -0 1 96.44 191 THR A C 1
ATOM 1473 O O . THR A 1 191 ? 7.957 20.078 -1.222 1 96.44 191 THR A O 1
ATOM 1476 N N . HIS A 1 192 ? 7.977 19.219 0.963 1 97.56 192 HIS A N 1
ATOM 1477 C CA . HIS A 1 192 ? 8.258 17.859 0.552 1 97.56 192 HIS A CA 1
ATOM 1478 C C . HIS A 1 192 ? 7.184 16.891 1.069 1 97.56 192 HIS A C 1
ATOM 1480 O O . HIS A 1 192 ? 6.664 17.078 2.17 1 97.56 192 HIS A O 1
ATOM 1486 N N . ILE A 1 193 ? 6.906 15.945 0.275 1 98.06 193 ILE A N 1
ATOM 1487 C CA . ILE A 1 193 ? 6.164 14.75 0.676 1 98.06 193 ILE A CA 1
ATOM 1488 C C . ILE A 1 193 ? 7.094 13.539 0.682 1 98.06 193 ILE A C 1
ATOM 1490 O O . ILE A 1 193 ? 7.914 13.375 -0.225 1 98.06 193 ILE A O 1
ATOM 1494 N N . LEU A 1 194 ? 6.977 12.727 1.716 1 97.88 194 LEU A N 1
ATOM 1495 C CA . LEU A 1 194 ? 7.805 11.523 1.823 1 97.88 194 LEU A CA 1
ATOM 1496 C C . LEU A 1 194 ? 6.957 10.266 1.694 1 97.88 194 LEU A C 1
ATOM 1498 O O . LEU A 1 194 ? 5.785 10.258 2.084 1 97.88 194 LEU A O 1
ATOM 1502 N N . VAL A 1 195 ? 7.57 9.258 1.132 1 96.44 195 VAL A N 1
ATOM 1503 C CA . VAL A 1 195 ? 6.973 7.93 1.174 1 96.44 195 VAL A CA 1
ATOM 1504 C C . VAL A 1 195 ? 7.492 7.168 2.391 1 96.44 195 VAL A C 1
ATOM 1506 O O . VAL A 1 195 ? 8.688 6.902 2.496 1 96.44 195 VAL A O 1
ATOM 1509 N N . SER A 1 196 ? 6.559 6.828 3.258 1 93 196 SER A N 1
ATOM 1510 C CA . SER A 1 196 ? 6.914 6.094 4.469 1 93 196 SER A CA 1
ATOM 1511 C C . SER A 1 196 ? 5.758 5.223 4.945 1 93 196 SER A C 1
ATOM 1513 O O . SER A 1 196 ? 4.723 5.738 5.371 1 93 196 SER A O 1
ATOM 1515 N N . ARG A 1 197 ? 5.953 3.936 5.023 1 87 197 ARG A N 1
ATOM 1516 C CA . ARG A 1 197 ? 4.922 3.01 5.477 1 87 197 ARG A CA 1
ATOM 1517 C C . ARG A 1 197 ? 4.602 3.23 6.953 1 87 197 ARG A C 1
ATOM 1519 O O . ARG A 1 197 ? 3.504 2.904 7.41 1 87 197 ARG A O 1
ATOM 1526 N N . ARG A 1 198 ? 5.574 3.766 7.621 1 82.31 198 ARG A N 1
ATOM 1527 C CA . ARG A 1 198 ? 5.414 3.965 9.055 1 82.31 198 ARG A CA 1
ATOM 1528 C C . ARG A 1 198 ? 5.07 5.418 9.375 1 82.31 198 ARG A C 1
ATOM 1530 O O . ARG A 1 198 ? 4.953 5.793 10.539 1 82.31 198 ARG A O 1
ATOM 1537 N N . GLY A 1 199 ? 5.059 6.23 8.398 1 89 199 GLY A N 1
ATOM 1538 C CA . GLY A 1 199 ? 4.66 7.617 8.586 1 89 199 GLY A CA 1
ATOM 1539 C C . GLY A 1 199 ? 5.789 8.492 9.094 1 89 199 GLY A C 1
ATOM 1540 O O . GLY A 1 199 ? 5.543 9.523 9.727 1 89 199 GLY A O 1
ATOM 1541 N N . ARG A 1 200 ? 7.023 8.055 8.859 1 89.69 200 ARG A N 1
ATOM 1542 C CA . ARG A 1 200 ? 8.164 8.875 9.258 1 89.69 200 ARG A CA 1
ATOM 1543 C C . ARG A 1 200 ? 8.227 10.164 8.445 1 89.69 200 ARG A C 1
ATOM 1545 O O . ARG A 1 200 ? 8.031 10.141 7.227 1 89.69 200 ARG A O 1
ATOM 1552 N N . LEU A 1 201 ? 8.5 11.203 9.133 1 92.88 201 LEU A N 1
ATOM 1553 C CA . LEU A 1 201 ? 8.508 12.508 8.477 1 92.88 201 LEU A CA 1
ATOM 1554 C C . LEU A 1 201 ? 9.938 12.961 8.188 1 92.88 201 LEU A C 1
ATOM 1556 O O . LEU A 1 201 ? 10.18 14.141 7.922 1 92.88 201 LEU A O 1
ATOM 1560 N N . ALA A 1 202 ? 10.844 12.016 8.328 1 92.44 202 ALA A N 1
ATOM 1561 C CA . ALA A 1 202 ? 12.25 12.234 7.996 1 92.44 202 ALA A CA 1
ATOM 1562 C C . ALA A 1 202 ? 12.844 11.016 7.309 1 92.44 202 ALA A C 1
ATOM 1564 O O . ALA A 1 202 ? 12.367 9.891 7.488 1 92.44 202 ALA A O 1
ATOM 1565 N N . ASP A 1 203 ? 13.805 11.281 6.535 1 91.69 203 ASP A N 1
ATOM 1566 C CA . ASP A 1 203 ? 14.523 10.219 5.84 1 91.69 203 ASP A CA 1
ATOM 1567 C C . ASP A 1 203 ? 16 10.562 5.684 1 91.69 203 ASP A C 1
ATOM 1569 O O . ASP A 1 203 ? 16.469 11.578 6.203 1 91.69 203 ASP A O 1
ATOM 1573 N N . PRO A 1 204 ? 16.812 9.703 5.086 1 90.69 204 PRO A N 1
ATOM 1574 C CA . PRO A 1 204 ? 18.266 9.898 5.031 1 90.69 204 PRO A CA 1
ATOM 1575 C C . PRO A 1 204 ? 18.656 11.227 4.391 1 90.69 204 PRO A C 1
ATOM 1577 O O . PRO A 1 204 ? 19.734 11.766 4.676 1 90.69 204 PRO A O 1
ATOM 1580 N N . ALA A 1 205 ? 17.859 11.719 3.527 1 94.12 205 ALA A N 1
ATOM 1581 C CA . ALA A 1 205 ? 18.156 13.008 2.912 1 94.12 205 ALA A CA 1
ATOM 1582 C C . ALA A 1 205 ? 18.25 14.109 3.967 1 94.12 205 ALA A C 1
ATOM 1584 O O . ALA A 1 205 ? 19.016 15.07 3.799 1 94.12 205 ALA A O 1
ATOM 1585 N N . ASP A 1 206 ? 17.5 13.977 5.047 1 92.56 206 ASP A N 1
ATOM 1586 C CA . ASP A 1 206 ? 17.484 14.984 6.102 1 92.56 206 ASP A CA 1
ATOM 1587 C C . ASP A 1 206 ? 18.844 15.047 6.816 1 92.56 206 ASP A C 1
ATOM 1589 O O . ASP A 1 206 ? 19.266 16.125 7.246 1 92.56 206 ASP A O 1
ATOM 1593 N N . ARG A 1 207 ? 19.453 13.945 6.977 1 89.31 207 ARG A N 1
ATOM 1594 C CA . ARG A 1 207 ? 20.766 13.914 7.59 1 89.31 207 ARG A CA 1
ATOM 1595 C C . ARG A 1 207 ? 21.781 14.664 6.734 1 89.31 207 ARG A C 1
ATOM 1597 O O . ARG A 1 207 ? 22.594 15.438 7.25 1 89.31 207 ARG A O 1
ATOM 1604 N N . ILE A 1 208 ? 21.719 14.422 5.52 1 92.56 208 ILE A N 1
ATOM 1605 C CA . ILE A 1 208 ? 22.641 15.062 4.59 1 92.56 208 ILE A CA 1
ATOM 1606 C C . ILE A 1 208 ? 22.406 16.562 4.59 1 92.56 208 ILE A C 1
ATOM 1608 O O . ILE A 1 208 ? 23.375 17.344 4.637 1 92.56 208 ILE A O 1
ATOM 1612 N N . LEU A 1 209 ? 21.203 16.984 4.574 1 94 209 LEU A N 1
ATOM 1613 C CA . LEU A 1 209 ? 20.875 18.391 4.594 1 94 209 LEU A CA 1
ATOM 1614 C C . LEU A 1 209 ? 21.344 19.047 5.895 1 94 209 LEU A C 1
ATOM 1616 O O . LEU A 1 209 ? 21.891 20.156 5.879 1 94 209 LEU A O 1
ATOM 1620 N N . SER A 1 210 ? 21.156 18.328 6.938 1 92.38 210 SER A N 1
ATOM 1621 C CA . SER A 1 210 ? 21.531 18.859 8.242 1 92.38 210 SER A CA 1
ATOM 1622 C C . SER A 1 210 ? 23.031 19.094 8.328 1 92.38 210 SER A C 1
ATOM 1624 O O . SER A 1 210 ? 23.484 20.062 8.945 1 92.38 210 SER A O 1
ATOM 1626 N N . GLU A 1 211 ? 23.75 18.234 7.809 1 93.19 211 GLU A N 1
ATOM 1627 C CA . GLU A 1 211 ? 25.203 18.375 7.77 1 93.19 211 GLU A CA 1
ATOM 1628 C C . GLU A 1 211 ? 25.609 19.641 7.039 1 93.19 211 GLU A C 1
ATOM 1630 O O . GLU A 1 211 ? 26.672 20.219 7.324 1 93.19 211 GLU A O 1
ATOM 1635 N N . ALA A 1 212 ? 24.828 20.141 6.18 1 92.81 212 ALA A N 1
ATOM 1636 C CA . ALA A 1 212 ? 25.094 21.359 5.438 1 92.81 212 ALA A CA 1
ATOM 1637 C C . ALA A 1 212 ? 24.391 22.562 6.086 1 92.81 212 ALA A C 1
ATOM 1639 O O . ALA A 1 212 ? 24.359 23.656 5.52 1 92.81 212 ALA A O 1
ATOM 1640 N N . GLY A 1 213 ? 23.688 22.312 7.184 1 94.38 213 GLY A N 1
ATOM 1641 C CA . GLY A 1 213 ? 23.031 23.375 7.914 1 94.38 213 GLY A CA 1
ATOM 1642 C C . GLY A 1 213 ? 21.672 23.734 7.328 1 94.38 213 GLY A C 1
ATOM 1643 O O . GLY A 1 213 ? 21.219 24.875 7.469 1 94.38 213 GLY A O 1
ATOM 1644 N N . ARG A 1 214 ? 21.141 22.797 6.645 1 95.12 214 ARG A N 1
ATOM 1645 C CA . ARG A 1 214 ? 19.859 23.062 5.992 1 95.12 214 ARG A CA 1
ATOM 1646 C C . ARG A 1 214 ? 18.781 22.141 6.543 1 95.12 214 ARG A C 1
ATOM 1648 O O . ARG A 1 214 ? 19.062 21.062 7.051 1 95.12 214 ARG A O 1
ATOM 1655 N N . ARG A 1 215 ? 17.578 22.656 6.469 1 94.06 215 ARG A N 1
ATOM 1656 C CA . ARG A 1 215 ? 16.406 21.891 6.883 1 94.06 215 ARG A CA 1
ATOM 1657 C C . ARG A 1 215 ? 15.258 22.078 5.895 1 94.06 215 ARG A C 1
ATOM 1659 O O . ARG A 1 215 ? 14.914 23.203 5.527 1 94.06 215 ARG A O 1
ATOM 1666 N N . ARG A 1 216 ? 14.742 20.953 5.484 1 95.12 216 ARG A N 1
ATOM 1667 C CA . ARG A 1 216 ? 13.609 21.062 4.574 1 95.12 216 ARG A CA 1
ATOM 1668 C C . ARG A 1 216 ? 12.289 20.984 5.332 1 95.12 216 ARG A C 1
ATOM 1670 O O . ARG A 1 216 ? 12.266 20.625 6.516 1 95.12 216 ARG A O 1
ATOM 1677 N N . ARG A 1 217 ? 11.273 21.375 4.688 1 94.19 217 ARG A N 1
ATOM 1678 C CA . ARG A 1 217 ? 9.93 21.312 5.25 1 94.19 217 ARG A CA 1
ATOM 1679 C C . ARG A 1 217 ? 9.156 20.125 4.699 1 94.19 217 ARG A C 1
ATOM 1681 O O . ARG A 1 217 ? 8.766 20.109 3.529 1 94.19 217 ARG A O 1
ATOM 1688 N N . VAL A 1 218 ? 8.922 19.125 5.527 1 96.06 218 VAL A N 1
ATOM 1689 C CA . VAL A 1 218 ? 8.117 17.969 5.168 1 96.06 218 VAL A CA 1
ATOM 1690 C C . VAL A 1 218 ? 6.676 18.172 5.621 1 96.06 218 VAL A C 1
ATOM 1692 O O . VAL A 1 218 ? 6.406 18.297 6.816 1 96.06 218 VAL A O 1
ATOM 1695 N N . VAL A 1 219 ? 5.754 18.125 4.703 1 96.69 219 VAL A N 1
ATOM 1696 C CA . VAL A 1 219 ? 4.371 18.469 5.031 1 96.69 219 VAL A CA 1
ATOM 1697 C C . VAL A 1 219 ? 3.557 17.188 5.211 1 96.69 219 VAL A C 1
ATOM 1699 O O . VAL A 1 219 ? 2.471 17.219 5.793 1 96.69 219 VAL A O 1
ATOM 1702 N N . ALA A 1 220 ? 4.121 16.078 4.66 1 97.88 220 ALA A N 1
ATOM 1703 C CA . ALA A 1 220 ? 3.342 14.852 4.77 1 97.88 220 ALA A CA 1
ATOM 1704 C C . ALA A 1 220 ? 4.223 13.625 4.562 1 97.88 220 ALA A C 1
ATOM 1706 O O . ALA A 1 220 ? 5.23 13.688 3.852 1 97.88 220 ALA A O 1
ATOM 1707 N N . ALA A 1 221 ? 3.852 12.57 5.207 1 97.12 221 ALA A N 1
ATOM 1708 C CA . ALA A 1 221 ? 4.309 11.211 4.93 1 97.12 221 ALA A CA 1
ATOM 1709 C C . ALA A 1 221 ? 3.148 10.328 4.48 1 97.12 221 ALA A C 1
ATOM 1711 O O . ALA A 1 221 ? 2.109 10.273 5.141 1 97.12 221 ALA A O 1
ATOM 1712 N N . VAL A 1 222 ? 3.379 9.695 3.355 1 96.81 222 VAL A N 1
ATOM 1713 C CA . VAL A 1 222 ? 2.293 8.875 2.832 1 96.81 222 VAL A CA 1
ATOM 1714 C C . VAL A 1 222 ? 2.758 7.426 2.693 1 96.81 222 VAL A C 1
ATOM 1716 O O . VAL A 1 222 ? 3.951 7.164 2.523 1 96.81 222 VAL A O 1
ATOM 1719 N N . GLY A 1 223 ? 1.857 6.527 2.643 1 94.12 223 GLY A N 1
ATOM 1720 C CA . GLY A 1 223 ? 2.148 5.121 2.869 1 94.12 223 GLY A CA 1
ATOM 1721 C C . GLY A 1 223 ? 2.57 4.391 1.61 1 94.12 223 GLY A C 1
ATOM 1722 O O . GLY A 1 223 ? 2.994 3.232 1.671 1 94.12 223 GLY A O 1
ATOM 1723 N N . SER A 1 224 ? 2.406 4.98 0.458 1 94.56 224 SER A N 1
ATOM 1724 C CA . SER A 1 224 ? 2.789 4.305 -0.777 1 94.56 224 SER A CA 1
ATOM 1725 C C . SER A 1 224 ? 3.232 5.305 -1.84 1 94.56 224 SER A C 1
ATOM 1727 O O . SER A 1 224 ? 2.945 6.496 -1.735 1 94.56 224 SER A O 1
ATOM 1729 N N . SER A 1 225 ? 3.916 4.781 -2.824 1 96.38 225 SER A N 1
ATOM 1730 C CA . SER A 1 225 ? 4.383 5.621 -3.922 1 96.38 225 SER A CA 1
ATOM 1731 C C . SER A 1 225 ? 3.215 6.129 -4.766 1 96.38 225 SER A C 1
ATOM 1733 O O . SER A 1 225 ? 3.254 7.246 -5.277 1 96.38 225 SER A O 1
ATOM 1735 N N . ALA A 1 226 ? 2.189 5.336 -4.895 1 96.44 226 ALA A N 1
ATOM 1736 C CA . ALA A 1 226 ? 1.034 5.766 -5.68 1 96.44 226 ALA A CA 1
ATOM 1737 C C . ALA A 1 226 ? 0.378 6.996 -5.062 1 96.44 226 ALA A C 1
ATOM 1739 O O . ALA A 1 226 ? 0.045 7.949 -5.77 1 96.44 226 ALA A O 1
ATOM 1740 N N . ILE A 1 227 ? 0.234 6.98 -3.789 1 97.06 227 ILE A N 1
ATOM 1741 C CA . ILE A 1 227 ? -0.341 8.117 -3.074 1 97.06 227 ILE A CA 1
ATOM 1742 C C . ILE A 1 227 ? 0.537 9.344 -3.271 1 97.06 227 ILE A C 1
ATOM 1744 O O . ILE A 1 227 ? 0.044 10.414 -3.641 1 97.06 227 ILE A O 1
ATOM 1748 N N . ALA A 1 228 ? 1.766 9.188 -3.088 1 98.25 228 ALA A N 1
ATOM 1749 C CA . ALA A 1 228 ? 2.713 10.297 -3.146 1 98.25 228 ALA A CA 1
ATOM 1750 C C . ALA A 1 228 ? 2.773 10.891 -4.551 1 98.25 228 ALA A C 1
ATOM 1752 O O . ALA A 1 228 ? 2.729 12.117 -4.715 1 98.25 228 ALA A O 1
ATOM 1753 N N . LEU A 1 229 ? 2.893 10.039 -5.52 1 98.5 229 LEU A N 1
ATOM 1754 C CA . LEU A 1 229 ? 3.061 10.5 -6.891 1 98.5 229 LEU A CA 1
ATOM 1755 C C . LEU A 1 229 ? 1.801 11.203 -7.387 1 98.5 229 LEU A C 1
ATOM 1757 O O . LEU A 1 229 ? 1.883 12.203 -8.102 1 98.5 229 LEU A O 1
ATOM 1761 N N . HIS A 1 230 ? 0.678 10.695 -7.02 1 98.19 230 HIS A N 1
ATOM 1762 C CA . HIS A 1 230 ? -0.546 11.406 -7.375 1 98.19 230 HIS A CA 1
ATOM 1763 C C . HIS A 1 230 ? -0.629 12.75 -6.668 1 98.19 230 HIS A C 1
ATOM 1765 O O . HIS A 1 230 ? -1 13.758 -7.277 1 98.19 230 HIS A O 1
ATOM 1771 N N . ALA A 1 231 ? -0.299 12.758 -5.434 1 97.75 231 ALA A N 1
ATOM 1772 C CA . ALA A 1 231 ? -0.332 14 -4.656 1 97.75 231 ALA A CA 1
ATOM 1773 C C . ALA A 1 231 ? 0.537 15.07 -5.305 1 97.75 231 ALA A C 1
ATOM 1775 O O . ALA A 1 231 ? 0.099 16.219 -5.477 1 97.75 231 ALA A O 1
ATOM 1776 N N . VAL A 1 232 ? 1.701 14.727 -5.707 1 97.94 232 VAL A N 1
ATOM 1777 C CA . VAL A 1 232 ? 2.648 15.711 -6.223 1 97.94 232 VAL A CA 1
ATOM 1778 C C . VAL A 1 232 ? 2.246 16.125 -7.637 1 97.94 232 VAL A C 1
ATOM 1780 O O . VAL A 1 232 ? 2.592 17.219 -8.086 1 97.94 232 VAL A O 1
ATOM 1783 N N . SER A 1 233 ? 1.54 15.25 -8.328 1 97 233 SER A N 1
ATOM 1784 C CA . SER A 1 233 ? 1.125 15.57 -9.695 1 97 233 SER A CA 1
ATOM 1785 C C . SER A 1 233 ? 0.159 16.75 -9.719 1 97 233 SER A C 1
ATOM 1787 O O . SER A 1 233 ? 0.028 17.422 -10.734 1 97 233 SER A O 1
ATOM 1789 N N . ARG A 1 234 ? -0.495 17.031 -8.609 1 92.62 234 ARG A N 1
ATOM 1790 C CA . ARG A 1 234 ? -1.502 18.094 -8.562 1 92.62 234 ARG A CA 1
ATOM 1791 C C . ARG A 1 234 ? -1.135 19.156 -7.539 1 92.62 234 ARG A C 1
ATOM 1793 O O . ARG A 1 234 ? -1.958 20.016 -7.199 1 92.62 234 ARG A O 1
ATOM 1800 N N . GLY A 1 235 ? 0.007 19.031 -7.02 1 91.5 235 GLY A N 1
ATOM 1801 C CA . GLY A 1 235 ? 0.425 19.969 -5.984 1 91.5 235 GLY A CA 1
ATOM 1802 C C . GLY A 1 235 ? 1.765 20.625 -6.273 1 91.5 235 GLY A C 1
ATOM 1803 O O . GLY A 1 235 ? 2.273 20.531 -7.395 1 91.5 235 GLY A O 1
ATOM 1804 N N . ARG A 1 236 ? 2.258 21.312 -5.242 1 93.69 236 ARG A N 1
ATOM 1805 C CA . ARG A 1 236 ? 3.516 22.047 -5.371 1 93.69 236 ARG A CA 1
ATOM 1806 C C . ARG A 1 236 ? 4.574 21.484 -4.426 1 93.69 236 ARG A C 1
ATOM 1808 O O . ARG A 1 236 ? 5.336 22.25 -3.822 1 93.69 236 ARG A O 1
ATOM 1815 N N . HIS A 1 237 ? 4.527 20.219 -4.293 1 97.06 237 HIS A N 1
ATOM 1816 C CA . HIS A 1 237 ? 5.488 19.562 -3.412 1 97.06 237 HIS A CA 1
ATOM 1817 C C . HIS A 1 237 ? 6.504 18.75 -4.211 1 97.06 237 HIS A C 1
ATOM 1819 O O . HIS A 1 237 ? 6.223 18.328 -5.34 1 97.06 237 HIS A O 1
ATOM 1825 N N . LEU A 1 238 ? 7.641 18.609 -3.582 1 97.94 238 LEU A N 1
ATOM 1826 C CA . LEU A 1 238 ? 8.68 17.734 -4.141 1 97.94 238 LEU A CA 1
ATOM 1827 C C . LEU A 1 238 ? 8.602 16.344 -3.537 1 97.94 238 LEU A C 1
ATOM 1829 O O . LEU A 1 238 ? 8.172 16.172 -2.395 1 97.94 238 LEU A O 1
ATOM 1833 N N . LEU A 1 239 ? 9.023 15.375 -4.316 1 98.5 239 LEU A N 1
ATOM 1834 C CA . LEU A 1 239 ? 9.031 13.977 -3.9 1 98.5 239 LEU A CA 1
ATOM 1835 C C . LEU A 1 239 ? 10.305 13.281 -4.375 1 98.5 239 LEU A C 1
ATOM 1837 O O . LEU A 1 239 ? 10.711 13.438 -5.527 1 98.5 239 LEU A O 1
ATOM 1841 N N . THR A 1 240 ? 10.953 12.57 -3.459 1 97.94 240 THR A N 1
ATOM 1842 C CA . THR A 1 240 ? 12.109 11.742 -3.789 1 97.94 240 THR A CA 1
ATOM 1843 C C . THR A 1 240 ? 11.719 10.273 -3.848 1 97.94 240 THR A C 1
ATOM 1845 O O . THR A 1 240 ? 11.18 9.727 -2.881 1 97.94 240 THR A O 1
ATOM 1848 N N . VAL A 1 241 ? 11.984 9.625 -5.027 1 97.25 241 VAL A N 1
ATOM 1849 C CA . VAL A 1 241 ? 11.617 8.227 -5.18 1 97.25 241 VAL A CA 1
ATOM 1850 C C . VAL A 1 241 ? 12.656 7.508 -6.039 1 97.25 241 VAL A C 1
ATOM 1852 O O . VAL A 1 241 ? 13.414 8.148 -6.766 1 97.25 241 VAL A O 1
ATOM 1855 N N . PRO A 1 242 ? 12.695 6.152 -5.934 1 96.31 242 PRO A N 1
ATOM 1856 C CA . PRO A 1 242 ? 13.5 5.406 -6.906 1 96.31 242 PRO A CA 1
ATOM 1857 C C . PRO A 1 242 ? 12.945 5.508 -8.328 1 96.31 242 PRO A C 1
ATOM 1859 O O . PRO A 1 242 ? 11.75 5.305 -8.547 1 96.31 242 PRO A O 1
ATOM 1862 N N . GLU A 1 243 ? 13.742 5.754 -9.234 1 96.5 243 GLU A N 1
ATOM 1863 C CA . GLU A 1 243 ? 13.328 6.125 -10.586 1 96.5 243 GLU A CA 1
ATOM 1864 C C . GLU A 1 243 ? 12.742 4.93 -11.328 1 96.5 243 GLU A C 1
ATOM 1866 O O . GLU A 1 243 ? 11.609 4.992 -11.812 1 96.5 243 GLU A O 1
ATOM 1871 N N . ALA A 1 244 ? 13.484 3.855 -11.422 1 95.19 244 ALA A N 1
ATOM 1872 C CA . ALA A 1 244 ? 13.125 2.746 -12.297 1 95.19 244 ALA A CA 1
ATOM 1873 C C . ALA A 1 244 ? 11.82 2.096 -11.844 1 95.19 244 ALA A C 1
ATOM 1875 O O . ALA A 1 244 ? 10.922 1.854 -12.656 1 95.19 244 ALA A O 1
ATOM 1876 N N . VAL A 1 245 ? 11.703 1.896 -10.57 1 94.44 245 VAL A N 1
ATOM 1877 C CA . VAL A 1 245 ? 10.539 1.152 -10.078 1 94.44 245 VAL A CA 1
ATOM 1878 C C . VAL A 1 245 ? 9.312 2.059 -10.07 1 94.44 245 VAL A C 1
ATOM 1880 O O . VAL A 1 245 ? 8.18 1.577 -10.133 1 94.44 245 VAL A O 1
ATOM 1883 N N . CYS A 1 246 ? 9.492 3.344 -10.039 1 97.19 246 CYS A N 1
ATOM 1884 C CA . CYS A 1 246 ? 8.359 4.266 -9.984 1 97.19 246 CYS A CA 1
ATOM 1885 C C . CYS A 1 246 ? 8.008 4.77 -11.383 1 97.19 246 CYS A C 1
ATOM 1887 O O . CYS A 1 246 ? 7.039 5.508 -11.555 1 97.19 246 CYS A O 1
ATOM 1889 N N . ARG A 1 247 ? 8.711 4.395 -12.383 1 96.44 247 ARG A N 1
ATOM 1890 C CA . ARG A 1 247 ? 8.578 4.938 -13.734 1 96.44 247 ARG A CA 1
ATOM 1891 C C . ARG A 1 247 ? 7.16 4.777 -14.258 1 96.44 247 ARG A C 1
ATOM 1893 O O . ARG A 1 247 ? 6.59 5.711 -14.828 1 96.44 247 ARG A O 1
ATOM 1900 N N . PRO A 1 248 ? 6.523 3.627 -14.031 1 95.69 248 PRO A N 1
ATOM 1901 C CA . PRO A 1 248 ? 5.164 3.477 -14.555 1 95.69 248 PRO A CA 1
ATOM 1902 C C . PRO A 1 248 ? 4.203 4.535 -14.023 1 95.69 248 PRO A C 1
ATOM 1904 O O . PRO A 1 248 ? 3.404 5.086 -14.789 1 95.69 248 PRO A O 1
ATOM 1907 N N . LEU A 1 249 ? 4.32 4.863 -12.812 1 97.44 249 LEU A N 1
ATOM 1908 C CA . LEU A 1 249 ? 3.42 5.84 -12.211 1 97.44 249 LEU A CA 1
ATOM 1909 C C . LEU A 1 249 ? 3.859 7.262 -12.539 1 97.44 249 LEU A C 1
ATOM 1911 O O . LEU A 1 249 ? 3.023 8.156 -12.703 1 97.44 249 LEU A O 1
ATOM 1915 N N . ILE A 1 250 ? 5.156 7.461 -12.609 1 98 250 ILE A N 1
ATOM 1916 C CA . ILE A 1 250 ? 5.676 8.758 -13.031 1 98 250 ILE A CA 1
ATOM 1917 C C . ILE A 1 250 ? 5.117 9.117 -14.406 1 98 250 ILE A C 1
ATOM 1919 O O . ILE A 1 250 ? 4.621 10.227 -14.609 1 98 250 ILE A O 1
ATOM 1923 N N . ASP A 1 251 ? 5.164 8.172 -15.305 1 97.19 251 ASP A N 1
ATOM 1924 C CA . ASP A 1 251 ? 4.664 8.375 -16.656 1 97.19 251 ASP A CA 1
ATOM 1925 C C . ASP A 1 251 ? 3.145 8.539 -16.672 1 97.19 251 ASP A C 1
ATOM 1927 O O . ASP A 1 251 ? 2.607 9.406 -17.344 1 97.19 251 ASP A O 1
ATOM 1931 N N . ALA A 1 252 ? 2.516 7.762 -15.914 1 97.19 252 ALA A N 1
ATOM 1932 C CA . ALA A 1 252 ? 1.056 7.758 -15.883 1 97.19 252 ALA A CA 1
ATOM 1933 C C . ALA A 1 252 ? 0.512 9.102 -15.422 1 97.19 252 ALA A C 1
ATOM 1935 O O . ALA A 1 252 ? -0.491 9.594 -15.945 1 97.19 252 ALA A O 1
ATOM 1936 N N . PHE A 1 253 ? 1.187 9.711 -14.453 1 97.62 253 PHE A N 1
ATOM 1937 C CA . PHE A 1 253 ? 0.678 10.945 -13.875 1 97.62 253 PHE A CA 1
ATOM 1938 C C . PHE A 1 253 ? 1.325 12.156 -14.539 1 97.62 253 PHE A C 1
ATOM 1940 O O . PHE A 1 253 ? 1.078 13.297 -14.141 1 97.62 253 PHE A O 1
ATOM 1947 N N . GLY A 1 254 ? 2.178 11.977 -15.477 1 97.75 254 GLY A N 1
ATOM 1948 C CA . GLY A 1 254 ? 2.768 13.055 -16.25 1 97.75 254 GLY A CA 1
ATOM 1949 C C . GLY A 1 254 ? 3.729 13.914 -15.453 1 97.75 254 GLY A C 1
ATOM 1950 O O . GLY A 1 254 ? 3.732 15.141 -15.586 1 97.75 254 GLY A O 1
ATOM 1951 N N . LEU A 1 255 ? 4.523 13.281 -14.641 1 98.25 255 LEU A N 1
ATOM 1952 C CA . LEU A 1 255 ? 5.414 14.023 -13.75 1 98.25 255 LEU A CA 1
ATOM 1953 C C . LEU A 1 255 ? 6.758 14.281 -14.414 1 98.25 255 LEU A C 1
ATOM 1955 O O . LEU A 1 255 ? 7.141 13.578 -15.352 1 98.25 255 LEU A O 1
ATOM 1959 N N . VAL A 1 256 ? 7.434 15.289 -13.867 1 98 256 VAL A N 1
ATOM 1960 C CA . VAL A 1 256 ? 8.773 15.648 -14.312 1 98 256 VAL A CA 1
ATOM 1961 C C . VAL A 1 256 ? 9.812 15.047 -13.359 1 98 256 VAL A C 1
ATOM 1963 O O . VAL A 1 256 ? 9.625 15.062 -12.141 1 98 256 VAL A O 1
ATOM 1966 N N . VAL A 1 257 ? 10.852 14.555 -13.977 1 97.75 257 VAL A N 1
ATOM 1967 C CA . VAL A 1 257 ? 11.938 13.953 -13.203 1 97.75 257 VAL A CA 1
ATOM 1968 C C . VAL A 1 257 ? 13.188 14.836 -13.297 1 97.75 257 VAL A C 1
ATOM 1970 O O . VAL A 1 257 ? 13.57 15.266 -14.383 1 97.75 257 VAL A O 1
ATOM 1973 N N . ARG A 1 258 ? 13.773 15.117 -12.172 1 97.62 258 ARG A N 1
ATOM 1974 C CA . ARG A 1 258 ? 15.008 15.898 -12.102 1 97.62 258 ARG A CA 1
ATOM 1975 C C . ARG A 1 258 ? 16.047 15.195 -11.234 1 97.62 258 ARG A C 1
ATOM 1977 O O . ARG A 1 258 ? 15.703 14.391 -10.375 1 97.62 258 ARG A O 1
ATOM 1984 N N . PRO A 1 259 ? 17.312 15.531 -11.5 1 95.75 259 PRO A N 1
ATOM 1985 C CA . PRO A 1 259 ? 18.344 14.969 -10.625 1 95.75 259 PRO A CA 1
ATOM 1986 C C . PRO A 1 259 ? 18.219 15.453 -9.18 1 95.75 259 PRO A C 1
ATOM 1988 O O . PRO A 1 259 ? 17.859 16.609 -8.945 1 95.75 259 PRO A O 1
ATOM 1991 N N . LEU A 1 260 ? 18.469 14.578 -8.273 1 95.5 260 LEU A N 1
ATOM 1992 C CA . LEU A 1 260 ? 18.438 14.898 -6.852 1 95.5 260 LEU A CA 1
ATOM 1993 C C . LEU A 1 260 ? 19.688 15.664 -6.441 1 95.5 260 LEU A C 1
ATOM 1995 O O . LEU A 1 260 ? 20.812 15.227 -6.703 1 95.5 260 LEU A O 1
ATOM 1999 N N . PRO A 1 261 ? 19.578 16.781 -5.84 1 95.06 261 PRO A N 1
ATOM 2000 C CA . PRO A 1 261 ? 20.75 17.562 -5.445 1 95.06 261 PRO A CA 1
ATOM 2001 C C . PRO A 1 261 ? 21.375 17.078 -4.141 1 95.06 261 PRO A C 1
ATOM 2003 O O . PRO A 1 261 ? 22.219 17.766 -3.566 1 95.06 261 PRO A O 1
ATOM 2006 N N . VAL A 1 262 ? 20.953 15.992 -3.609 1 94.06 262 VAL A N 1
ATOM 2007 C CA . VAL A 1 262 ? 21.484 15.336 -2.424 1 94.06 262 VAL A CA 1
ATOM 2008 C C . VAL A 1 262 ? 22.031 13.961 -2.799 1 94.06 262 VAL A C 1
ATOM 2010 O O . VAL A 1 262 ? 21.344 13.164 -3.443 1 94.06 262 VAL A O 1
ATOM 2013 N N . PRO A 1 263 ? 23.188 13.734 -2.436 1 92.19 263 PRO A N 1
ATOM 2014 C CA . PRO A 1 263 ? 23.797 12.469 -2.838 1 92.19 263 PRO A CA 1
ATOM 2015 C C . PRO A 1 263 ? 23.297 11.281 -2.02 1 92.19 263 PRO A C 1
ATOM 2017 O O . PRO A 1 263 ? 23.969 10.844 -1.084 1 92.19 263 PRO A O 1
ATOM 2020 N N . LEU A 1 264 ? 22.281 10.688 -2.385 1 94.38 264 LEU A N 1
ATOM 2021 C CA . LEU A 1 264 ? 21.812 9.469 -1.748 1 94.38 264 LEU A CA 1
ATOM 2022 C C . LEU A 1 264 ? 22.438 8.234 -2.398 1 94.38 264 LEU A C 1
ATOM 2024 O O . LEU A 1 264 ? 22.594 8.188 -3.619 1 94.38 264 LEU A O 1
ATOM 2028 N N . PRO A 1 265 ? 22.766 7.258 -1.619 1 92.25 265 PRO A N 1
ATOM 2029 C CA . PRO A 1 265 ? 23.297 6.027 -2.207 1 92.25 265 PRO A CA 1
ATOM 2030 C C . PRO A 1 265 ? 22.281 5.293 -3.078 1 92.25 265 PRO A C 1
ATOM 2032 O O . PRO A 1 265 ? 21.078 5.445 -2.883 1 92.25 265 PRO A O 1
ATOM 2035 N N . PRO A 1 266 ? 22.875 4.516 -4.031 1 93.25 266 PRO A N 1
ATOM 2036 C CA . PRO A 1 266 ? 21.953 3.686 -4.812 1 93.25 266 PRO A CA 1
ATOM 2037 C C . PRO A 1 266 ? 21.141 2.73 -3.945 1 93.25 266 PRO A C 1
ATOM 2039 O O . PRO A 1 266 ? 21.578 2.338 -2.863 1 93.25 266 PRO A O 1
ATOM 2042 N N . LEU A 1 267 ? 19.984 2.443 -4.426 1 93.81 267 LEU A N 1
ATOM 2043 C CA . LEU A 1 267 ? 19.062 1.55 -3.723 1 93.81 267 LEU A CA 1
ATOM 2044 C C . LEU A 1 267 ? 19.203 0.12 -4.238 1 93.81 267 LEU A C 1
ATOM 2046 O O . LEU A 1 267 ? 18.797 -0.18 -5.363 1 93.81 267 LEU A O 1
ATOM 2050 N N . PRO A 1 268 ? 19.734 -0.755 -3.443 1 94.38 268 PRO A N 1
ATOM 2051 C CA . PRO A 1 268 ? 19.812 -2.141 -3.906 1 94.38 268 PRO A CA 1
ATOM 2052 C C . PRO A 1 268 ? 18.453 -2.822 -3.998 1 94.38 268 PRO A C 1
ATOM 2054 O O . PRO A 1 268 ? 17.562 -2.518 -3.213 1 94.38 268 PRO A O 1
ATOM 2057 N N . ILE A 1 269 ? 18.328 -3.65 -4.93 1 94.69 269 ILE A N 1
ATOM 2058 C CA . ILE A 1 269 ? 17.188 -4.57 -5.051 1 94.69 269 ILE A CA 1
ATOM 2059 C C . ILE A 1 269 ? 17.641 -5.988 -4.707 1 94.69 269 ILE A C 1
ATOM 2061 O O . ILE A 1 269 ? 18.438 -6.59 -5.441 1 94.69 269 ILE A O 1
ATOM 2065 N N . VAL A 1 270 ? 17.062 -6.523 -3.619 1 94.56 270 VAL A N 1
ATOM 2066 C CA . VAL A 1 270 ? 17.562 -7.777 -3.068 1 94.56 270 VAL A CA 1
ATOM 2067 C C . VAL A 1 270 ? 16.438 -8.805 -3.016 1 94.56 270 VAL A C 1
ATOM 2069 O O . VAL A 1 270 ? 15.344 -8.523 -2.521 1 94.56 270 VAL A O 1
ATOM 2072 N N . PHE A 1 271 ? 16.734 -9.945 -3.576 1 95.06 271 PHE A N 1
ATOM 2073 C CA . PHE A 1 271 ? 15.875 -11.109 -3.389 1 95.06 271 PHE A CA 1
ATOM 2074 C C . PHE A 1 271 ? 16.203 -11.82 -2.078 1 95.06 271 PHE A C 1
ATOM 2076 O O . PHE A 1 271 ? 17.375 -12.016 -1.746 1 95.06 271 PHE A O 1
ATOM 2083 N N . SER A 1 272 ? 15.219 -12.164 -1.322 1 93.88 272 SER A N 1
ATOM 2084 C CA . SER A 1 272 ? 15.398 -12.977 -0.12 1 93.88 272 SER A CA 1
ATOM 2085 C C . SER A 1 272 ? 14.398 -14.125 -0.075 1 93.88 272 SER A C 1
ATOM 2087 O O . SER A 1 272 ? 13.211 -13.93 -0.352 1 93.88 272 SER A O 1
ATOM 2089 N N . TRP A 1 273 ? 14.867 -15.305 0.245 1 91 273 TRP A N 1
ATOM 2090 C CA . TRP A 1 273 ? 14 -16.469 0.4 1 91 273 TRP A CA 1
ATOM 2091 C C . TRP A 1 273 ? 14.594 -17.453 1.396 1 91 273 TRP A C 1
ATOM 2093 O O . TRP A 1 273 ? 15.773 -17.359 1.746 1 91 273 TRP A O 1
ATOM 2103 N N . HIS A 1 274 ? 13.742 -18.266 1.941 1 83.5 274 HIS A N 1
ATOM 2104 C CA . HIS A 1 274 ? 14.203 -19.281 2.869 1 83.5 274 HIS A CA 1
ATOM 2105 C C . HIS A 1 274 ? 15.016 -20.359 2.146 1 83.5 274 HIS A C 1
ATOM 2107 O O . HIS A 1 274 ? 14.648 -20.797 1.051 1 83.5 274 HIS A O 1
ATOM 2113 N N . GLU A 1 275 ? 16.016 -20.891 2.709 1 82.19 275 GLU A N 1
ATOM 2114 C CA . GLU A 1 275 ? 16.953 -21.828 2.102 1 82.19 275 GLU A CA 1
ATOM 2115 C C . GLU A 1 275 ? 16.25 -23.125 1.723 1 82.19 275 GLU A C 1
ATOM 2117 O O . GLU A 1 275 ? 16.703 -23.859 0.845 1 82.19 275 GLU A O 1
ATOM 2122 N N . ARG A 1 276 ? 15.172 -23.391 2.33 1 74.81 276 ARG A N 1
ATOM 2123 C CA . ARG A 1 276 ? 14.414 -24.609 2.041 1 74.81 276 ARG A CA 1
ATOM 2124 C C . ARG A 1 276 ? 13.984 -24.641 0.578 1 74.81 276 ARG A C 1
ATOM 2126 O O . ARG A 1 276 ? 13.727 -25.719 0.031 1 74.81 276 ARG A O 1
ATOM 2133 N N . PHE A 1 277 ? 13.961 -23.453 -0.03 1 81.94 277 PHE A N 1
ATOM 2134 C CA . PHE A 1 277 ? 13.492 -23.375 -1.407 1 81.94 277 PHE A CA 1
ATOM 2135 C C . PHE A 1 277 ? 14.656 -23.422 -2.385 1 81.94 277 PHE A C 1
ATOM 2137 O O . PHE A 1 277 ? 14.453 -23.375 -3.602 1 81.94 277 PHE A O 1
ATOM 2144 N N . ASP A 1 278 ? 15.844 -23.578 -1.945 1 80.62 278 ASP A N 1
ATOM 2145 C CA . ASP A 1 278 ? 17.031 -23.531 -2.797 1 80.62 278 ASP A CA 1
ATOM 2146 C C . ASP A 1 278 ? 16.969 -24.609 -3.885 1 80.62 278 ASP A C 1
ATOM 2148 O O . ASP A 1 278 ? 17.328 -24.344 -5.031 1 80.62 278 ASP A O 1
ATOM 2152 N N . ARG A 1 279 ? 16.453 -25.766 -3.576 1 76.75 279 ARG A N 1
ATOM 2153 C CA . ARG A 1 279 ? 16.484 -26.875 -4.52 1 76.75 279 ARG A CA 1
ATOM 2154 C C . ARG A 1 279 ? 15.094 -27.125 -5.117 1 76.75 279 ARG A C 1
ATOM 2156 O O . ARG A 1 279 ? 14.844 -28.172 -5.715 1 76.75 279 ARG A O 1
ATOM 2163 N N . ASP A 1 280 ? 14.156 -26.219 -4.84 1 81.81 280 ASP A N 1
ATOM 2164 C CA . ASP A 1 280 ? 12.812 -26.312 -5.395 1 81.81 280 ASP A CA 1
ATOM 2165 C C . ASP A 1 280 ? 12.758 -25.734 -6.805 1 81.81 280 ASP A C 1
ATOM 2167 O O . ASP A 1 280 ? 12.836 -24.516 -6.984 1 81.81 280 ASP A O 1
ATOM 2171 N N . PRO A 1 281 ? 12.648 -26.578 -7.797 1 86.19 281 PRO A N 1
ATOM 2172 C CA . PRO A 1 281 ? 12.664 -26.078 -9.18 1 86.19 281 PRO A CA 1
ATOM 2173 C C . PRO A 1 281 ? 11.555 -25.078 -9.461 1 86.19 281 PRO A C 1
ATOM 2175 O O . PRO A 1 281 ? 11.734 -24.172 -10.273 1 86.19 281 PRO A O 1
ATOM 2178 N N . ALA A 1 282 ? 10.406 -25.297 -8.859 1 89.5 282 ALA A N 1
ATOM 2179 C CA . ALA A 1 282 ? 9.305 -24.359 -9.047 1 89.5 282 ALA A CA 1
ATOM 2180 C C . ALA A 1 282 ? 9.656 -22.984 -8.5 1 89.5 282 ALA A C 1
ATOM 2182 O O . ALA A 1 282 ? 9.344 -21.969 -9.117 1 89.5 282 ALA A O 1
ATOM 2183 N N . HIS A 1 283 ? 10.312 -22.984 -7.387 1 91.81 283 HIS A N 1
ATOM 2184 C CA . HIS A 1 283 ? 10.75 -21.719 -6.801 1 91.81 283 HIS A CA 1
ATOM 2185 C C . HIS A 1 283 ? 11.852 -21.078 -7.641 1 91.81 283 HIS A C 1
ATOM 2187 O O . HIS A 1 283 ? 11.883 -19.859 -7.801 1 91.81 283 HIS A O 1
ATOM 2193 N N . ALA A 1 284 ? 12.742 -21.891 -8.094 1 92.06 284 ALA A N 1
ATOM 2194 C CA . ALA A 1 284 ? 13.781 -21.375 -8.992 1 92.06 284 ALA A CA 1
ATOM 2195 C C . ALA A 1 284 ? 13.164 -20.75 -10.234 1 92.06 284 ALA A C 1
ATOM 2197 O O . ALA A 1 284 ? 13.625 -19.688 -10.695 1 92.06 284 ALA A O 1
ATOM 2198 N N . TRP A 1 285 ? 12.203 -21.406 -10.766 1 93.69 285 TRP A N 1
ATOM 2199 C CA . TRP A 1 285 ? 11.477 -20.844 -11.891 1 93.69 285 TRP A CA 1
ATOM 2200 C C . TRP A 1 285 ? 10.875 -19.484 -11.523 1 93.69 285 TRP A C 1
ATOM 2202 O O . TRP A 1 285 ? 10.977 -18.531 -12.297 1 93.69 285 TRP A O 1
ATOM 2212 N N . LEU A 1 286 ? 10.25 -19.344 -10.352 1 95.62 286 LEU A N 1
ATOM 2213 C CA . LEU A 1 286 ? 9.672 -18.094 -9.875 1 95.62 286 LEU A CA 1
ATOM 2214 C C . LEU A 1 286 ? 10.727 -17 -9.828 1 95.62 286 LEU A C 1
ATOM 2216 O O . LEU A 1 286 ? 10.5 -15.891 -10.336 1 95.62 286 LEU A O 1
ATOM 2220 N N . ARG A 1 287 ? 11.844 -17.266 -9.234 1 95.75 287 ARG A N 1
ATOM 2221 C CA . ARG A 1 287 ? 12.914 -16.281 -9.117 1 95.75 287 ARG A CA 1
ATOM 2222 C C . ARG A 1 287 ? 13.383 -15.828 -10.5 1 95.75 287 ARG A C 1
ATOM 2224 O O . ARG A 1 287 ? 13.609 -14.633 -10.719 1 95.75 287 ARG A O 1
ATOM 2231 N N . ALA A 1 288 ? 13.508 -16.734 -11.375 1 94.88 288 ALA A N 1
ATOM 2232 C CA . ALA A 1 288 ? 13.938 -16.406 -12.727 1 94.88 288 ALA A CA 1
ATOM 2233 C C . ALA A 1 288 ? 12.906 -15.523 -13.438 1 94.88 288 ALA A C 1
ATOM 2235 O O . ALA A 1 288 ? 13.266 -14.57 -14.133 1 94.88 288 ALA A O 1
ATOM 2236 N N . GLU A 1 289 ? 11.648 -15.867 -13.281 1 95.19 289 GLU A N 1
ATOM 2237 C CA . GLU A 1 289 ? 10.57 -15.102 -13.898 1 95.19 289 GLU A CA 1
ATOM 2238 C C . GLU A 1 289 ? 10.531 -13.672 -13.359 1 95.19 289 GLU A C 1
ATOM 2240 O O . GLU A 1 289 ? 10.352 -12.719 -14.117 1 95.19 289 GLU A O 1
ATOM 2245 N N . VAL A 1 290 ? 10.672 -13.508 -12.086 1 96.19 290 VAL A N 1
ATOM 2246 C CA . VAL A 1 290 ? 10.664 -12.195 -11.461 1 96.19 290 VAL A CA 1
ATOM 2247 C C . VAL A 1 290 ? 11.867 -11.391 -11.938 1 96.19 290 VAL A C 1
ATOM 2249 O O . VAL A 1 290 ? 11.742 -10.203 -12.266 1 96.19 290 VAL A O 1
ATOM 2252 N N . SER A 1 291 ? 13.008 -12.047 -11.953 1 94.19 291 SER A N 1
ATOM 2253 C CA . SER A 1 291 ? 14.227 -11.391 -12.414 1 94.19 291 SER A CA 1
ATOM 2254 C C . SER A 1 291 ? 14.078 -10.914 -13.859 1 94.19 291 SER A C 1
ATOM 2256 O O . SER A 1 291 ? 14.438 -9.773 -14.18 1 94.19 291 SER A O 1
ATOM 2258 N N . ARG A 1 292 ? 13.562 -11.719 -14.688 1 92.81 292 ARG A N 1
ATOM 2259 C CA . ARG A 1 292 ? 13.336 -11.367 -16.094 1 92.81 292 ARG A CA 1
ATOM 2260 C C . ARG A 1 292 ? 12.367 -10.195 -16.219 1 92.81 292 ARG A C 1
ATOM 2262 O O . ARG A 1 292 ? 12.609 -9.258 -16.969 1 92.81 292 ARG A O 1
ATOM 2269 N N . ALA A 1 293 ? 11.312 -10.258 -15.469 1 93 293 ALA A N 1
ATOM 2270 C CA . ALA A 1 293 ? 10.32 -9.188 -15.492 1 93 293 ALA A CA 1
ATOM 2271 C C . ALA A 1 293 ? 10.93 -7.863 -15.047 1 93 293 ALA A C 1
ATOM 2273 O O . ALA A 1 293 ? 10.68 -6.82 -15.656 1 93 293 ALA A O 1
ATOM 2274 N N . LEU A 1 294 ? 11.688 -7.938 -14.047 1 91.62 294 LEU A N 1
ATOM 2275 C CA . LEU A 1 294 ? 12.312 -6.73 -13.516 1 91.62 294 LEU A CA 1
ATOM 2276 C C . LEU A 1 294 ? 13.258 -6.113 -14.539 1 91.62 294 LEU A C 1
ATOM 2278 O O . LEU A 1 294 ? 13.25 -4.898 -14.75 1 91.62 294 LEU A O 1
ATOM 2282 N N . ARG A 1 295 ? 14.031 -6.879 -15.141 1 88.31 295 ARG A N 1
ATOM 2283 C CA . ARG A 1 295 ? 14.992 -6.402 -16.125 1 88.31 295 ARG A CA 1
ATOM 2284 C C . ARG A 1 295 ? 14.289 -5.781 -17.328 1 88.31 295 ARG A C 1
ATOM 2286 O O . ARG A 1 295 ? 14.773 -4.805 -17.906 1 88.31 295 ARG A O 1
ATOM 2293 N N . THR A 1 296 ? 13.234 -6.32 -17.656 1 88.62 296 THR A N 1
ATOM 2294 C CA . THR A 1 296 ? 12.5 -5.871 -18.844 1 88.62 296 THR A CA 1
ATOM 2295 C C . THR A 1 296 ? 11.711 -4.602 -18.547 1 88.62 296 THR A C 1
ATOM 2297 O O . THR A 1 296 ? 11.656 -3.689 -19.375 1 88.62 296 THR A O 1
ATOM 2300 N N . THR A 1 297 ? 11.125 -4.539 -17.375 1 87.81 297 THR A N 1
ATOM 2301 C CA . THR A 1 297 ? 10.172 -3.473 -17.078 1 87.81 297 THR A CA 1
ATOM 2302 C C . THR A 1 297 ? 10.883 -2.287 -16.422 1 87.81 297 THR A C 1
ATOM 2304 O O . THR A 1 297 ? 10.352 -1.178 -16.391 1 87.81 297 THR A O 1
ATOM 2307 N N . THR A 1 298 ? 12.016 -2.529 -15.867 1 85.81 298 THR A N 1
ATOM 2308 C CA . THR A 1 298 ? 12.773 -1.48 -15.195 1 85.81 298 THR A CA 1
ATOM 2309 C C . THR A 1 298 ? 14.195 -1.394 -15.75 1 85.81 298 THR A C 1
ATOM 2311 O O . THR A 1 298 ? 15.164 -1.631 -15.031 1 85.81 298 THR A O 1
ATOM 2314 N N . PRO A 1 299 ? 14.336 -0.968 -16.922 1 78.44 299 PRO A N 1
ATOM 2315 C CA . PRO A 1 299 ? 15.656 -0.947 -17.562 1 78.44 299 PRO A CA 1
ATOM 2316 C C . PRO A 1 299 ? 16.625 -0.002 -16.859 1 78.44 299 PRO A C 1
ATOM 2318 O O . PRO A 1 299 ? 17.844 -0.119 -17.031 1 78.44 299 PRO A O 1
ATOM 2321 N N . GLY A 1 300 ? 16.156 0.809 -16.078 1 80.31 300 GLY A N 1
ATOM 2322 C CA . GLY A 1 300 ? 17.031 1.732 -15.367 1 80.31 300 GLY A CA 1
ATOM 2323 C C . GLY A 1 300 ? 17.766 1.088 -14.211 1 80.31 300 GLY A C 1
ATOM 2324 O O . GLY A 1 300 ? 18.703 1.671 -13.656 1 80.31 300 GLY A O 1
ATOM 2325 N N . ILE A 1 301 ? 17.359 -0.125 -13.898 1 81.06 301 ILE A N 1
ATOM 2326 C CA . ILE A 1 301 ? 18.031 -0.841 -12.82 1 81.06 301 ILE A CA 1
ATOM 2327 C C . ILE A 1 301 ? 19.375 -1.39 -13.328 1 81.06 301 ILE A C 1
ATOM 2329 O O . ILE A 1 301 ? 19.406 -2.16 -14.289 1 81.06 301 ILE A O 1
ATOM 2333 N N . SER A 1 302 ? 20.391 -0.97 -12.719 1 82.56 302 SER A N 1
ATOM 2334 C CA . SER A 1 302 ? 21.703 -1.47 -13.078 1 82.56 302 SER A CA 1
ATOM 2335 C C . SER A 1 302 ? 21.953 -2.863 -12.508 1 82.56 302 SER A C 1
ATOM 2337 O O . SER A 1 302 ? 21.609 -3.133 -11.352 1 82.56 302 SER A O 1
ATOM 2339 N N . PRO A 1 303 ? 22.453 -3.682 -13.367 1 77.94 303 PRO A N 1
ATOM 2340 C CA . PRO A 1 303 ? 22.703 -5.035 -12.875 1 77.94 303 PRO A CA 1
ATOM 2341 C C . PRO A 1 303 ? 23.672 -5.055 -11.688 1 77.94 303 PRO A C 1
ATOM 2343 O O . PRO A 1 303 ? 24.453 -4.121 -11.508 1 77.94 303 PRO A O 1
ATOM 2346 N N . ALA A 1 304 ? 23.469 -6.121 -10.859 1 71.38 304 ALA A N 1
ATOM 2347 C CA . ALA A 1 304 ? 24.328 -6.27 -9.695 1 71.38 304 ALA A CA 1
ATOM 2348 C C . ALA A 1 304 ? 25.797 -6.43 -10.117 1 71.38 304 ALA A C 1
ATOM 2350 O O . ALA A 1 304 ? 26.078 -6.945 -11.195 1 71.38 304 ALA A O 1
ATOM 2351 N N . MET B 1 1 ? 2.969 6.047 43.875 1 33.47 1 MET B N 1
ATOM 2352 C CA . MET B 1 1 ? 3.779 7.125 43.344 1 33.47 1 MET B CA 1
ATOM 2353 C C . MET B 1 1 ? 2.99 7.93 42.312 1 33.47 1 MET B C 1
ATOM 2355 O O . MET B 1 1 ? 2.336 7.355 41.438 1 33.47 1 MET B O 1
ATOM 2359 N N . GLN B 1 2 ? 2.551 8.992 42.625 1 39.28 2 GLN B N 1
ATOM 2360 C CA . GLN B 1 2 ? 1.693 9.836 41.812 1 39.28 2 GLN B CA 1
ATOM 2361 C C . GLN B 1 2 ? 2.371 10.18 40.469 1 39.28 2 GLN B C 1
ATOM 2363 O O . GLN B 1 2 ? 3.49 10.695 40.469 1 39.28 2 GLN B O 1
ATOM 2368 N N . LEU B 1 3 ? 2.082 9.5 39.562 1 47.91 3 LEU B N 1
ATOM 2369 C CA . LEU B 1 3 ? 2.648 9.742 38.25 1 47.91 3 LEU B CA 1
ATOM 2370 C C . LEU B 1 3 ? 2.479 11.203 37.844 1 47.91 3 LEU B C 1
ATOM 2372 O O . LEU B 1 3 ? 1.379 11.758 37.938 1 47.91 3 LEU B O 1
ATOM 2376 N N . ASP B 1 4 ? 3.549 12.109 37.969 1 59.06 4 ASP B N 1
ATOM 2377 C CA . ASP B 1 4 ? 3.643 13.5 37.531 1 59.06 4 ASP B CA 1
ATOM 2378 C C . ASP B 1 4 ? 3.621 13.617 36.031 1 59.06 4 ASP B C 1
ATOM 2380 O O . ASP B 1 4 ? 4.598 13.281 35.344 1 59.06 4 ASP B O 1
ATOM 2384 N N . LEU B 1 5 ? 2.504 13.984 35.469 1 62.84 5 LEU B N 1
ATOM 2385 C CA . LEU B 1 5 ? 2.281 14.109 34.031 1 62.84 5 LEU B CA 1
ATOM 2386 C C . LEU B 1 5 ? 3.25 15.117 33.438 1 62.84 5 LEU B C 1
ATOM 2388 O O . LEU B 1 5 ? 3.48 15.102 32.219 1 62.84 5 LEU B O 1
ATOM 2392 N N . ASN B 1 6 ? 3.84 15.859 34.312 1 65.75 6 ASN B N 1
ATOM 2393 C CA . ASN B 1 6 ? 4.848 16.797 33.812 1 65.75 6 ASN B CA 1
ATOM 2394 C C . ASN B 1 6 ? 6.066 16.062 33.25 1 65.75 6 ASN B C 1
ATOM 2396 O O . ASN B 1 6 ? 6.793 16.609 32.438 1 65.75 6 ASN B O 1
ATOM 2400 N N . LEU B 1 7 ? 6.109 14.852 33.719 1 75.75 7 LEU B N 1
ATOM 2401 C CA . LEU B 1 7 ? 7.207 14.031 33.219 1 75.75 7 LEU B CA 1
ATOM 2402 C C . LEU B 1 7 ? 7.023 13.727 31.719 1 75.75 7 LEU B C 1
ATOM 2404 O O . LEU B 1 7 ? 8 13.602 30.984 1 75.75 7 LEU B O 1
ATOM 2408 N N . LEU B 1 8 ? 5.742 13.641 31.391 1 77.62 8 LEU B N 1
ATOM 2409 C CA . LEU B 1 8 ? 5.48 13.367 29.969 1 77.62 8 LEU B CA 1
ATOM 2410 C C . LEU B 1 8 ? 5.871 14.562 29.109 1 77.62 8 LEU B C 1
ATOM 2412 O O . LEU B 1 8 ? 6.414 14.383 28.016 1 77.62 8 LEU B O 1
ATOM 2416 N N . SER B 1 9 ? 5.551 15.664 29.641 1 79.25 9 SER B N 1
ATOM 2417 C CA . SER B 1 9 ? 5.949 16.875 28.922 1 79.25 9 SER B CA 1
ATOM 2418 C C . SER B 1 9 ? 7.465 16.969 28.797 1 79.25 9 SER B C 1
ATOM 2420 O O . SER B 1 9 ? 7.988 17.359 27.766 1 79.25 9 SER B O 1
ATOM 2422 N N . ALA B 1 10 ? 8.094 16.641 29.844 1 82.69 10 ALA B N 1
ATOM 2423 C CA . ALA B 1 10 ? 9.555 16.672 29.844 1 82.69 10 ALA B CA 1
ATOM 2424 C C . ALA B 1 10 ? 10.117 15.617 28.891 1 82.69 10 ALA B C 1
ATOM 2426 O O . ALA B 1 10 ? 11.07 15.891 28.156 1 82.69 10 ALA B O 1
ATOM 2427 N N . LEU B 1 11 ? 9.484 14.477 28.984 1 85.31 11 LEU B N 1
ATOM 2428 C CA . LEU B 1 11 ? 9.906 13.406 28.078 1 85.31 11 LEU B CA 1
ATOM 2429 C C . LEU B 1 11 ? 9.734 13.82 26.625 1 85.31 11 LEU B C 1
ATOM 2431 O O . LEU B 1 11 ? 10.625 13.609 25.797 1 85.31 11 LEU B O 1
ATOM 2435 N N . ASP B 1 12 ? 8.68 14.383 26.406 1 81.19 12 ASP B N 1
ATOM 2436 C CA . ASP B 1 12 ? 8.383 14.867 25.062 1 81.19 12 ASP B CA 1
ATOM 2437 C C . ASP B 1 12 ? 9.43 15.875 24.594 1 81.19 12 ASP B C 1
ATOM 2439 O O . ASP B 1 12 ? 9.938 15.773 23.469 1 81.19 12 ASP B O 1
ATOM 2443 N N . ALA B 1 13 ? 9.727 16.812 25.391 1 80 13 ALA B N 1
ATOM 2444 C CA . ALA B 1 13 ? 10.703 17.859 25.078 1 80 13 ALA B CA 1
ATOM 2445 C C . ALA B 1 13 ? 12.094 17.25 24.875 1 80 13 ALA B C 1
ATOM 2447 O O . ALA B 1 13 ? 12.812 17.641 23.953 1 80 13 ALA B O 1
ATOM 2448 N N . LEU B 1 14 ? 12.422 16.312 25.703 1 86.19 14 LEU B N 1
ATOM 2449 C CA . LEU B 1 14 ? 13.727 15.664 25.609 1 86.19 14 LEU B CA 1
ATOM 2450 C C . LEU B 1 14 ? 13.875 14.906 24.297 1 86.19 14 LEU B C 1
ATOM 2452 O O . LEU B 1 14 ? 14.922 14.961 23.656 1 86.19 14 LEU B O 1
ATOM 2456 N N . LEU B 1 15 ? 12.773 14.289 23.953 1 82.38 15 LEU B N 1
ATOM 2457 C CA . LEU B 1 15 ? 12.82 13.484 22.734 1 82.38 15 LEU B CA 1
ATOM 2458 C C . LEU B 1 15 ? 12.812 14.367 21.484 1 82.38 15 LEU B C 1
ATOM 2460 O O . LEU B 1 15 ? 13.414 14.023 20.469 1 82.38 15 LEU B O 1
ATOM 2464 N N . GLU B 1 16 ? 12.172 15.422 21.547 1 77.19 16 GLU B N 1
ATOM 2465 C CA . GLU B 1 16 ? 12.094 16.359 20.422 1 77.19 16 GLU B CA 1
ATOM 2466 C C . GLU B 1 16 ? 13.414 17.109 20.25 1 77.19 16 GLU B C 1
ATOM 2468 O O . GLU B 1 16 ? 13.898 17.266 19.125 1 77.19 16 GLU B O 1
ATOM 2473 N N . GLU B 1 17 ? 14.031 17.578 21.344 1 74.19 17 GLU B N 1
ATOM 2474 C CA . GLU B 1 17 ? 15.211 18.438 21.297 1 74.19 17 GLU B CA 1
ATOM 2475 C C . GLU B 1 17 ? 16.5 17.625 21.25 1 74.19 17 GLU B C 1
ATOM 2477 O O . GLU B 1 17 ? 17.531 18.109 20.797 1 74.19 17 GLU B O 1
ATOM 2482 N N . GLY B 1 18 ? 16.344 16.375 21.75 1 79.69 18 GLY B N 1
ATOM 2483 C CA . GLY B 1 18 ? 17.5 15.5 21.781 1 79.69 18 GLY B CA 1
ATOM 2484 C C . GLY B 1 18 ? 18.594 15.977 22.719 1 79.69 18 GLY B C 1
ATOM 2485 O O . GLY B 1 18 ? 19.766 15.641 22.531 1 79.69 18 GLY B O 1
ATOM 2486 N N . SER B 1 19 ? 18.281 16.922 23.562 1 82.88 19 SER B N 1
ATOM 2487 C CA . SER B 1 19 ? 19.25 17.453 24.516 1 82.88 19 SER B CA 1
ATOM 2488 C C . SER B 1 19 ? 18.547 17.969 25.766 1 82.88 19 SER B C 1
ATOM 2490 O O . SER B 1 19 ? 17.391 18.375 25.719 1 82.88 19 SER B O 1
ATOM 2492 N N . VAL B 1 20 ? 19.312 17.969 26.859 1 86.94 20 VAL B N 1
ATOM 2493 C CA . VAL B 1 20 ? 18.797 18.469 28.125 1 86.94 20 VAL B CA 1
ATOM 2494 C C . VAL B 1 20 ? 18.672 19.984 28.078 1 86.94 20 VAL B C 1
ATOM 2496 O O . VAL B 1 20 ? 17.641 20.547 28.5 1 86.94 20 VAL B O 1
ATOM 2499 N N . ALA B 1 21 ? 19.688 20.578 27.5 1 85.06 21 ALA B N 1
ATOM 2500 C CA . ALA B 1 21 ? 19.656 22.031 27.391 1 85.06 21 ALA B CA 1
ATOM 2501 C C . ALA B 1 21 ? 18.5 22.5 26.516 1 85.06 21 ALA B C 1
ATOM 2503 O O . ALA B 1 21 ? 17.781 23.438 26.875 1 85.06 21 ALA B O 1
ATOM 2504 N N . GLY B 1 22 ? 18.359 21.859 25.469 1 83.81 22 GLY B N 1
ATOM 2505 C CA . GLY B 1 22 ? 17.25 22.188 24.578 1 83.81 22 GLY B CA 1
ATOM 2506 C C . GLY B 1 22 ? 15.891 21.984 25.219 1 83.81 22 GLY B C 1
ATOM 2507 O O . GLY B 1 22 ? 15 22.812 25.062 1 83.81 22 GLY B O 1
ATOM 2508 N N . ALA B 1 23 ? 15.789 20.969 25.859 1 86.25 23 ALA B N 1
ATOM 2509 C CA . ALA B 1 23 ? 14.539 20.672 26.547 1 86.25 23 ALA B CA 1
ATOM 2510 C C . ALA B 1 23 ? 14.266 21.688 27.656 1 86.25 23 ALA B C 1
ATOM 2512 O O . ALA B 1 23 ? 13.125 22.109 27.844 1 86.25 23 ALA B O 1
ATOM 2513 N N . ALA B 1 24 ? 15.281 22.078 28.328 1 85 24 ALA B N 1
ATOM 2514 C CA . ALA B 1 24 ? 15.156 23.062 29.391 1 85 24 ALA B CA 1
ATOM 2515 C C . ALA B 1 24 ? 14.648 24.391 28.844 1 85 24 ALA B C 1
ATOM 2517 O O . ALA B 1 24 ? 13.742 25 29.422 1 85 24 ALA B O 1
ATOM 2518 N N . GLU B 1 25 ? 15.188 24.812 27.812 1 80.69 25 GLU B N 1
ATOM 2519 C CA . GLU B 1 25 ? 14.758 26.047 27.172 1 80.69 25 GLU B CA 1
ATOM 2520 C C . GLU B 1 25 ? 13.297 25.969 26.734 1 80.69 25 GLU B C 1
ATOM 2522 O O . GLU B 1 25 ? 12.523 26.906 26.984 1 80.69 25 GLU B O 1
ATOM 2527 N N . ARG B 1 26 ? 12.945 24.844 26.219 1 78.56 26 ARG B N 1
ATOM 2528 C CA . ARG B 1 26 ? 11.594 24.656 25.719 1 78.56 26 ARG B CA 1
ATOM 2529 C C . ARG B 1 26 ? 10.578 24.656 26.859 1 78.56 26 ARG B C 1
ATOM 2531 O O . ARG B 1 26 ? 9.477 25.172 26.719 1 78.56 26 ARG B O 1
ATOM 2538 N N . LEU B 1 27 ? 10.938 24.109 27.875 1 79.38 27 LEU B N 1
ATOM 2539 C CA . LEU B 1 27 ? 10.031 23.938 29.016 1 79.38 27 LEU B CA 1
ATOM 2540 C C . LEU B 1 27 ? 10.133 25.125 29.969 1 79.38 27 LEU B C 1
ATOM 2542 O O . LEU B 1 27 ? 9.383 25.188 30.953 1 79.38 27 LEU B O 1
ATOM 2546 N N . ARG B 1 28 ? 11.023 25.984 29.688 1 80.94 28 ARG B N 1
ATOM 2547 C CA . ARG B 1 28 ? 11.297 27.109 30.562 1 80.94 28 ARG B CA 1
ATOM 2548 C C . ARG B 1 28 ? 11.656 26.641 31.969 1 80.94 28 ARG B C 1
ATOM 2550 O O . ARG B 1 28 ? 11.102 27.125 32.969 1 80.94 28 ARG B O 1
ATOM 2557 N N . LEU B 1 29 ? 12.531 25.688 31.938 1 82.19 29 LEU B N 1
ATOM 2558 C CA . LEU B 1 29 ? 13.102 25.125 33.156 1 82.19 29 LEU B CA 1
ATOM 2559 C C . LEU B 1 29 ? 14.625 25.203 33.125 1 82.19 29 LEU B C 1
ATOM 2561 O O . LEU B 1 29 ? 15.219 25.5 32.094 1 82.19 29 LEU B O 1
ATOM 2565 N N . SER B 1 30 ? 15.227 25 34.25 1 85.06 30 SER B N 1
ATOM 2566 C CA . SER B 1 30 ? 16.688 24.922 34.312 1 85.06 30 SER B CA 1
ATOM 2567 C C . SER B 1 30 ? 17.188 23.562 33.844 1 85.06 30 SER B C 1
ATOM 2569 O O . SER B 1 30 ? 16.484 22.562 33.969 1 85.06 30 SER B O 1
ATOM 2571 N N . SER B 1 31 ? 18.328 23.609 33.281 1 89.06 31 SER B N 1
ATOM 2572 C CA . SER B 1 31 ? 18.953 22.375 32.812 1 89.06 31 SER B CA 1
ATOM 2573 C C . SER B 1 31 ? 19.078 21.359 33.969 1 89.06 31 SER B C 1
ATOM 2575 O O . SER B 1 31 ? 18.828 20.172 33.75 1 89.06 31 SER B O 1
ATOM 2577 N N . PRO B 1 32 ? 19.516 21.766 35.094 1 88.44 32 PRO B N 1
ATOM 2578 C CA . PRO B 1 32 ? 19.562 20.797 36.188 1 88.44 32 PRO B CA 1
ATOM 2579 C C . PRO B 1 32 ? 18.203 20.188 36.5 1 88.44 32 PRO B C 1
ATOM 2581 O O . PRO B 1 32 ? 18.125 18.984 36.812 1 88.44 32 PRO B O 1
ATOM 2584 N N . ALA B 1 33 ? 17.234 20.953 36.406 1 85.25 33 ALA B N 1
ATOM 2585 C CA . ALA B 1 33 ? 15.883 20.453 36.656 1 85.25 33 ALA B CA 1
ATOM 2586 C C . ALA B 1 33 ? 15.5 19.406 35.625 1 85.25 33 ALA B C 1
ATOM 2588 O O . ALA B 1 33 ? 14.93 18.359 35.969 1 85.25 33 ALA B O 1
ATOM 2589 N N . VAL B 1 34 ? 15.82 19.703 34.438 1 88.38 34 VAL B N 1
ATOM 2590 C CA . VAL B 1 34 ? 15.516 18.766 33.344 1 88.38 34 VAL B CA 1
ATOM 2591 C C . VAL B 1 34 ? 16.359 17.516 33.5 1 88.38 34 VAL B C 1
ATOM 2593 O O . VAL B 1 34 ? 15.891 16.406 33.25 1 88.38 34 VAL B O 1
ATOM 2596 N N . SER B 1 35 ? 17.562 17.656 33.875 1 89.56 35 SER B N 1
ATOM 2597 C CA . SER B 1 35 ? 18.453 16.516 34.125 1 89.56 35 SER B CA 1
ATOM 2598 C C . SER B 1 35 ? 17.906 15.609 35.219 1 89.56 35 SER B C 1
ATOM 2600 O O . SER B 1 35 ? 17.922 14.383 35.094 1 89.56 35 SER B O 1
ATOM 2602 N N . ARG B 1 36 ? 17.438 16.234 36.219 1 86.62 36 ARG B N 1
ATOM 2603 C CA . ARG B 1 36 ? 16.812 15.477 37.281 1 86.62 36 ARG B CA 1
ATOM 2604 C C . ARG B 1 36 ? 15.578 14.734 36.781 1 86.62 36 ARG B C 1
ATOM 2606 O O . ARG B 1 36 ? 15.352 13.578 37.156 1 86.62 36 ARG B O 1
ATOM 2613 N N . THR B 1 37 ? 14.828 15.484 36.062 1 86.75 37 THR B N 1
ATOM 2614 C CA . THR B 1 37 ? 13.633 14.883 35.469 1 86.75 37 THR B CA 1
ATOM 2615 C C . THR B 1 37 ? 14 13.695 34.594 1 86.75 37 THR B C 1
ATOM 2617 O O . THR B 1 37 ? 13.312 12.672 34.594 1 86.75 37 THR B O 1
ATOM 2620 N N . LEU B 1 38 ? 15.031 13.789 33.812 1 89.44 38 LEU B N 1
ATOM 2621 C CA . LEU B 1 38 ? 15.516 12.688 33 1 89.44 38 LEU B CA 1
ATOM 2622 C C . LEU B 1 38 ? 15.914 11.5 33.844 1 89.44 38 LEU B C 1
ATOM 2624 O O . LEU B 1 38 ? 15.609 10.352 33.5 1 89.44 38 LEU B O 1
ATOM 2628 N N . GLY B 1 39 ? 16.609 11.797 34.875 1 87.31 39 GLY B N 1
ATOM 2629 C CA . GLY B 1 39 ? 16.938 10.742 35.844 1 87.31 39 GLY B CA 1
ATOM 2630 C C . GLY B 1 39 ? 15.703 10.016 36.375 1 87.31 39 GLY B C 1
ATOM 2631 O O . GLY B 1 39 ? 15.695 8.789 36.469 1 87.31 39 GLY B O 1
ATOM 2632 N N . ARG B 1 40 ? 14.734 10.781 36.656 1 84 40 ARG B N 1
ATOM 2633 C CA . ARG B 1 40 ? 13.477 10.195 37.094 1 84 40 ARG B CA 1
ATOM 2634 C C . ARG B 1 40 ? 12.844 9.352 36 1 84 40 ARG B C 1
ATOM 2636 O O . ARG B 1 40 ? 12.336 8.258 36.281 1 84 40 ARG B O 1
ATOM 2643 N N . LEU B 1 41 ? 12.758 9.883 34.844 1 86.62 41 LEU B N 1
ATOM 2644 C CA . LEU B 1 41 ? 12.211 9.164 33.719 1 86.62 41 LEU B CA 1
ATOM 2645 C C . LEU B 1 41 ? 12.945 7.848 33.5 1 86.62 41 LEU B C 1
ATOM 2647 O O . LEU B 1 41 ? 12.32 6.824 33.188 1 86.62 41 LEU B O 1
ATOM 2651 N N . ARG B 1 42 ? 14.234 7.883 33.625 1 86.69 42 ARG B N 1
ATOM 2652 C CA . ARG B 1 42 ? 15.047 6.68 33.469 1 86.69 42 ARG B CA 1
ATOM 2653 C C . ARG B 1 42 ? 14.664 5.629 34.531 1 86.69 42 ARG B C 1
ATOM 2655 O O . ARG B 1 42 ? 14.516 4.449 34.188 1 86.69 42 ARG B O 1
ATOM 2662 N N . ARG B 1 43 ? 14.5 6.094 35.656 1 83.88 43 ARG B N 1
ATOM 2663 C CA . ARG B 1 43 ? 14.133 5.188 36.75 1 83.88 43 ARG B CA 1
ATOM 2664 C C . ARG B 1 43 ? 12.742 4.602 36.531 1 83.88 43 ARG B C 1
ATOM 2666 O O . ARG B 1 43 ? 12.531 3.404 36.719 1 83.88 43 ARG B O 1
ATOM 2673 N N . LEU B 1 44 ? 11.914 5.434 36.125 1 81.25 44 LEU B N 1
ATOM 2674 C CA . LEU B 1 44 ? 10.523 5.004 35.938 1 81.25 44 LEU B CA 1
ATOM 2675 C C . LEU B 1 44 ? 10.398 4.027 34.781 1 81.25 44 LEU B C 1
ATOM 2677 O O . LEU B 1 44 ? 9.633 3.066 34.844 1 81.25 44 LEU B O 1
ATOM 2681 N N . THR B 1 45 ? 11.102 4.305 33.75 1 83.25 45 THR B N 1
ATOM 2682 C CA . THR B 1 45 ? 10.953 3.514 32.531 1 83.25 45 THR B CA 1
ATOM 2683 C C . THR B 1 45 ? 11.93 2.344 32.531 1 83.25 45 THR B C 1
ATOM 2685 O O . THR B 1 45 ? 11.75 1.378 31.781 1 83.25 45 THR B O 1
ATOM 2688 N N . GLY B 1 46 ? 12.906 2.482 33.25 1 84.19 46 GLY B N 1
ATOM 2689 C CA . GLY B 1 46 ? 13.977 1.491 33.219 1 84.19 46 GLY B CA 1
ATOM 2690 C C . GLY B 1 46 ? 14.852 1.604 31.984 1 84.19 46 GLY B C 1
ATOM 2691 O O . GLY B 1 46 ? 15.594 0.676 31.656 1 84.19 46 GLY B O 1
ATOM 2692 N N . ASP B 1 47 ? 14.625 2.613 31.188 1 82.12 47 ASP B N 1
ATOM 2693 C CA . ASP B 1 47 ? 15.375 2.906 29.969 1 82.12 47 ASP B CA 1
ATOM 2694 C C . ASP B 1 47 ? 16.172 4.199 30.125 1 82.12 47 ASP B C 1
ATOM 2696 O O . ASP B 1 47 ? 15.742 5.129 30.797 1 82.12 47 ASP B O 1
ATOM 2700 N N . GLU B 1 48 ? 17.297 4.344 29.453 1 88.62 48 GLU B N 1
ATOM 2701 C CA . GLU B 1 48 ? 18.156 5.527 29.516 1 88.62 48 GLU B CA 1
ATOM 2702 C C . GLU B 1 48 ? 17.547 6.688 28.734 1 88.62 48 GLU B C 1
ATOM 2704 O O . GLU B 1 48 ? 17.969 7.836 28.906 1 88.62 48 GLU B O 1
ATOM 2709 N N . ILE B 1 49 ? 16.578 6.449 27.906 1 87 49 ILE B N 1
ATOM 2710 C CA . ILE B 1 49 ? 15.797 7.406 27.141 1 87 49 ILE B CA 1
ATOM 2711 C C . ILE B 1 49 ? 16.719 8.156 26.172 1 87 49 ILE B C 1
ATOM 2713 O O . ILE B 1 49 ? 16.531 8.078 24.953 1 87 49 ILE B O 1
ATOM 2717 N N . LEU B 1 50 ? 17.75 8.852 26.672 1 87.44 50 LEU B N 1
ATOM 2718 C CA . LEU B 1 50 ? 18.797 9.531 25.922 1 87.44 50 LEU B CA 1
ATOM 2719 C C . LEU B 1 50 ? 20.172 9.086 26.406 1 87.44 50 LEU B C 1
ATOM 2721 O O . LEU B 1 50 ? 20.438 9.039 27.609 1 87.44 50 LEU B O 1
ATOM 2725 N N . VAL B 1 51 ? 20.906 8.703 25.344 1 83.5 51 VAL B N 1
ATOM 2726 C CA . VAL B 1 51 ? 22.25 8.273 25.672 1 83.5 51 VAL B CA 1
ATOM 2727 C C . VAL B 1 51 ? 23.266 9.195 25 1 83.5 51 VAL B C 1
ATOM 2729 O O . VAL B 1 51 ? 23.047 9.68 23.891 1 83.5 51 VAL B O 1
ATOM 2732 N N . ARG B 1 52 ? 24.312 9.508 25.75 1 76.12 52 ARG B N 1
ATOM 2733 C CA . ARG B 1 52 ? 25.391 10.359 25.234 1 76.12 52 ARG B CA 1
ATOM 2734 C C . ARG B 1 52 ? 26.172 9.641 24.141 1 76.12 52 ARG B C 1
ATOM 2736 O O . ARG B 1 52 ? 26.625 8.508 24.344 1 76.12 52 ARG B O 1
ATOM 2743 N N . THR B 1 53 ? 26.062 10.117 23.109 1 69.19 53 THR B N 1
ATOM 2744 C CA . THR B 1 53 ? 26.891 9.672 21.984 1 69.19 53 THR B CA 1
ATOM 2745 C C . THR B 1 53 ? 27.812 10.797 21.516 1 69.19 53 THR B C 1
ATOM 2747 O O . THR B 1 53 ? 27.406 11.648 20.719 1 69.19 53 THR B O 1
ATOM 2750 N N . GLY B 1 54 ? 29.031 10.789 21.969 1 71.75 54 GLY B N 1
ATOM 2751 C CA . GLY B 1 54 ? 29.922 11.898 21.703 1 71.75 54 GLY B CA 1
ATOM 2752 C C . GLY B 1 54 ? 29.5 13.18 22.406 1 71.75 54 GLY B C 1
ATOM 2753 O O . GLY B 1 54 ? 29.328 13.203 23.625 1 71.75 54 GLY B O 1
ATOM 2754 N N . ARG B 1 55 ? 29.344 14.242 21.641 1 68 55 ARG B N 1
ATOM 2755 C CA . ARG B 1 55 ? 28.969 15.539 22.188 1 68 55 ARG B CA 1
ATOM 2756 C C . ARG B 1 55 ? 27.453 15.742 22.109 1 68 55 ARG B C 1
ATOM 2758 O O . ARG B 1 55 ? 26.953 16.812 22.438 1 68 55 ARG B O 1
ATOM 2765 N N . THR B 1 56 ? 26.734 14.773 21.625 1 72.44 56 THR B N 1
ATOM 2766 C CA . THR B 1 56 ? 25.297 14.891 21.484 1 72.44 56 THR B CA 1
ATOM 2767 C C . THR B 1 56 ? 24.578 13.758 22.219 1 72.44 56 THR B C 1
ATOM 2769 O O . THR B 1 56 ? 25.219 12.805 22.656 1 72.44 56 THR B O 1
ATOM 2772 N N . MET B 1 57 ? 23.297 13.992 22.547 1 79.12 57 MET B N 1
ATOM 2773 C CA . MET B 1 57 ? 22.469 12.93 23.125 1 79.12 57 MET B CA 1
ATOM 2774 C C . MET B 1 57 ? 21.562 12.32 22.062 1 79.12 57 MET B C 1
ATOM 2776 O O . MET B 1 57 ? 21.031 13.039 21.203 1 79.12 57 MET B O 1
ATOM 2780 N N . THR B 1 58 ? 21.547 11.016 22.094 1 80.94 58 THR B N 1
ATOM 2781 C CA . THR B 1 58 ? 20.703 10.289 21.141 1 80.94 58 THR B CA 1
ATOM 2782 C C . THR B 1 58 ? 19.641 9.469 21.875 1 80.94 58 THR B C 1
ATOM 2784 O O . THR B 1 58 ? 19.922 8.836 22.891 1 80.94 58 THR B O 1
ATOM 2787 N N . PRO B 1 59 ? 18.438 9.57 21.359 1 82.31 59 PRO B N 1
ATOM 2788 C CA . PRO B 1 59 ? 17.391 8.758 21.984 1 82.31 59 PRO B CA 1
ATOM 2789 C C . PRO B 1 59 ? 17.625 7.258 21.828 1 82.31 59 PRO B C 1
ATOM 2791 O O . PRO B 1 59 ? 18.188 6.824 20.828 1 82.31 59 PRO B O 1
ATOM 2794 N N . THR B 1 60 ? 17.219 6.473 22.859 1 83.19 60 THR B N 1
ATOM 2795 C CA . THR B 1 60 ? 17.266 5.016 22.781 1 83.19 60 THR B CA 1
ATOM 2796 C C . THR B 1 60 ? 16.188 4.48 21.844 1 83.19 60 THR B C 1
ATOM 2798 O O . THR B 1 60 ? 15.234 5.191 21.531 1 83.19 60 THR B O 1
ATOM 2801 N N . PRO B 1 61 ? 16.328 3.281 21.438 1 73.75 61 PRO B N 1
ATOM 2802 C CA . PRO B 1 61 ? 15.289 2.672 20.625 1 73.75 61 PRO B CA 1
ATOM 2803 C C . PRO B 1 61 ? 13.922 2.68 21.312 1 73.75 61 PRO B C 1
ATOM 2805 O O . PRO B 1 61 ? 12.898 2.906 20.656 1 73.75 61 PRO B O 1
ATOM 2808 N N . TYR B 1 62 ? 13.977 2.486 22.578 1 75.94 62 TYR B N 1
ATOM 2809 C CA . TYR B 1 62 ? 12.75 2.561 23.359 1 75.94 62 TYR B CA 1
ATOM 2810 C C . TYR B 1 62 ? 12.125 3.947 23.266 1 75.94 62 TYR B C 1
ATOM 2812 O O . TYR B 1 62 ? 10.922 4.078 23.016 1 75.94 62 TYR B O 1
ATOM 2820 N N . ALA B 1 63 ? 12.969 4.941 23.516 1 80.44 63 ALA B N 1
ATOM 2821 C CA . ALA B 1 63 ? 12.492 6.32 23.5 1 80.44 63 ALA B CA 1
ATOM 2822 C C . ALA B 1 63 ? 11.93 6.688 22.125 1 80.44 63 ALA B C 1
ATOM 2824 O O . ALA B 1 63 ? 10.891 7.348 22.031 1 80.44 63 ALA B O 1
ATOM 2825 N N . LEU B 1 64 ? 12.586 6.172 21.156 1 76.12 64 LEU B N 1
ATOM 2826 C CA . LEU B 1 64 ? 12.125 6.441 19.797 1 76.12 64 LEU B CA 1
ATOM 2827 C C . LEU B 1 64 ? 10.781 5.777 19.531 1 76.12 64 LEU B C 1
ATOM 2829 O O . LEU B 1 64 ? 9.914 6.355 18.875 1 76.12 64 LEU B O 1
ATOM 2833 N N . ALA B 1 65 ? 10.648 4.699 20.125 1 70.94 65 ALA B N 1
ATOM 2834 C CA . ALA B 1 65 ? 9.438 3.914 19.906 1 70.94 65 ALA B CA 1
ATOM 2835 C C . ALA B 1 65 ? 8.219 4.586 20.547 1 70.94 65 ALA B C 1
ATOM 2837 O O . ALA B 1 65 ? 7.105 4.473 20.031 1 70.94 65 ALA B O 1
ATOM 2838 N N . ILE B 1 66 ? 8.484 5.305 21.609 1 74 66 ILE B N 1
ATOM 2839 C CA . ILE B 1 66 ? 7.34 5.844 22.344 1 74 66 ILE B CA 1
ATOM 2840 C C . ILE B 1 66 ? 7.172 7.328 22.016 1 74 66 ILE B C 1
ATOM 2842 O O . ILE B 1 66 ? 6.234 7.973 22.5 1 74 66 ILE B O 1
ATOM 2846 N N . ARG B 1 67 ? 8.062 7.816 21.297 1 77.25 67 ARG B N 1
ATOM 2847 C CA . ARG B 1 67 ? 8.125 9.25 21.047 1 77.25 67 ARG B CA 1
ATOM 2848 C C . ARG B 1 67 ? 6.781 9.781 20.547 1 77.25 67 ARG B C 1
ATOM 2850 O O . ARG B 1 67 ? 6.266 10.773 21.062 1 77.25 67 ARG B O 1
ATOM 2857 N N . GLU B 1 68 ? 6.301 9.141 19.609 1 66.12 68 GLU B N 1
ATOM 2858 C CA . GLU B 1 68 ? 5.047 9.602 19.031 1 66.12 68 GLU B CA 1
ATOM 2859 C C . GLU B 1 68 ? 3.912 9.555 20.047 1 66.12 68 GLU B C 1
ATOM 2861 O O . GLU B 1 68 ? 3.111 10.484 20.141 1 66.12 68 GLU B O 1
ATOM 2866 N N . ARG B 1 69 ? 3.91 8.555 20.719 1 70 69 ARG B N 1
ATOM 2867 C CA . ARG B 1 69 ? 2.871 8.398 21.734 1 70 69 ARG B CA 1
ATOM 2868 C C . ARG B 1 69 ? 2.994 9.461 22.812 1 70 69 ARG B C 1
ATOM 2870 O O . ARG B 1 69 ? 1.988 10.008 23.281 1 70 69 ARG B O 1
ATOM 2877 N N . VAL B 1 70 ? 4.195 9.688 23.266 1 76.75 70 VAL B N 1
ATOM 2878 C CA . VAL B 1 70 ? 4.438 10.703 24.281 1 76.75 70 VAL B CA 1
ATOM 2879 C C . VAL B 1 70 ? 3.977 12.07 23.781 1 76.75 70 VAL B C 1
ATOM 2881 O O . VAL B 1 70 ? 3.307 12.812 24.5 1 76.75 70 VAL B O 1
ATOM 2884 N N . HIS B 1 71 ? 4.336 12.289 22.594 1 72.19 71 HIS B N 1
ATOM 2885 C CA . HIS B 1 71 ? 3.941 13.562 22 1 72.19 71 HIS B CA 1
ATOM 2886 C C . HIS B 1 71 ? 2.424 13.711 21.984 1 72.19 71 HIS B C 1
ATOM 2888 O O . HIS B 1 71 ? 1.896 14.766 22.344 1 72.19 71 HIS B O 1
ATOM 2894 N N . GLU B 1 72 ? 1.836 12.742 21.656 1 65.12 72 GLU B N 1
ATOM 2895 C CA . GLU B 1 72 ? 0.378 12.75 21.594 1 65.12 72 GLU B CA 1
ATOM 2896 C C . GLU B 1 72 ? -0.242 12.977 22.969 1 65.12 72 GLU B C 1
ATOM 2898 O O . GLU B 1 72 ? -1.191 13.758 23.094 1 65.12 72 GLU B O 1
ATOM 2903 N N . LEU B 1 73 ? 0.292 12.344 23.906 1 67.19 73 LEU B N 1
ATOM 2904 C CA . LEU B 1 73 ? -0.224 12.453 25.266 1 67.19 73 LEU B CA 1
ATOM 2905 C C . LEU B 1 73 ? -0.069 13.883 25.797 1 67.19 73 LEU B C 1
ATOM 2907 O O . LEU B 1 73 ? -0.985 14.414 26.422 1 67.19 73 LEU B O 1
ATOM 2911 N N . VAL B 1 74 ? 1.056 14.398 25.562 1 70.12 74 VAL B N 1
ATOM 2912 C CA . VAL B 1 74 ? 1.311 15.758 26.031 1 70.12 74 VAL B CA 1
ATOM 2913 C C . VAL B 1 74 ? 0.364 16.734 25.344 1 70.12 74 VAL B C 1
ATOM 2915 O O . VAL B 1 74 ? -0.23 17.594 25.984 1 70.12 74 VAL B O 1
ATOM 2918 N N . ARG B 1 75 ? 0.246 16.5 24.156 1 63.38 75 ARG B N 1
ATOM 2919 C CA . ARG B 1 75 ? -0.657 17.359 23.391 1 63.38 75 ARG B CA 1
ATOM 2920 C C . ARG B 1 75 ? -2.086 17.25 23.906 1 63.38 75 ARG B C 1
ATOM 2922 O O . ARG B 1 75 ? -2.779 18.25 24.047 1 63.38 75 ARG B O 1
ATOM 2929 N N . ASP B 1 76 ? -2.473 16.094 24.125 1 60.19 76 ASP B N 1
ATOM 2930 C CA . ASP B 1 76 ? -3.816 15.859 24.641 1 60.19 76 ASP B CA 1
ATOM 2931 C C . ASP B 1 76 ? -4.016 16.547 25.984 1 60.19 76 ASP B C 1
ATOM 2933 O O . ASP B 1 76 ? -5.062 17.141 26.234 1 60.19 76 ASP B O 1
ATOM 2937 N N . ALA B 1 77 ? -2.998 16.422 26.781 1 60.53 77 ALA B N 1
ATOM 2938 C CA . ALA B 1 77 ? -3.049 17.062 28.094 1 60.53 77 ALA B CA 1
ATOM 2939 C C . ALA B 1 77 ? -3.137 18.578 27.969 1 60.53 77 ALA B C 1
ATOM 2941 O O . ALA B 1 77 ? -3.895 19.219 28.703 1 60.53 77 ALA B O 1
ATOM 2942 N N . GLU B 1 78 ? -2.361 19.094 27.078 1 59.47 78 GLU B N 1
ATOM 2943 C CA . GLU B 1 78 ? -2.379 20.531 26.844 1 59.47 78 GLU B CA 1
ATOM 2944 C C . GLU B 1 78 ? -3.73 20.984 26.312 1 59.47 78 GLU B C 1
ATOM 2946 O O . GLU B 1 78 ? -4.242 22.047 26.703 1 59.47 78 GLU B O 1
ATOM 2951 N N . ALA B 1 79 ? -4.164 20.219 25.453 1 56.91 79 ALA B N 1
ATOM 2952 C CA . ALA B 1 79 ? -5.449 20.547 24.844 1 56.91 79 ALA B CA 1
ATOM 2953 C C . ALA B 1 79 ? -6.551 20.641 25.891 1 56.91 79 ALA B C 1
ATOM 2955 O O . ALA B 1 79 ? -7.445 21.469 25.797 1 56.91 79 ALA B O 1
ATOM 2956 N N . VAL B 1 80 ? -6.387 19.844 26.812 1 52.38 80 VAL B N 1
ATOM 2957 C CA . VAL B 1 80 ? -7.379 19.828 27.875 1 52.38 80 VAL B CA 1
ATOM 2958 C C . VAL B 1 80 ? -7.227 21.078 28.734 1 52.38 80 VAL B C 1
ATOM 2960 O O . VAL B 1 80 ? -8.211 21.625 29.234 1 52.38 80 VAL B O 1
ATOM 2963 N N . LEU B 1 81 ? -6.004 21.484 28.938 1 52.06 81 LEU B N 1
ATOM 2964 C CA . LEU B 1 81 ? -5.738 22.609 29.828 1 52.06 81 LEU B CA 1
ATOM 2965 C C . LEU B 1 81 ? -5.906 23.938 29.109 1 52.06 81 LEU B C 1
ATOM 2967 O O . LEU B 1 81 ? -5.934 25 29.734 1 52.06 81 LEU B O 1
ATOM 2971 N N . MET B 1 82 ? -5.773 23.953 27.828 1 46.53 82 MET B N 1
ATOM 2972 C CA . MET B 1 82 ? -5.969 25.203 27.078 1 46.53 82 MET B CA 1
ATOM 2973 C C . MET B 1 82 ? -7.449 25.531 26.953 1 46.53 82 MET B C 1
ATOM 2975 O O . MET B 1 82 ? -8.273 24.641 26.719 1 46.53 82 MET B O 1
ATOM 2979 N N . PRO B 1 83 ? -7.844 26.641 27.5 1 44.62 83 PRO B N 1
ATOM 2980 C CA . PRO B 1 83 ? -9.211 27.078 27.203 1 44.62 83 PRO B CA 1
ATOM 2981 C C . PRO B 1 83 ? -9.602 26.828 25.75 1 44.62 83 PRO B C 1
ATOM 2983 O O . PRO B 1 83 ? -8.734 26.734 24.875 1 44.62 83 PRO B O 1
ATOM 2986 N N . SER B 1 84 ? -10.836 26.391 25.516 1 49.53 84 SER B N 1
ATOM 2987 C CA . SER B 1 84 ? -11.453 26.172 24.203 1 49.53 84 SER B CA 1
ATOM 2988 C C . SER B 1 84 ? -11.047 27.25 23.219 1 49.53 84 SER B C 1
ATOM 2990 O O . SER B 1 84 ? -11.68 28.297 23.141 1 49.53 84 SER B O 1
ATOM 2992 N N . ARG B 1 85 ? -9.812 27.781 23.188 1 52.41 85 ARG B N 1
ATOM 2993 C CA . ARG B 1 85 ? -9.469 28.859 22.25 1 52.41 85 ARG B CA 1
ATOM 2994 C C . ARG B 1 85 ? -9.875 28.5 20.828 1 52.41 85 ARG B C 1
ATOM 2996 O O . ARG B 1 85 ? -9.977 27.328 20.484 1 52.41 85 ARG B O 1
ATOM 3003 N N . THR B 1 86 ? -10.5 29.391 20.219 1 67.31 86 THR B N 1
ATOM 3004 C CA . THR B 1 86 ? -10.797 29.422 18.781 1 67.31 86 THR B CA 1
ATOM 3005 C C . THR B 1 86 ? -9.625 28.844 17.984 1 67.31 86 THR B C 1
ATOM 3007 O O . THR B 1 86 ? -8.469 29.188 18.234 1 67.31 86 THR B O 1
ATOM 3010 N N . LEU B 1 87 ? -9.875 27.797 17.312 1 81.06 87 LEU B N 1
ATOM 3011 C CA . LEU B 1 87 ? -8.875 27.141 16.469 1 81.06 87 LEU B CA 1
ATOM 3012 C C . LEU B 1 87 ? -8.258 28.125 15.484 1 81.06 87 LEU B C 1
ATOM 3014 O O . LEU B 1 87 ? -8.977 28.75 14.703 1 81.06 87 LEU B O 1
ATOM 3018 N N . ASP B 1 88 ? -7.09 28.516 15.719 1 87.06 88 ASP B N 1
ATOM 3019 C CA . ASP B 1 88 ? -6.332 29.266 14.719 1 87.06 88 ASP B CA 1
ATOM 3020 C C . ASP B 1 88 ? -5.535 28.312 13.828 1 87.06 88 ASP B C 1
ATOM 3022 O O . ASP B 1 88 ? -4.5 27.781 14.242 1 87.06 88 ASP B O 1
ATOM 3026 N N . LEU B 1 89 ? -5.984 28.141 12.656 1 91.31 89 LEU B N 1
ATOM 3027 C CA . LEU B 1 89 ? -5.402 27.172 11.734 1 91.31 89 LEU B CA 1
ATOM 3028 C C . LEU B 1 89 ? -3.979 27.562 11.352 1 91.31 89 LEU B C 1
ATOM 3030 O O . LEU B 1 89 ? -3.131 26.703 11.117 1 91.31 89 LEU B O 1
ATOM 3034 N N . HIS B 1 90 ? -3.771 28.812 11.266 1 91 90 HIS B N 1
ATOM 3035 C CA . HIS B 1 90 ? -2.455 29.297 10.852 1 91 90 HIS B CA 1
ATOM 3036 C C . HIS B 1 90 ? -1.395 28.938 11.891 1 91 90 HIS B C 1
ATOM 3038 O O . HIS B 1 90 ? -0.219 28.781 11.555 1 91 90 HIS B O 1
ATOM 3044 N N . GLU B 1 91 ? -1.866 28.781 13.086 1 89.81 91 GLU B N 1
ATOM 3045 C CA . GLU B 1 91 ? -0.919 28.516 14.164 1 89.81 91 GLU B CA 1
ATOM 3046 C C . GLU B 1 91 ? -1.004 27.062 14.641 1 89.81 91 GLU B C 1
ATOM 3048 O O . GLU B 1 91 ? -0.214 26.641 15.484 1 89.81 91 GLU B O 1
ATOM 3053 N N . LEU B 1 92 ? -1.869 26.375 14.086 1 89 92 LEU B N 1
ATOM 3054 C CA . LEU B 1 92 ? -2.059 24.984 14.516 1 89 92 LEU B CA 1
ATOM 3055 C C . LEU B 1 92 ? -0.842 24.141 14.156 1 89 92 LEU B C 1
ATOM 3057 O O . LEU B 1 92 ? -0.581 23.875 12.984 1 89 92 LEU B O 1
ATOM 3061 N N . ASP B 1 93 ? -0.103 23.734 15.172 1 88.06 93 ASP B N 1
ATOM 3062 C CA . ASP B 1 93 ? 1.055 22.875 15.008 1 88.06 93 ASP B CA 1
ATOM 3063 C C . ASP B 1 93 ? 0.741 21.453 15.477 1 88.06 93 ASP B C 1
ATOM 3065 O O . ASP B 1 93 ? 0.825 21.141 16.672 1 88.06 93 ASP B O 1
ATOM 3069 N N . ARG B 1 94 ? 0.304 20.625 14.477 1 88.69 94 ARG B N 1
ATOM 3070 C CA . ARG B 1 94 ? -0.156 19.281 14.805 1 88.69 94 ARG B CA 1
ATOM 3071 C C . ARG B 1 94 ? 0.094 18.312 13.648 1 88.69 94 ARG B C 1
ATOM 3073 O O . ARG B 1 94 ? 0.08 18.719 12.484 1 88.69 94 ARG B O 1
ATOM 3080 N N . THR B 1 95 ? 0.412 17.094 14.023 1 91 95 THR B N 1
ATOM 3081 C CA . THR B 1 95 ? 0.487 16.016 13.039 1 91 95 THR B CA 1
ATOM 3082 C C . THR B 1 95 ? -0.747 15.125 13.125 1 91 95 THR B C 1
ATOM 3084 O O . THR B 1 95 ? -1.068 14.594 14.188 1 91 95 THR B O 1
ATOM 3087 N N . PHE B 1 96 ? -1.445 15.07 12.039 1 93.88 96 PHE B N 1
ATOM 3088 C CA . PHE B 1 96 ? -2.604 14.188 11.969 1 93.88 96 PHE B CA 1
ATOM 3089 C C . PHE B 1 96 ? -2.25 12.883 11.258 1 93.88 96 PHE B C 1
ATOM 3091 O O . PHE B 1 96 ? -1.55 12.898 10.242 1 93.88 96 PHE B O 1
ATOM 3098 N N . THR B 1 97 ? -2.711 11.781 11.797 1 93.69 97 THR B N 1
ATOM 3099 C CA . THR B 1 97 ? -2.512 10.469 11.188 1 93.69 97 THR B CA 1
ATOM 3100 C C . THR B 1 97 ? -3.836 9.898 10.688 1 93.69 97 THR B C 1
ATOM 3102 O O . THR B 1 97 ? -4.77 9.703 11.469 1 93.69 97 THR B O 1
ATOM 3105 N N . LEU B 1 98 ? -3.873 9.703 9.43 1 95.38 98 LEU B N 1
ATOM 3106 C CA . LEU B 1 98 ? -5.012 9.062 8.781 1 95.38 98 LEU B CA 1
ATOM 3107 C C . LEU B 1 98 ? -4.633 7.672 8.273 1 95.38 98 LEU B C 1
ATOM 3109 O O . LEU B 1 98 ? -3.506 7.457 7.824 1 95.38 98 LEU B O 1
ATOM 3113 N N . GLN B 1 99 ? -5.578 6.773 8.344 1 93.25 99 GLN B N 1
ATOM 3114 C CA . GLN B 1 99 ? -5.414 5.441 7.77 1 93.25 99 GLN B CA 1
ATOM 3115 C C . GLN B 1 99 ? -6.605 5.074 6.887 1 93.25 99 GLN B C 1
ATOM 3117 O O . GLN B 1 99 ? -7.758 5.191 7.312 1 93.25 99 GLN B O 1
ATOM 3122 N N . CYS B 1 100 ? -6.363 4.684 5.711 1 91.62 100 CYS B N 1
ATOM 3123 C CA . CYS B 1 100 ? -7.461 4.285 4.84 1 91.62 100 CYS B CA 1
ATOM 3124 C C . CYS B 1 100 ? -6.977 3.348 3.74 1 91.62 100 CYS B C 1
ATOM 3126 O O . CYS B 1 100 ? -5.793 3.004 3.691 1 91.62 100 CYS B O 1
ATOM 3128 N N . HIS B 1 101 ? -7.918 2.818 2.965 1 89.5 101 HIS B N 1
ATOM 3129 C CA . HIS B 1 101 ? -7.586 1.977 1.82 1 89.5 101 HIS B CA 1
ATOM 3130 C C . HIS B 1 101 ? -6.711 2.725 0.82 1 89.5 101 HIS B C 1
ATOM 3132 O O . HIS B 1 101 ? -6.867 3.934 0.637 1 89.5 101 HIS B O 1
ATOM 3138 N N . ASP B 1 102 ? -5.93 2.041 0.17 1 90.62 102 ASP B N 1
ATOM 3139 C CA . ASP B 1 102 ? -4.898 2.619 -0.686 1 90.62 102 ASP B CA 1
ATOM 3140 C C . ASP B 1 102 ? -5.516 3.461 -1.799 1 90.62 102 ASP B C 1
ATOM 3142 O O . ASP B 1 102 ? -5.047 4.566 -2.082 1 90.62 102 ASP B O 1
ATOM 3146 N N . ALA B 1 103 ? -6.523 2.953 -2.457 1 93.44 103 ALA B N 1
ATOM 3147 C CA . ALA B 1 103 ? -7.156 3.689 -3.549 1 93.44 103 ALA B CA 1
ATOM 3148 C C . ALA B 1 103 ? -7.793 4.98 -3.041 1 93.44 103 ALA B C 1
ATOM 3150 O O . ALA B 1 103 ? -7.738 6.012 -3.713 1 93.44 103 ALA B O 1
ATOM 3151 N N . LEU B 1 104 ? -8.391 4.883 -1.935 1 94.25 104 LEU B N 1
ATOM 3152 C CA . LEU B 1 104 ? -9 6.062 -1.337 1 94.25 104 LEU B CA 1
ATOM 3153 C C . LEU B 1 104 ? -7.945 7.105 -0.989 1 94.25 104 LEU B C 1
ATOM 3155 O O . LEU B 1 104 ? -8.125 8.297 -1.273 1 94.25 104 LEU B O 1
ATOM 3159 N N . ALA B 1 105 ? -6.926 6.688 -0.364 1 95.56 105 ALA B N 1
ATOM 3160 C CA . ALA B 1 105 ? -5.832 7.594 -0.025 1 95.56 105 ALA B CA 1
ATOM 3161 C C . ALA B 1 105 ? -5.262 8.258 -1.276 1 95.56 105 ALA B C 1
ATOM 3163 O O . ALA B 1 105 ? -4.969 9.453 -1.275 1 95.56 105 ALA B O 1
ATOM 3164 N N . THR B 1 106 ? -5.098 7.465 -2.293 1 95.94 106 THR B N 1
ATOM 3165 C CA . THR B 1 106 ? -4.566 7.98 -3.551 1 95.94 106 THR B CA 1
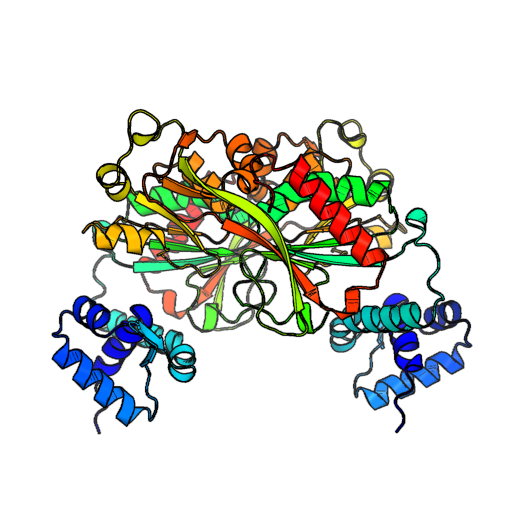ATOM 3166 C C . THR B 1 106 ? -5.488 9.055 -4.125 1 95.94 106 THR B C 1
ATOM 3168 O O . THR B 1 106 ? -5.02 10.102 -4.574 1 95.94 106 THR B O 1
ATOM 3171 N N . ALA B 1 107 ? -6.73 8.859 -4.066 1 95.31 107 ALA B N 1
ATOM 3172 C CA . ALA B 1 107 ? -7.707 9.812 -4.598 1 95.31 107 ALA B CA 1
ATOM 3173 C C . ALA B 1 107 ? -7.754 11.078 -3.752 1 95.31 107 ALA B C 1
ATOM 3175 O O . ALA B 1 107 ? -7.941 12.18 -4.281 1 95.31 107 ALA B O 1
ATOM 3176 N N . LEU B 1 108 ? -7.531 10.906 -2.539 1 95.38 108 LEU B N 1
ATOM 3177 C CA . LEU B 1 108 ? -7.727 11.969 -1.558 1 95.38 108 LEU B CA 1
ATOM 3178 C C . LEU B 1 108 ? -6.488 12.859 -1.467 1 95.38 108 LEU B C 1
ATOM 3180 O O . LEU B 1 108 ? -6.598 14.055 -1.207 1 95.38 108 LEU B O 1
ATOM 3184 N N . ALA B 1 109 ? -5.375 12.383 -1.646 1 97.12 109 ALA B N 1
ATOM 3185 C CA . ALA B 1 109 ? -4.098 12.961 -1.241 1 97.12 109 ALA B CA 1
ATOM 3186 C C . ALA B 1 109 ? -3.863 14.305 -1.926 1 97.12 109 ALA B C 1
ATOM 3188 O O . ALA B 1 109 ? -3.504 15.289 -1.272 1 97.12 109 ALA B O 1
ATOM 3189 N N . PRO B 1 110 ? -4.105 14.414 -3.223 1 96.62 110 PRO B N 1
ATOM 3190 C CA . PRO B 1 110 ? -3.752 15.68 -3.875 1 96.62 110 PRO B CA 1
ATOM 3191 C C . PRO B 1 110 ? -4.465 16.875 -3.258 1 96.62 110 PRO B C 1
ATOM 3193 O O . PRO B 1 110 ? -3.812 17.828 -2.809 1 96.62 110 PRO B O 1
ATOM 3196 N N . MET B 1 111 ? -5.703 16.797 -3.166 1 95.56 111 MET B N 1
ATOM 3197 C CA . MET B 1 111 ? -6.461 17.938 -2.658 1 95.56 111 MET B CA 1
ATOM 3198 C C . MET B 1 111 ? -6.238 18.125 -1.16 1 95.56 111 MET B C 1
ATOM 3200 O O . MET B 1 111 ? -6.051 19.234 -0.686 1 95.56 111 MET B O 1
ATOM 3204 N N . LEU B 1 112 ? -6.254 17.031 -0.444 1 96.62 112 LEU B N 1
ATOM 3205 C CA . LEU B 1 112 ? -6.102 17.094 1.006 1 96.62 112 LEU B CA 1
ATOM 3206 C C . LEU B 1 112 ? -4.777 17.75 1.385 1 96.62 112 LEU B C 1
ATOM 3208 O O . LEU B 1 112 ? -4.746 18.672 2.207 1 96.62 112 LEU B O 1
ATOM 3212 N N . LEU B 1 113 ? -3.717 17.312 0.799 1 96.81 113 LEU B N 1
ATOM 3213 C CA . LEU B 1 113 ? -2.391 17.797 1.176 1 96.81 113 LEU B CA 1
ATOM 3214 C C . LEU B 1 113 ? -2.18 19.234 0.704 1 96.81 113 LEU B C 1
ATOM 3216 O O . LEU B 1 113 ? -1.549 20.031 1.398 1 96.81 113 LEU B O 1
ATOM 3220 N N . THR B 1 114 ? -2.688 19.531 -0.427 1 94 114 THR B N 1
ATOM 3221 C CA . THR B 1 114 ? -2.59 20.906 -0.932 1 94 114 THR B CA 1
ATOM 3222 C C . THR B 1 114 ? -3.363 21.875 -0.037 1 94 114 THR B C 1
ATOM 3224 O O . THR B 1 114 ? -2.832 22.906 0.378 1 94 114 THR B O 1
ATOM 3227 N N . GLU B 1 115 ? -4.566 21.516 0.278 1 93.81 115 GLU B N 1
ATOM 3228 C CA . GLU B 1 115 ? -5.418 22.391 1.084 1 93.81 115 GLU B CA 1
ATOM 3229 C C . GLU B 1 115 ? -4.902 22.5 2.516 1 93.81 115 GLU B C 1
ATOM 3231 O O . GLU B 1 115 ? -4.926 23.578 3.113 1 93.81 115 GLU B O 1
ATOM 3236 N N . ALA B 1 116 ? -4.527 21.391 3.049 1 94.31 116 ALA B N 1
ATOM 3237 C CA . ALA B 1 116 ? -3.986 21.422 4.406 1 94.31 116 ALA B CA 1
ATOM 3238 C C . ALA B 1 116 ? -2.748 22.312 4.484 1 94.31 116 ALA B C 1
ATOM 3240 O O . ALA B 1 116 ? -2.607 23.109 5.414 1 94.31 116 ALA B O 1
ATOM 3241 N N . ALA B 1 117 ? -1.863 22.172 3.555 1 91.94 117 ALA B N 1
ATOM 3242 C CA . ALA B 1 117 ? -0.635 22.953 3.541 1 91.94 117 ALA B CA 1
ATOM 3243 C C . ALA B 1 117 ? -0.943 24.453 3.408 1 91.94 117 ALA B C 1
ATOM 3245 O O . ALA B 1 117 ? -0.228 25.281 3.959 1 91.94 117 ALA B O 1
ATOM 3246 N N . SER B 1 118 ? -1.965 24.797 2.705 1 91.88 118 SER B N 1
ATOM 3247 C CA . SER B 1 118 ? -2.346 26.188 2.467 1 91.88 118 SER B CA 1
ATOM 3248 C C . SER B 1 118 ? -3.08 26.766 3.668 1 91.88 118 SER B C 1
ATOM 3250 O O . SER B 1 118 ? -2.777 27.891 4.105 1 91.88 118 SER B O 1
ATOM 3252 N N . ARG B 1 119 ? -3.971 26.078 4.227 1 93.75 119 ARG B N 1
ATOM 3253 C CA . ARG B 1 119 ? -4.863 26.594 5.262 1 93.75 119 ARG B CA 1
ATOM 3254 C C . ARG B 1 119 ? -4.23 26.453 6.645 1 93.75 119 ARG B C 1
ATOM 3256 O O . ARG B 1 119 ? -4.508 27.25 7.539 1 93.75 119 ARG B O 1
ATOM 3263 N N . ALA B 1 120 ? -3.484 25.453 6.836 1 95.25 120 ALA B N 1
ATOM 3264 C CA . ALA B 1 120 ? -2.799 25.172 8.094 1 95.25 120 ALA B CA 1
ATOM 3265 C C . ALA B 1 120 ? -1.332 24.828 7.855 1 95.25 120 ALA B C 1
ATOM 3267 O O . ALA B 1 120 ? -0.932 23.672 7.992 1 95.25 120 ALA B O 1
ATOM 3268 N N . PRO B 1 121 ? -0.537 25.781 7.656 1 93.31 121 PRO B N 1
ATOM 3269 C CA . PRO B 1 121 ? 0.816 25.578 7.133 1 93.31 121 PRO B CA 1
ATOM 3270 C C . PRO B 1 121 ? 1.721 24.828 8.117 1 93.31 121 PRO B C 1
ATOM 3272 O O . PRO B 1 121 ? 2.756 24.297 7.719 1 93.31 121 PRO B O 1
ATOM 3275 N N . LYS B 1 122 ? 1.368 24.75 9.383 1 93.56 122 LYS B N 1
ATOM 3276 C CA . LYS B 1 122 ? 2.223 24.094 10.359 1 93.56 122 LYS B CA 1
ATOM 3277 C C . LYS B 1 122 ? 1.748 22.656 10.617 1 93.56 122 LYS B C 1
ATOM 3279 O O . LYS B 1 122 ? 2.381 21.922 11.367 1 93.56 122 LYS B O 1
ATOM 3284 N N . VAL B 1 123 ? 0.699 22.297 10 1 94.19 123 VAL B N 1
ATOM 3285 C CA . VAL B 1 123 ? 0.142 20.953 10.141 1 94.19 123 VAL B CA 1
ATOM 3286 C C . VAL B 1 123 ? 0.903 19.969 9.25 1 94.19 123 VAL B C 1
ATOM 3288 O O . VAL B 1 123 ? 1.278 20.312 8.125 1 94.19 123 VAL B O 1
ATOM 3291 N N . ARG B 1 124 ? 1.159 18.797 9.758 1 96.06 124 ARG B N 1
ATOM 3292 C CA . ARG B 1 124 ? 1.697 17.688 8.992 1 96.06 124 ARG B CA 1
ATOM 3293 C C . ARG B 1 124 ? 0.707 16.531 8.938 1 96.06 124 ARG B C 1
ATOM 3295 O O . ARG B 1 124 ? -0.017 16.281 9.906 1 96.06 124 ARG B O 1
ATOM 3302 N N . ILE B 1 125 ? 0.746 15.828 7.836 1 97.25 125 ILE B N 1
ATOM 3303 C CA . ILE B 1 125 ? -0.216 14.75 7.66 1 97.25 125 ILE B CA 1
ATOM 3304 C C . ILE B 1 125 ? 0.524 13.438 7.422 1 97.25 125 ILE B C 1
ATOM 3306 O O . ILE B 1 125 ? 1.434 13.367 6.59 1 97.25 125 ILE B O 1
ATOM 3310 N N . ARG B 1 126 ? 0.181 12.445 8.164 1 96.25 126 ARG B N 1
ATOM 3311 C CA . ARG B 1 126 ? 0.505 11.055 7.863 1 96.25 126 ARG B CA 1
ATOM 3312 C C . ARG B 1 126 ? -0.684 10.336 7.234 1 96.25 126 ARG B C 1
ATOM 3314 O O . ARG B 1 126 ? -1.719 10.156 7.875 1 96.25 126 ARG B O 1
ATOM 3321 N N . LEU B 1 127 ? -0.563 10.047 6.016 1 96.5 127 LEU B N 1
ATOM 3322 C CA . LEU B 1 127 ? -1.597 9.32 5.293 1 96.5 127 LEU B CA 1
ATOM 3323 C C . LEU B 1 127 ? -1.159 7.883 5.023 1 96.5 127 LEU B C 1
ATOM 3325 O O . LEU B 1 127 ? -0.461 7.613 4.043 1 96.5 127 LEU B O 1
ATOM 3329 N N . LEU B 1 128 ? -1.652 6.98 5.801 1 92.12 128 LEU B N 1
ATOM 3330 C CA . LEU B 1 128 ? -1.162 5.609 5.816 1 92.12 128 LEU B CA 1
ATOM 3331 C C . LEU B 1 128 ? -2.201 4.652 5.234 1 92.12 128 LEU B C 1
ATOM 3333 O O . LEU B 1 128 ? -3.379 5.004 5.129 1 92.12 128 LEU B O 1
ATOM 3337 N N . THR B 1 129 ? -1.678 3.527 4.836 1 88.94 129 THR B N 1
ATOM 3338 C CA . THR B 1 129 ? -2.553 2.492 4.301 1 88.94 129 THR B CA 1
ATOM 3339 C C . THR B 1 129 ? -2.814 1.41 5.344 1 88.94 129 THR B C 1
ATOM 3341 O O . THR B 1 129 ? -1.994 1.19 6.234 1 88.94 129 THR B O 1
ATOM 3344 N N . GLU B 1 130 ? -3.951 0.848 5.219 1 79.75 130 GLU B N 1
ATOM 3345 C CA . GLU B 1 130 ? -4.297 -0.242 6.129 1 79.75 130 GLU B CA 1
ATOM 3346 C C . GLU B 1 130 ? -3.361 -1.434 5.938 1 79.75 130 GLU B C 1
ATOM 3348 O O . GLU B 1 130 ? -2.975 -1.754 4.812 1 79.75 130 GLU B O 1
ATOM 3353 N N . GLY B 1 131 ? -2.816 -1.938 7.031 1 70.19 131 GLY B N 1
ATOM 3354 C CA . GLY B 1 131 ? -1.992 -3.135 6.961 1 70.19 131 GLY B CA 1
ATOM 3355 C C . GLY B 1 131 ? -2.801 -4.406 6.801 1 70.19 131 GLY B C 1
ATOM 3356 O O . GLY B 1 131 ? -4.02 -4.359 6.633 1 70.19 131 GLY B O 1
ATOM 3357 N N . ALA B 1 132 ? -2.072 -5.457 6.707 1 60.56 132 ALA B N 1
ATOM 3358 C CA . ALA B 1 132 ? -2.705 -6.766 6.562 1 60.56 132 ALA B CA 1
ATOM 3359 C C . ALA B 1 132 ? -3.504 -7.129 7.809 1 60.56 132 ALA B C 1
ATOM 3361 O O . ALA B 1 132 ? -4.461 -7.906 7.738 1 60.56 132 ALA B O 1
ATOM 3362 N N . SER B 1 133 ? -3.074 -6.551 8.875 1 56.97 133 SER B N 1
ATOM 3363 C CA . SER B 1 133 ? -3.771 -6.867 10.117 1 56.97 133 SER B CA 1
ATOM 3364 C C . SER B 1 133 ? -4.535 -5.656 10.648 1 56.97 133 SER B C 1
ATOM 3366 O O . SER B 1 133 ? -4.109 -4.516 10.461 1 56.97 133 SER B O 1
ATOM 3368 N N . ASP B 1 134 ? -5.758 -6.066 11.148 1 57.62 134 ASP B N 1
ATOM 3369 C CA . ASP B 1 134 ? -6.516 -5.02 11.836 1 57.62 134 ASP B CA 1
ATOM 3370 C C . ASP B 1 134 ? -5.824 -4.598 13.125 1 57.62 134 ASP B C 1
ATOM 3372 O O . ASP B 1 134 ? -5.352 -5.441 13.891 1 57.62 134 ASP B O 1
ATOM 3376 N N . THR B 1 135 ? -5.484 -3.41 13.148 1 59.88 135 THR B N 1
ATOM 3377 C CA . THR B 1 135 ? -4.801 -2.92 14.344 1 59.88 135 THR B CA 1
ATOM 3378 C C . THR B 1 135 ? -5.75 -2.102 15.211 1 59.88 135 THR B C 1
ATOM 3380 O O . THR B 1 135 ? -6.809 -1.67 14.75 1 59.88 135 THR B O 1
ATOM 3383 N N . ASP B 1 136 ? -5.426 -2.104 16.453 1 64.62 136 ASP B N 1
ATOM 3384 C CA . ASP B 1 136 ? -6.141 -1.274 17.406 1 64.62 136 ASP B CA 1
ATOM 3385 C C . ASP B 1 136 ? -5.582 0.147 17.438 1 64.62 136 ASP B C 1
ATOM 3387 O O . ASP B 1 136 ? -5.496 0.77 18.5 1 64.62 136 ASP B O 1
ATOM 3391 N N . ASP B 1 137 ? -5.293 0.542 16.297 1 69.94 137 ASP B N 1
ATOM 3392 C CA . ASP B 1 137 ? -4.559 1.798 16.203 1 69.94 137 ASP B CA 1
ATOM 3393 C C . ASP B 1 137 ? -5.445 2.984 16.578 1 69.94 137 ASP B C 1
ATOM 3395 O O . ASP B 1 137 ? -4.973 3.959 17.172 1 69.94 137 ASP B O 1
ATOM 3399 N N . LEU B 1 138 ? -6.695 2.896 16.328 1 66.94 138 LEU B N 1
ATOM 3400 C CA . LEU B 1 138 ? -7.625 3.955 16.719 1 66.94 138 LEU B CA 1
ATOM 3401 C C . LEU B 1 138 ? -7.73 4.062 18.234 1 66.94 138 LEU B C 1
ATOM 3403 O O . LEU B 1 138 ? -7.758 5.168 18.781 1 66.94 138 LEU B O 1
ATOM 3407 N N . ARG B 1 139 ? -7.699 2.865 18.766 1 62.75 139 ARG B N 1
ATOM 3408 C CA . ARG B 1 139 ? -7.895 2.809 20.219 1 62.75 139 ARG B CA 1
ATOM 3409 C C . ARG B 1 139 ? -6.699 3.4 20.953 1 62.75 139 ARG B C 1
ATOM 3411 O O . ARG B 1 139 ? -6.863 4.105 21.953 1 62.75 139 ARG B O 1
ATOM 3418 N N . HIS B 1 140 ? -5.602 3.193 20.391 1 63.47 140 HIS B N 1
ATOM 3419 C CA . HIS B 1 140 ? -4.391 3.629 21.078 1 63.47 140 HIS B CA 1
ATOM 3420 C C . HIS B 1 140 ? -3.961 5.016 20.625 1 63.47 140 HIS B C 1
ATOM 3422 O O . HIS B 1 140 ? -2.949 5.547 21.078 1 63.47 140 HIS B O 1
ATOM 3428 N N . GLY B 1 141 ? -4.777 5.609 19.734 1 68.5 141 GLY B N 1
ATOM 3429 C CA . GLY B 1 141 ? -4.539 6.984 19.328 1 68.5 141 GLY B CA 1
ATOM 3430 C C . GLY B 1 141 ? -3.43 7.113 18.297 1 68.5 141 GLY B C 1
ATOM 3431 O O . GLY B 1 141 ? -2.936 8.211 18.047 1 68.5 141 GLY B O 1
ATOM 3432 N N . ARG B 1 142 ? -3.031 6.109 17.766 1 76.12 142 ARG B N 1
ATOM 3433 C CA . ARG B 1 142 ? -1.996 6.148 16.75 1 76.12 142 ARG B CA 1
ATOM 3434 C C . ARG B 1 142 ? -2.562 6.637 15.414 1 76.12 142 ARG B C 1
ATOM 3436 O O . ARG B 1 142 ? -1.821 7.129 14.562 1 76.12 142 ARG B O 1
ATOM 3443 N N . VAL B 1 143 ? -3.867 6.496 15.328 1 88.62 143 VAL B N 1
ATOM 3444 C CA . VAL B 1 143 ? -4.602 6.961 14.156 1 88.62 143 VAL B CA 1
ATOM 3445 C C . VAL B 1 143 ? -5.699 7.934 14.586 1 88.62 143 VAL B C 1
ATOM 3447 O O . VAL B 1 143 ? -6.461 7.648 15.508 1 88.62 143 VAL B O 1
ATOM 3450 N N . ASP B 1 144 ? -5.68 9.078 13.961 1 90.56 144 ASP B N 1
ATOM 3451 C CA . ASP B 1 144 ? -6.672 10.094 14.297 1 90.56 144 ASP B CA 1
ATOM 3452 C C . ASP B 1 144 ? -7.988 9.828 13.57 1 90.56 144 ASP B C 1
ATOM 3454 O O . ASP B 1 144 ? -9.062 10.102 14.102 1 90.56 144 ASP B O 1
ATOM 3458 N N . LEU B 1 145 ? -7.891 9.398 12.398 1 93.88 145 LEU B N 1
ATOM 3459 C CA . LEU B 1 145 ? -9.062 9.164 11.562 1 93.88 145 LEU B CA 1
ATOM 3460 C C . LEU B 1 145 ? -8.844 7.965 10.648 1 93.88 145 LEU B C 1
ATOM 3462 O O . LEU B 1 145 ? -7.852 7.906 9.922 1 93.88 145 LEU B O 1
ATOM 3466 N N . GLU B 1 146 ? -9.719 7.039 10.719 1 93.44 146 GLU B N 1
ATOM 3467 C CA . GLU B 1 146 ? -9.734 5.898 9.812 1 93.44 146 GLU B CA 1
ATOM 3468 C C . GLU B 1 146 ? -10.875 6.016 8.797 1 93.44 146 GLU B C 1
ATOM 3470 O O . GLU B 1 146 ? -11.984 6.426 9.148 1 93.44 146 GLU B O 1
ATOM 3475 N N . ILE B 1 147 ? -10.555 5.723 7.609 1 93.38 147 ILE B N 1
ATOM 3476 C CA . ILE B 1 147 ? -11.57 5.695 6.566 1 93.38 147 ILE B CA 1
ATOM 3477 C C . ILE B 1 147 ? -11.625 4.305 5.934 1 93.38 147 ILE B C 1
ATOM 3479 O O . ILE B 1 147 ? -10.648 3.857 5.324 1 93.38 147 ILE B O 1
ATOM 3483 N N . GLY B 1 148 ? -12.734 3.645 6.086 1 89.94 148 GLY B N 1
ATOM 3484 C CA . GLY B 1 148 ? -12.891 2.293 5.574 1 89.94 148 GLY B CA 1
ATOM 3485 C C . GLY B 1 148 ? -14.312 1.963 5.172 1 89.94 148 GLY B C 1
ATOM 3486 O O . GLY B 1 148 ? -15.094 2.859 4.848 1 89.94 148 GLY B O 1
ATOM 3487 N N . ALA B 1 149 ? -14.508 0.666 5.105 1 88.69 149 ALA B N 1
ATOM 3488 C CA . ALA B 1 149 ? -15.812 0.205 4.629 1 88.69 149 ALA B CA 1
ATOM 3489 C C . ALA B 1 149 ? -16.672 -0.292 5.781 1 88.69 149 ALA B C 1
ATOM 3491 O O . ALA B 1 149 ? -17.875 -0.492 5.621 1 88.69 149 ALA B O 1
ATOM 3492 N N . ASP B 1 150 ? -16.016 -0.487 6.879 1 83.12 150 ASP B N 1
ATOM 3493 C CA . ASP B 1 150 ? -16.75 -1.093 7.984 1 83.12 150 ASP B CA 1
ATOM 3494 C C . ASP B 1 150 ? -16.875 -0.131 9.164 1 83.12 150 ASP B C 1
ATOM 3496 O O . ASP B 1 150 ? -15.961 0.665 9.414 1 83.12 150 ASP B O 1
ATOM 3500 N N . ARG B 1 151 ? -17.953 -0.285 9.836 1 81.19 151 ARG B N 1
ATOM 3501 C CA . ARG B 1 151 ? -18.109 0.425 11.094 1 81.19 151 ARG B CA 1
ATOM 3502 C C . ARG B 1 151 ? -17.5 -0.364 12.25 1 81.19 151 ARG B C 1
ATOM 3504 O O . ARG B 1 151 ? -17.547 -1.596 12.258 1 81.19 151 ARG B O 1
ATOM 3511 N N . SER B 1 152 ? -16.891 0.352 13.062 1 78.62 152 SER B N 1
ATOM 3512 C CA . SER B 1 152 ? -16.359 -0.298 14.258 1 78.62 152 SER B CA 1
ATOM 3513 C C . SER B 1 152 ? -17.469 -0.626 15.25 1 78.62 152 SER B C 1
ATOM 3515 O O . SER B 1 152 ? -18.406 0.143 15.398 1 78.62 152 SER B O 1
ATOM 3517 N N . ASP B 1 153 ? -17.281 -1.718 15.922 1 79.5 153 ASP B N 1
ATOM 3518 C CA . ASP B 1 153 ? -18.25 -2.107 16.938 1 79.5 153 ASP B CA 1
ATOM 3519 C C . ASP B 1 153 ? -17.797 -1.681 18.328 1 79.5 153 ASP B C 1
ATOM 3521 O O . ASP B 1 153 ? -18.5 -1.91 19.312 1 79.5 153 ASP B O 1
ATOM 3525 N N . LEU B 1 154 ? -16.75 -1.104 18.344 1 79.81 154 LEU B N 1
ATOM 3526 C CA . LEU B 1 154 ? -16.234 -0.68 19.641 1 79.81 154 LEU B CA 1
ATOM 3527 C C . LEU B 1 154 ? -16.938 0.578 20.125 1 79.81 154 LEU B C 1
ATOM 3529 O O . LEU B 1 154 ? -17.062 1.556 19.375 1 79.81 154 LEU B O 1
ATOM 3533 N N . PRO B 1 155 ? -17.391 0.621 21.328 1 81.31 155 PRO B N 1
ATOM 3534 C CA . PRO B 1 155 ? -18.188 1.736 21.828 1 81.31 155 PRO B CA 1
ATOM 3535 C C . PRO B 1 155 ? -17.406 3.053 21.859 1 81.31 155 PRO B C 1
ATOM 3537 O O . PRO B 1 155 ? -18.016 4.125 21.75 1 81.31 155 PRO B O 1
ATOM 3540 N N . GLU B 1 156 ? -16.141 2.92 22.031 1 82.19 156 GLU B N 1
ATOM 3541 C CA . GLU B 1 156 ? -15.352 4.137 22.156 1 82.19 156 GLU B CA 1
ATOM 3542 C C . GLU B 1 156 ? -15.031 4.727 20.781 1 82.19 156 GLU B C 1
ATOM 3544 O O . GLU B 1 156 ? -14.461 5.816 20.688 1 82.19 156 GLU B O 1
ATOM 3549 N N . ILE B 1 157 ? -15.414 4.02 19.781 1 88.44 157 ILE B N 1
ATOM 3550 C CA . ILE B 1 157 ? -15.133 4.469 18.422 1 88.44 157 ILE B CA 1
ATOM 3551 C C . ILE B 1 157 ? -16.406 5.035 17.797 1 88.44 157 ILE B C 1
ATOM 3553 O O . ILE B 1 157 ? -17.453 4.383 17.797 1 88.44 157 ILE B O 1
ATOM 3557 N N . ARG B 1 158 ? -16.297 6.254 17.359 1 89.81 158 ARG B N 1
ATOM 3558 C CA . ARG B 1 158 ? -17.359 6.891 16.594 1 89.81 158 ARG B CA 1
ATOM 3559 C C . ARG B 1 158 ? -17.234 6.594 15.102 1 89.81 158 ARG B C 1
ATOM 3561 O O . ARG B 1 158 ? -16.125 6.531 14.578 1 89.81 158 ARG B O 1
ATOM 3568 N N . SER B 1 159 ? -18.375 6.406 14.492 1 93.12 159 SER B N 1
ATOM 3569 C CA . SER B 1 159 ? -18.375 6.125 13.062 1 93.12 159 SER B CA 1
ATOM 3570 C C . SER B 1 159 ? -19.422 6.961 12.336 1 93.12 159 SER B C 1
ATOM 3572 O O . SER B 1 159 ? -20.5 7.199 12.867 1 93.12 159 SER B O 1
ATOM 3574 N N . GLU B 1 160 ? -19.062 7.406 11.156 1 93 160 GLU B N 1
ATOM 3575 C CA . GLU B 1 160 ? -19.969 8.164 10.297 1 93 160 GLU B CA 1
ATOM 3576 C C . GLU B 1 160 ? -19.844 7.734 8.836 1 93 160 GLU B C 1
ATOM 3578 O O . GLU B 1 160 ? -18.734 7.742 8.281 1 93 160 GLU B O 1
ATOM 3583 N N . THR B 1 161 ? -20.984 7.32 8.266 1 93.69 161 THR B N 1
ATOM 3584 C CA . THR B 1 161 ? -20.969 7.027 6.84 1 93.69 161 THR B CA 1
ATOM 3585 C C . THR B 1 161 ? -21.062 8.312 6.02 1 93.69 161 THR B C 1
ATOM 3587 O O . THR B 1 161 ? -22.016 9.078 6.152 1 93.69 161 THR B O 1
ATOM 3590 N N . ILE B 1 162 ? -20.094 8.5 5.133 1 91.19 162 ILE B N 1
ATOM 3591 C CA . ILE B 1 162 ? -20.031 9.766 4.418 1 91.19 162 ILE B CA 1
ATOM 3592 C C . ILE B 1 162 ? -20.516 9.57 2.982 1 91.19 162 ILE B C 1
ATOM 3594 O O . ILE B 1 162 ? -20.828 10.547 2.291 1 91.19 162 ILE B O 1
ATOM 3598 N N . GLY B 1 163 ? -20.562 8.344 2.51 1 92.25 163 GLY B N 1
ATOM 3599 C CA . GLY B 1 163 ? -21.016 8.055 1.16 1 92.25 163 GLY B CA 1
ATOM 3600 C C . GLY B 1 163 ? -20.859 6.598 0.772 1 92.25 163 GLY B C 1
ATOM 3601 O O . GLY B 1 163 ? -20.547 5.754 1.616 1 92.25 163 GLY B O 1
ATOM 3602 N N . HIS B 1 164 ? -21.25 6.352 -0.515 1 94.75 164 HIS B N 1
ATOM 3603 C CA . HIS B 1 164 ? -21.156 5.008 -1.0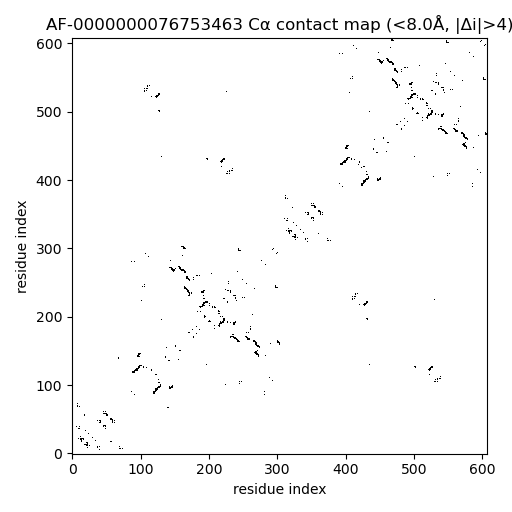67 1 94.75 164 HIS B CA 1
ATOM 3604 C C . HIS B 1 164 ? -20.5 5.027 -2.447 1 94.75 164 HIS B C 1
ATOM 3606 O O . HIS B 1 164 ? -20.781 5.914 -3.256 1 94.75 164 HIS B O 1
ATOM 3612 N N . ASP B 1 165 ? -19.656 4.141 -2.607 1 94.94 165 ASP B N 1
ATOM 3613 C CA . ASP B 1 165 ? -19.062 3.891 -3.918 1 94.94 165 ASP B CA 1
ATOM 3614 C C . ASP B 1 165 ? -19.641 2.629 -4.551 1 94.94 165 ASP B C 1
ATOM 3616 O O . ASP B 1 165 ? -20.375 1.885 -3.898 1 94.94 165 ASP B O 1
ATOM 3620 N N . ARG B 1 166 ? -19.438 2.48 -5.832 1 94.81 166 ARG B N 1
ATOM 3621 C CA . ARG B 1 166 ? -19.938 1.292 -6.523 1 94.81 166 ARG B CA 1
ATOM 3622 C C . ARG B 1 166 ? -18.781 0.531 -7.184 1 94.81 166 ARG B C 1
ATOM 3624 O O . ARG B 1 166 ? -17.797 1.13 -7.594 1 94.81 166 ARG B O 1
ATOM 3631 N N . PHE B 1 167 ? -19.016 -0.76 -7.301 1 96.5 167 PHE B N 1
ATOM 3632 C CA . PHE B 1 167 ? -18.016 -1.595 -7.953 1 96.5 167 PHE B CA 1
ATOM 3633 C C . PHE B 1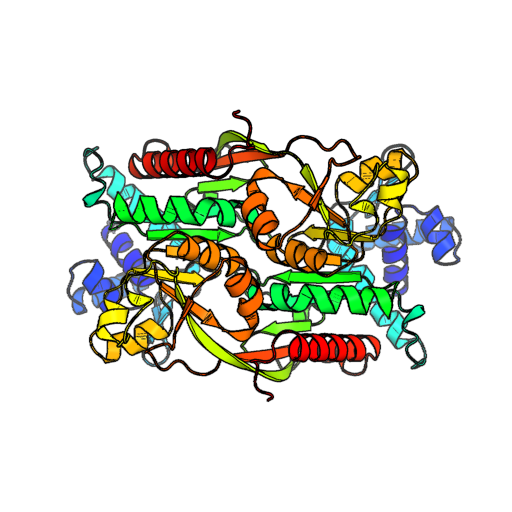 167 ? -18.203 -1.599 -9.461 1 96.5 167 PHE B C 1
ATOM 3635 O O . PHE B 1 167 ? -19.344 -1.609 -9.945 1 96.5 167 PHE B O 1
ATOM 3642 N N . VAL B 1 168 ? -17.156 -1.667 -10.172 1 97.12 168 VAL B N 1
ATOM 3643 C CA . VAL B 1 168 ? -17.172 -1.735 -11.633 1 97.12 168 VAL B CA 1
ATOM 3644 C C . VAL B 1 168 ? -16.125 -2.746 -12.109 1 97.12 168 VAL B C 1
ATOM 3646 O O . VAL B 1 168 ? -15.266 -3.18 -11.336 1 97.12 168 VAL B O 1
ATOM 3649 N N . LEU B 1 169 ? -16.266 -3.094 -13.258 1 98.06 169 LEU B N 1
ATOM 3650 C CA . LEU B 1 169 ? -15.32 -3.955 -13.953 1 98.06 169 LEU B CA 1
ATOM 3651 C C . LEU B 1 169 ? -14.328 -3.131 -14.766 1 98.06 169 LEU B C 1
ATOM 3653 O O . LEU B 1 169 ? -14.734 -2.242 -15.523 1 98.06 169 LEU B O 1
ATOM 3657 N N . VAL B 1 170 ? -13.07 -3.414 -14.586 1 98.44 170 VAL B N 1
ATOM 3658 C CA . VAL B 1 170 ? -12.023 -2.646 -15.266 1 98.44 170 VAL B CA 1
ATOM 3659 C C . VAL B 1 170 ? -11.125 -3.586 -16.062 1 98.44 170 VAL B C 1
ATOM 3661 O O . VAL B 1 170 ? -10.812 -4.691 -15.602 1 98.44 170 VAL B O 1
ATOM 3664 N N . MET B 1 171 ? -10.688 -3.119 -17.25 1 98.31 171 MET B N 1
ATOM 3665 C CA . MET B 1 171 ? -9.836 -3.928 -18.125 1 98.31 171 MET B CA 1
ATOM 3666 C C . MET B 1 171 ? -9.062 -3.045 -19.094 1 98.31 171 MET B C 1
ATOM 3668 O O . MET B 1 171 ? -9.336 -1.848 -19.203 1 98.31 171 MET B O 1
ATOM 3672 N N . SER B 1 172 ? -8.062 -3.678 -19.734 1 98.06 172 SER B N 1
ATOM 3673 C CA . SER B 1 172 ? -7.375 -3.006 -20.828 1 98.06 172 SER B CA 1
ATOM 3674 C C . SER B 1 172 ? -8.312 -2.758 -22 1 98.06 172 SER B C 1
ATOM 3676 O O . SER B 1 172 ? -9.227 -3.543 -22.25 1 98.06 172 SER B O 1
ATOM 3678 N N . PRO B 1 173 ? -8.086 -1.669 -22.812 1 97.25 173 PRO B N 1
ATOM 3679 C CA . PRO B 1 173 ? -8.883 -1.445 -24.031 1 97.25 173 PRO B CA 1
ATOM 3680 C C . PRO B 1 173 ? -8.758 -2.582 -25.031 1 97.25 173 PRO B C 1
ATOM 3682 O O . PRO B 1 173 ? -9.633 -2.754 -25.891 1 97.25 173 PRO B O 1
ATOM 3685 N N . GLU B 1 174 ? -7.727 -3.354 -24.922 1 95.88 174 GLU B N 1
ATOM 3686 C CA . GLU B 1 174 ? -7.473 -4.438 -25.875 1 95.88 174 GLU B CA 1
ATOM 3687 C C . GLU B 1 174 ? -8.133 -5.734 -25.406 1 95.88 174 GLU B C 1
ATOM 3689 O O . GLU B 1 174 ? -8.109 -6.738 -26.125 1 95.88 174 GLU B O 1
ATOM 3694 N N . HIS B 1 175 ? -8.648 -5.746 -24.266 1 96.19 175 HIS B N 1
ATOM 3695 C CA . HIS B 1 175 ? -9.297 -6.949 -23.75 1 96.19 175 HIS B CA 1
ATOM 3696 C C . HIS B 1 175 ? -10.484 -7.348 -24.625 1 96.19 175 HIS B C 1
ATOM 3698 O O . HIS B 1 175 ? -11.258 -6.492 -25.047 1 96.19 175 HIS B O 1
ATOM 3704 N N . PRO B 1 176 ? -10.719 -8.617 -24.766 1 93.25 176 PRO B N 1
ATOM 3705 C CA . PRO B 1 176 ? -11.836 -9.086 -25.594 1 93.25 176 PRO B CA 1
ATOM 3706 C C . PRO B 1 176 ? -13.195 -8.609 -25.062 1 93.25 176 PRO B C 1
ATOM 3708 O O . PRO B 1 176 ? -14.141 -8.445 -25.828 1 93.25 176 PRO B O 1
ATOM 3711 N N . CYS B 1 177 ? -13.242 -8.383 -23.828 1 95 177 CYS B N 1
ATOM 3712 C CA . CYS B 1 177 ? -14.508 -8 -23.203 1 95 177 CYS B CA 1
ATOM 3713 C C . CYS B 1 177 ? -14.664 -6.488 -23.172 1 95 177 CYS B C 1
ATOM 3715 O O . CYS B 1 177 ? -15.641 -5.973 -22.625 1 95 177 CYS B O 1
ATOM 3717 N N . ALA B 1 178 ? -13.711 -5.781 -23.719 1 95.38 178 ALA B N 1
ATOM 3718 C CA . ALA B 1 178 ? -13.781 -4.324 -23.719 1 95.38 178 ALA B CA 1
ATOM 3719 C C . ALA B 1 178 ? -14.961 -3.836 -24.562 1 95.38 178 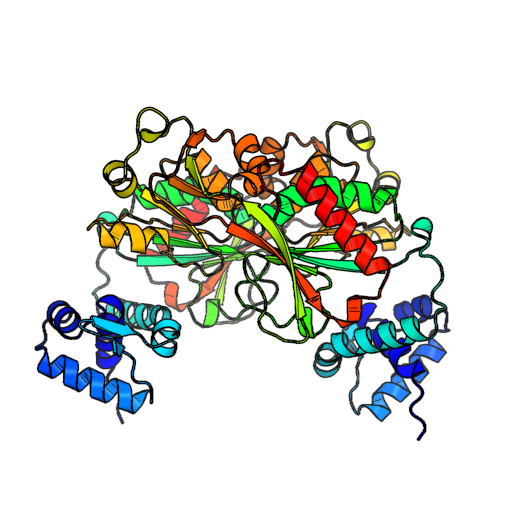ALA B C 1
ATOM 3721 O O . ALA B 1 178 ? -15.445 -2.717 -24.375 1 95.38 178 ALA B O 1
ATOM 3722 N N . GLU B 1 179 ? -15.359 -4.684 -25.453 1 92.06 179 GLU B N 1
ATOM 3723 C CA . GLU B 1 179 ? -16.516 -4.383 -26.297 1 92.06 179 GLU B CA 1
ATOM 3724 C C . GLU B 1 179 ? -17.594 -5.441 -26.156 1 92.06 179 GLU B C 1
ATOM 3726 O O . GLU B 1 179 ? -17.312 -6.574 -25.75 1 92.06 179 GLU B O 1
ATOM 3731 N N . GLY B 1 180 ? -18.781 -5.016 -26.359 1 90.31 180 GLY B N 1
ATOM 3732 C CA . GLY B 1 180 ? -19.891 -5.957 -26.328 1 90.31 180 GLY B CA 1
ATOM 3733 C C . GLY B 1 180 ? -20.453 -6.152 -24.922 1 90.31 180 GLY B C 1
ATOM 3734 O O . GLY B 1 180 ? -19.953 -5.559 -23.969 1 90.31 180 GLY B O 1
ATOM 3735 N N . GLU B 1 181 ? -21.422 -6.98 -24.844 1 91.69 181 GLU B N 1
ATOM 3736 C CA . GLU B 1 181 ? -22.062 -7.246 -23.562 1 91.69 181 GLU B CA 1
ATOM 3737 C C . GLU B 1 181 ? -21.281 -8.273 -22.75 1 91.69 181 GLU B C 1
ATOM 3739 O O . GLU B 1 181 ? -20.734 -9.227 -23.312 1 91.69 181 GLU B O 1
ATOM 3744 N N . ILE B 1 182 ? -21.234 -8.031 -21.484 1 94.94 182 ILE B N 1
ATOM 3745 C CA . ILE B 1 182 ? -20.594 -8.977 -20.578 1 94.94 182 ILE B CA 1
ATOM 3746 C C . ILE B 1 182 ? -21.609 -9.508 -19.578 1 94.94 182 ILE B C 1
ATOM 3748 O O . ILE B 1 182 ? -22.031 -8.797 -18.656 1 94.94 182 ILE B O 1
ATOM 3752 N N . ASP B 1 183 ? -22 -10.719 -19.797 1 94.94 183 ASP B N 1
ATOM 3753 C CA . ASP B 1 183 ? -22.875 -11.375 -18.828 1 94.94 183 ASP B CA 1
ATOM 3754 C C . ASP B 1 183 ? -22.062 -12.211 -17.828 1 94.94 183 ASP B C 1
ATOM 3756 O O . ASP B 1 183 ? -20.844 -12.18 -17.844 1 94.94 183 ASP B O 1
ATOM 3760 N N . GLN B 1 184 ? -22.797 -12.914 -16.984 1 95.38 184 GLN B N 1
ATOM 3761 C CA . GLN B 1 184 ? -22.125 -13.648 -15.914 1 95.38 184 GLN B CA 1
ATOM 3762 C C . GLN B 1 184 ? -21.25 -14.773 -16.484 1 95.38 184 GLN B C 1
ATOM 3764 O O . GLN B 1 184 ? -20.188 -15.062 -15.953 1 95.38 184 GLN B O 1
ATOM 3769 N N . GLU B 1 185 ? -21.734 -15.375 -17.5 1 94.5 185 GLU B N 1
ATOM 3770 C CA . GLU B 1 185 ? -21.016 -16.469 -18.125 1 94.5 185 GLU B CA 1
ATOM 3771 C C . GLU B 1 185 ? -19.688 -16 -18.734 1 94.5 185 GLU B C 1
ATOM 3773 O O . GLU B 1 185 ? -18.641 -16.594 -18.5 1 94.5 185 GLU B O 1
ATOM 3778 N N . ARG B 1 186 ? -19.812 -14.938 -19.484 1 95.12 186 ARG B N 1
ATOM 3779 C CA . ARG B 1 186 ? -18.625 -14.367 -20.109 1 95.12 186 ARG B CA 1
ATOM 3780 C C . ARG B 1 186 ? -17.656 -13.844 -19.047 1 95.12 186 ARG B C 1
ATOM 3782 O O . ARG B 1 186 ? -16.438 -14 -19.172 1 95.12 186 ARG B O 1
ATOM 3789 N N . TYR B 1 187 ? -18.156 -13.305 -18.062 1 96.88 187 TYR B N 1
ATOM 3790 C CA . TYR B 1 187 ? -17.391 -12.812 -16.922 1 96.88 187 TYR B CA 1
ATOM 3791 C C . TYR B 1 187 ? -16.625 -13.953 -16.25 1 96.88 187 TYR B C 1
ATOM 3793 O O . TYR B 1 187 ? -15.414 -13.859 -16.047 1 96.88 187 TYR B O 1
ATOM 3801 N N . ALA B 1 188 ? -17.312 -14.992 -15.938 1 96.19 188 ALA B N 1
ATOM 3802 C CA . ALA B 1 188 ? -16.719 -16.125 -15.242 1 96.19 188 ALA B CA 1
ATOM 3803 C C . ALA B 1 188 ? -15.688 -16.844 -16.109 1 96.19 188 ALA B C 1
ATOM 3805 O O . ALA B 1 188 ? -14.742 -17.438 -15.602 1 96.19 188 ALA B O 1
ATOM 3806 N N . GLY B 1 189 ? -15.867 -16.734 -17.375 1 95.31 189 GLY B N 1
ATOM 3807 C CA . GLY B 1 189 ? -14.992 -17.422 -18.297 1 95.31 189 GLY B CA 1
ATOM 3808 C C . GLY B 1 189 ? -13.656 -16.734 -18.484 1 95.31 189 GLY B C 1
ATOM 3809 O O . GLY B 1 189 ? -12.734 -17.297 -19.078 1 95.31 189 GLY B O 1
ATOM 3810 N N . GLN B 1 190 ? -13.5 -15.562 -17.938 1 95.69 190 GLN B N 1
ATOM 3811 C CA . GLN B 1 190 ? -12.258 -14.805 -18.062 1 95.69 190 GLN B CA 1
ATOM 3812 C C . GLN B 1 190 ? -11.328 -15.055 -16.891 1 95.69 190 GLN B C 1
ATOM 3814 O O . GLN B 1 190 ? -11.727 -15.672 -15.898 1 95.69 190 GLN B O 1
ATOM 3819 N N . THR B 1 191 ? -10.086 -14.609 -17.062 1 96.44 191 THR B N 1
ATOM 3820 C CA . THR B 1 191 ? -9.148 -14.609 -15.938 1 96.44 191 THR B CA 1
ATOM 3821 C C . THR B 1 191 ? -9.242 -13.305 -15.156 1 96.44 191 THR B C 1
ATOM 3823 O O . THR B 1 191 ? -9.453 -12.234 -15.742 1 96.44 191 THR B O 1
ATOM 3826 N N . HIS B 1 192 ? -9.078 -13.461 -13.781 1 97.62 192 HIS B N 1
ATOM 3827 C CA . HIS B 1 192 ? -9.305 -12.328 -12.883 1 97.62 192 HIS B CA 1
ATOM 3828 C C . HIS B 1 192 ? -8.102 -12.078 -11.984 1 97.62 192 HIS B C 1
ATOM 3830 O O . HIS B 1 192 ? -7.434 -13.031 -11.562 1 97.62 192 HIS B O 1
ATOM 3836 N N . ILE B 1 193 ? -7.867 -10.859 -11.727 1 98.12 193 ILE B N 1
ATOM 3837 C CA . ILE B 1 193 ? -6.98 -10.398 -10.656 1 98.12 193 ILE B CA 1
ATOM 3838 C C . ILE B 1 193 ? -7.805 -9.742 -9.555 1 98.12 193 ILE B C 1
ATOM 3840 O O . ILE B 1 193 ? -8.734 -8.984 -9.828 1 98.12 193 ILE B O 1
ATOM 3844 N N . LEU B 1 194 ? -7.469 -10.055 -8.312 1 97.94 194 LEU B N 1
ATOM 3845 C CA . LEU B 1 194 ? -8.172 -9.477 -7.168 1 97.94 194 LEU B CA 1
ATOM 3846 C C . LEU B 1 194 ? -7.262 -8.555 -6.371 1 97.94 194 LEU B C 1
ATOM 3848 O O . LEU B 1 194 ? -6.047 -8.773 -6.316 1 97.94 194 LEU B O 1
ATOM 3852 N N . VAL B 1 195 ? -7.875 -7.559 -5.816 1 96.5 195 VAL B N 1
ATOM 3853 C CA . VAL B 1 195 ? -7.176 -6.746 -4.824 1 96.5 195 VAL B CA 1
ATOM 3854 C C . VAL B 1 195 ? -7.445 -7.293 -3.426 1 96.5 195 VAL B C 1
ATOM 3856 O O . VAL B 1 195 ? -8.586 -7.305 -2.967 1 96.5 195 VAL B O 1
ATOM 3859 N N . SER B 1 196 ? -6.375 -7.707 -2.779 1 93.19 196 SER B N 1
ATOM 3860 C CA . SER B 1 196 ? -6.484 -8.25 -1.43 1 93.19 196 SER B CA 1
ATOM 3861 C C . SER B 1 196 ? -5.203 -8.016 -0.636 1 93.19 196 SER B C 1
ATOM 3863 O O . SER B 1 196 ? -4.156 -8.586 -0.95 1 93.19 196 SER B O 1
ATOM 3865 N N . ARG B 1 197 ? -5.305 -7.316 0.456 1 87 197 ARG B N 1
ATOM 3866 C CA . ARG B 1 197 ? -4.145 -7.043 1.299 1 87 197 ARG B CA 1
ATOM 3867 C C . ARG B 1 197 ? -3.619 -8.32 1.944 1 87 197 ARG B C 1
ATOM 3869 O O . ARG B 1 197 ? -2.445 -8.398 2.309 1 87 197 ARG B O 1
ATOM 3876 N N . ARG B 1 198 ? -4.508 -9.242 2.053 1 82.56 198 ARG B N 1
ATOM 3877 C CA . ARG B 1 198 ? -4.148 -10.492 2.713 1 82.56 198 ARG B CA 1
ATOM 3878 C C . ARG B 1 198 ? -3.875 -11.594 1.692 1 82.56 198 ARG B C 1
ATOM 3880 O O . ARG B 1 198 ? -3.627 -12.742 2.062 1 82.56 198 ARG B O 1
ATOM 3887 N N . GLY B 1 199 ? -4.082 -11.305 0.469 1 89.19 199 GLY B N 1
ATOM 3888 C CA . GLY B 1 199 ? -3.773 -12.25 -0.586 1 89.19 199 GLY B CA 1
ATOM 3889 C C . GLY B 1 199 ? -4.875 -13.273 -0.812 1 89.19 199 GLY B C 1
ATOM 3890 O O . GLY B 1 199 ? -4.617 -14.375 -1.29 1 89.19 199 GLY B O 1
ATOM 3891 N N . ARG B 1 200 ? -6.086 -12.922 -0.397 1 89.94 200 ARG B N 1
ATOM 3892 C CA . ARG B 1 200 ? -7.211 -13.82 -0.639 1 89.94 200 ARG B CA 1
ATOM 3893 C C . ARG B 1 200 ? -7.496 -13.953 -2.131 1 89.94 200 ARG B C 1
ATOM 3895 O O . ARG B 1 200 ? -7.496 -12.961 -2.859 1 89.94 200 ARG B O 1
ATOM 3902 N N . LEU B 1 201 ? -7.734 -15.156 -2.518 1 93.19 201 LEU B N 1
ATOM 3903 C CA . LEU B 1 201 ? -7.949 -15.43 -3.934 1 93.19 201 LEU B CA 1
ATOM 3904 C C . LEU B 1 201 ? -9.438 -15.578 -4.242 1 93.19 201 LEU B C 1
ATOM 3906 O O . LEU B 1 201 ? -9.805 -16.109 -5.293 1 93.19 201 LEU B O 1
ATOM 3910 N N . ALA B 1 202 ? -10.227 -15.164 -3.268 1 92.81 202 ALA B N 1
ATOM 3911 C CA . ALA B 1 202 ? -11.68 -15.133 -3.428 1 92.81 202 ALA B CA 1
ATOM 3912 C C . ALA B 1 202 ? -12.273 -13.891 -2.775 1 92.81 202 ALA B C 1
ATOM 3914 O O . ALA B 1 202 ? -11.688 -13.328 -1.853 1 92.81 202 ALA B O 1
ATOM 3915 N N . ASP B 1 203 ? -13.359 -13.531 -3.309 1 92.25 203 ASP B N 1
ATOM 3916 C CA . ASP B 1 203 ? -14.086 -12.383 -2.764 1 92.25 203 ASP B CA 1
ATOM 3917 C C . ASP B 1 203 ? -15.594 -12.578 -2.904 1 92.25 203 ASP B C 1
ATOM 3919 O O . ASP B 1 203 ? -16.047 -13.641 -3.334 1 92.25 203 ASP B O 1
ATOM 3923 N N . PRO B 1 204 ? -16.406 -11.641 -2.447 1 91.12 204 PRO B N 1
ATOM 3924 C CA . PRO B 1 204 ? -17.859 -11.828 -2.41 1 91.12 204 PRO B CA 1
ATOM 3925 C C . PRO B 1 204 ? -18.453 -12.148 -3.781 1 91.12 204 PRO B C 1
ATOM 3927 O O . PRO B 1 204 ? -19.516 -12.781 -3.871 1 91.12 204 PRO B O 1
ATOM 3930 N N . ALA B 1 205 ? -17.859 -11.711 -4.809 1 94.38 205 ALA B N 1
ATOM 3931 C CA . ALA B 1 205 ? -18.344 -12.023 -6.148 1 94.38 205 ALA B CA 1
ATOM 3932 C C . ALA B 1 205 ? -18.359 -13.531 -6.387 1 94.38 205 ALA B C 1
ATOM 3934 O O . ALA B 1 205 ? -19.203 -14.031 -7.137 1 94.38 205 ALA B O 1
ATOM 3935 N N . ASP B 1 206 ? -17.438 -14.25 -5.777 1 93.44 206 ASP B N 1
ATOM 3936 C CA . ASP B 1 206 ? -17.344 -15.688 -5.961 1 93.44 206 ASP B CA 1
ATOM 3937 C C . ASP B 1 206 ? -18.562 -16.406 -5.383 1 93.44 206 ASP B C 1
ATOM 3939 O O . ASP B 1 206 ? -19.016 -17.422 -5.918 1 93.44 206 ASP B O 1
ATOM 3943 N N . ARG B 1 207 ? -19.062 -15.906 -4.309 1 90.44 207 ARG B N 1
ATOM 3944 C CA . ARG B 1 207 ? -20.266 -16.484 -3.721 1 90.44 207 ARG B CA 1
ATOM 3945 C C . ARG B 1 207 ? -21.453 -16.328 -4.66 1 90.44 207 ARG B C 1
ATOM 3947 O O . ARG B 1 207 ? -22.234 -17.266 -4.855 1 90.44 207 ARG B O 1
ATOM 3954 N N . ILE B 1 208 ? -21.547 -15.211 -5.195 1 93.12 208 ILE B N 1
ATOM 3955 C CA . ILE B 1 208 ? -22.656 -14.93 -6.109 1 93.12 208 ILE B CA 1
ATOM 3956 C C . ILE B 1 208 ? -22.547 -15.82 -7.34 1 93.12 208 ILE B C 1
ATOM 3958 O O . ILE B 1 208 ? -23.547 -16.406 -7.781 1 93.12 208 ILE B O 1
ATOM 3962 N N . LEU B 1 209 ? -21.406 -15.977 -7.871 1 94.62 209 LEU B N 1
ATOM 3963 C CA . LEU B 1 209 ? -21.188 -16.828 -9.031 1 94.62 209 LEU B CA 1
ATOM 3964 C C . LEU B 1 209 ? -21.484 -18.281 -8.711 1 94.62 209 LEU B C 1
ATOM 3966 O O . LEU B 1 209 ? -22.125 -18.984 -9.516 1 94.62 209 LEU B O 1
ATOM 3970 N N . SER B 1 210 ? -21.094 -18.672 -7.559 1 93 210 SER B N 1
ATOM 3971 C CA . SER B 1 210 ? -21.312 -20.047 -7.148 1 93 210 SER B CA 1
ATOM 3972 C C . SER B 1 210 ? -22.812 -20.375 -7.059 1 93 210 SER B C 1
ATOM 3974 O O . SER B 1 210 ? -23.234 -21.484 -7.395 1 93 210 SER B O 1
ATOM 3976 N N . GLU B 1 211 ? -23.516 -19.484 -6.57 1 93.81 211 GLU B N 1
ATOM 3977 C CA . GLU B 1 211 ? -24.969 -19.656 -6.48 1 93.81 211 GLU B CA 1
ATOM 3978 C C . GLU B 1 211 ? -25.578 -19.875 -7.859 1 93.81 211 GLU B C 1
ATOM 3980 O O . GLU B 1 211 ? -26.625 -20.531 -7.988 1 93.81 211 GLU B O 1
ATOM 3985 N N . ALA B 1 212 ? -24.984 -19.422 -8.875 1 93.25 212 ALA B N 1
ATOM 3986 C CA . ALA B 1 212 ? -25.438 -19.594 -10.25 1 93.25 212 ALA B CA 1
ATOM 3987 C C . ALA B 1 212 ? -24.75 -20.781 -10.922 1 93.25 212 ALA B C 1
ATOM 3989 O O . ALA B 1 212 ? -24.891 -20.984 -12.125 1 93.25 212 ALA B O 1
ATOM 3990 N N . GLY B 1 213 ? -23.875 -21.438 -10.172 1 94.69 213 GLY B N 1
ATOM 3991 C CA . GLY B 1 213 ? -23.172 -22.609 -10.688 1 94.69 213 GLY B CA 1
ATOM 3992 C C . GLY B 1 213 ? -21.969 -22.266 -11.523 1 94.69 213 GLY B C 1
ATOM 3993 O O . GLY B 1 213 ? -21.578 -23.016 -12.414 1 94.69 213 GLY B O 1
ATOM 3994 N N . ARG B 1 214 ? -21.469 -21.109 -11.273 1 95.56 214 ARG B N 1
ATOM 3995 C CA . ARG B 1 214 ? -20.328 -20.656 -12.062 1 95.56 214 ARG B CA 1
ATOM 3996 C C . ARG B 1 214 ? -19.094 -20.453 -11.18 1 95.56 214 ARG B C 1
ATOM 3998 O O . ARG B 1 214 ? -19.219 -20.234 -9.977 1 95.56 214 ARG B O 1
ATOM 4005 N N . ARG B 1 215 ? -17.969 -20.641 -11.812 1 94.56 215 ARG B N 1
ATOM 4006 C CA . ARG B 1 215 ? -16.688 -20.422 -11.148 1 94.56 215 ARG B CA 1
ATOM 4007 C C . ARG B 1 215 ? -15.727 -19.656 -12.039 1 94.56 215 ARG B C 1
ATOM 4009 O O . ARG B 1 215 ? -15.531 -20 -13.211 1 94.56 215 ARG B O 1
ATOM 4016 N N . ARG B 1 216 ? -15.195 -18.609 -11.477 1 95.31 216 ARG B N 1
ATOM 4017 C CA . ARG B 1 216 ? -14.227 -17.859 -12.266 1 95.31 216 ARG B CA 1
ATOM 4018 C C . ARG B 1 216 ? -12.797 -18.312 -11.953 1 95.31 216 ARG B C 1
ATOM 4020 O O . ARG B 1 216 ? -12.57 -19.031 -10.984 1 95.31 216 ARG B O 1
ATOM 4027 N N . ARG B 1 217 ? -11.93 -17.953 -12.797 1 94.38 217 ARG B N 1
ATOM 4028 C CA . ARG B 1 217 ? -10.516 -18.266 -12.625 1 94.38 217 ARG B CA 1
ATOM 4029 C C . ARG B 1 217 ? -9.742 -17.047 -12.117 1 94.38 217 ARG B C 1
ATOM 4031 O O . ARG B 1 217 ? -9.531 -16.094 -12.859 1 94.38 217 ARG B O 1
ATOM 4038 N N . VAL B 1 218 ? -9.32 -17.094 -10.883 1 96.31 218 VAL B N 1
ATOM 4039 C CA . VAL B 1 218 ? -8.492 -16.047 -10.289 1 96.31 218 VAL B CA 1
ATOM 4040 C C . VAL B 1 218 ? -7.016 -16.422 -10.406 1 96.31 218 VAL B C 1
ATOM 4042 O O . VAL B 1 218 ? -6.586 -17.438 -9.859 1 96.31 218 VAL B O 1
ATOM 4045 N N . VAL B 1 219 ? -6.227 -15.586 -11.047 1 96.81 219 VAL B N 1
ATOM 4046 C CA . VAL B 1 219 ? -4.844 -15.953 -11.328 1 96.81 219 VAL B CA 1
ATOM 4047 C C . VAL B 1 219 ? -3.914 -15.266 -10.328 1 96.81 219 VAL B C 1
ATOM 4049 O O . VAL B 1 219 ? -2.758 -15.664 -10.172 1 96.81 219 VAL B O 1
ATOM 4052 N N . ALA B 1 220 ? -4.465 -14.211 -9.68 1 98 220 ALA B N 1
ATOM 4053 C CA . ALA B 1 220 ? -3.586 -13.5 -8.758 1 98 220 ALA B CA 1
ATOM 4054 C C . ALA B 1 220 ? -4.391 -12.656 -7.77 1 98 220 ALA B C 1
ATOM 4056 O O . ALA B 1 220 ? -5.5 -12.219 -8.078 1 98 220 ALA B O 1
ATOM 4057 N N . ALA B 1 221 ? -3.842 -12.508 -6.609 1 97.25 221 ALA B N 1
ATOM 4058 C CA . ALA B 1 221 ? -4.23 -11.5 -5.621 1 97.25 221 ALA B CA 1
ATOM 4059 C C . ALA B 1 221 ? -3.092 -10.523 -5.355 1 97.25 221 ALA B C 1
ATOM 4061 O O . ALA B 1 221 ? -1.961 -10.938 -5.082 1 97.25 221 ALA B O 1
ATOM 4062 N N . VAL B 1 222 ? -3.438 -9.273 -5.473 1 96.94 222 VAL B N 1
ATOM 4063 C CA . VAL B 1 222 ? -2.383 -8.273 -5.297 1 96.94 222 VAL B CA 1
ATOM 4064 C C . VAL B 1 222 ? -2.752 -7.328 -4.156 1 96.94 222 VAL B C 1
ATOM 4066 O O . VAL B 1 222 ? -3.934 -7.129 -3.865 1 96.94 222 VAL B O 1
ATOM 4069 N N . GLY B 1 223 ? -1.809 -6.676 -3.604 1 94.25 223 GLY B N 1
ATOM 4070 C CA . GLY B 1 223 ? -1.955 -6.031 -2.309 1 94.25 223 GLY B CA 1
ATOM 4071 C C . GLY B 1 223 ? -2.496 -4.617 -2.408 1 94.25 223 GLY B C 1
ATOM 4072 O O . GLY B 1 223 ? -2.814 -3.994 -1.392 1 94.25 223 GLY B O 1
ATOM 4073 N N . SER B 1 224 ? -2.555 -4.055 -3.586 1 94.56 224 SER B N 1
ATOM 4074 C CA . SER B 1 224 ? -3.062 -2.693 -3.719 1 94.56 224 SER B CA 1
ATOM 4075 C C . SER B 1 224 ? -3.738 -2.484 -5.07 1 94.56 224 SER B C 1
ATOM 4077 O O . SER B 1 224 ? -3.535 -3.27 -6 1 94.56 224 SER B O 1
ATOM 4079 N N . SER B 1 225 ? -4.512 -1.435 -5.125 1 96.44 225 SER B N 1
ATOM 4080 C CA . SER B 1 225 ? -5.203 -1.107 -6.367 1 96.44 225 SER B CA 1
ATOM 4081 C C . SER B 1 225 ? -4.223 -0.655 -7.445 1 96.44 225 SER B C 1
ATOM 4083 O O . SER B 1 225 ? -4.43 -0.923 -8.633 1 96.44 225 SER B O 1
ATOM 4085 N N . ALA B 1 226 ? -3.176 0.001 -7.055 1 96.5 226 ALA B N 1
ATOM 4086 C CA . ALA B 1 226 ? -2.191 0.45 -8.031 1 96.5 226 ALA B CA 1
ATOM 4087 C C . ALA B 1 226 ? -1.55 -0.735 -8.75 1 96.5 226 ALA B C 1
ATOM 4089 O O . ALA B 1 226 ? -1.403 -0.724 -9.977 1 96.5 226 ALA B O 1
ATOM 4090 N N . ILE B 1 227 ? -1.204 -1.727 -8.008 1 97.06 227 ILE B N 1
ATOM 4091 C CA . ILE B 1 227 ? -0.62 -2.938 -8.578 1 97.06 227 ILE B CA 1
ATOM 4092 C C . ILE B 1 227 ? -1.614 -3.586 -9.539 1 97.06 227 ILE B C 1
ATOM 4094 O O . ILE B 1 227 ? -1.268 -3.902 -10.68 1 97.06 227 ILE B O 1
ATOM 4098 N N . ALA B 1 228 ? -2.789 -3.719 -9.109 1 98.31 228 ALA B N 1
ATOM 4099 C CA . ALA B 1 228 ? -3.816 -4.41 -9.883 1 98.31 228 ALA B CA 1
ATOM 4100 C C . ALA B 1 228 ? -4.137 -3.66 -11.172 1 98.31 228 ALA B C 1
ATOM 4102 O O . ALA B 1 228 ? -4.211 -4.262 -12.242 1 98.31 228 ALA B O 1
ATOM 4103 N N . LEU B 1 229 ? -4.332 -2.387 -11.047 1 98.5 229 LEU B N 1
ATOM 4104 C CA . LEU B 1 229 ? -4.742 -1.588 -12.195 1 98.5 229 LEU B CA 1
ATOM 4105 C C . LEU B 1 229 ? -3.629 -1.521 -13.234 1 98.5 229 LEU B C 1
ATOM 4107 O O . LEU B 1 229 ? -3.895 -1.561 -14.438 1 98.5 229 LEU B O 1
ATOM 4111 N N . HIS B 1 230 ? -2.428 -1.42 -12.789 1 98.25 230 HIS B N 1
ATOM 4112 C CA . HIS B 1 230 ? -1.331 -1.472 -13.75 1 98.25 230 HIS B CA 1
ATOM 4113 C C . HIS B 1 230 ? -1.247 -2.84 -14.414 1 98.25 230 HIS B C 1
ATOM 4115 O O . HIS B 1 230 ? -1.055 -2.932 -15.633 1 98.25 230 HIS B O 1
ATOM 4121 N N . ALA B 1 231 ? -1.384 -3.861 -13.648 1 97.75 231 ALA B N 1
ATOM 4122 C CA . ALA B 1 231 ? -1.33 -5.219 -14.18 1 97.75 231 ALA B CA 1
ATOM 4123 C C . ALA B 1 231 ? -2.367 -5.418 -15.281 1 97.75 231 ALA B C 1
ATOM 4125 O O . ALA B 1 231 ? -2.051 -5.938 -16.359 1 97.75 231 ALA B O 1
ATOM 4126 N N . VAL B 1 232 ? -3.551 -4.973 -15.062 1 97.94 232 VAL B N 1
ATOM 4127 C CA . VAL B 1 232 ? -4.637 -5.23 -16 1 97.94 232 VAL B CA 1
ATOM 4128 C C . VAL B 1 232 ? -4.484 -4.328 -17.219 1 97.94 232 VAL B C 1
ATOM 4130 O O . VAL B 1 232 ? -4.984 -4.648 -18.312 1 97.94 232 VAL B O 1
ATOM 4133 N N . SER B 1 233 ? -3.83 -3.197 -17.047 1 97 233 SER B N 1
ATOM 4134 C CA . SER B 1 233 ? -3.654 -2.273 -18.172 1 97 233 SER B CA 1
ATOM 4135 C C . SER B 1 233 ? -2.799 -2.889 -19.266 1 97 233 SER B C 1
ATOM 4137 O O . SER B 1 233 ? -2.883 -2.482 -20.422 1 97 233 SER B O 1
ATOM 4139 N N . ARG B 1 234 ? -2.004 -3.889 -18.953 1 92.38 234 ARG B N 1
ATOM 4140 C CA . ARG B 1 234 ? -1.09 -4.484 -19.922 1 92.38 234 ARG B CA 1
ATOM 4141 C C . ARG B 1 234 ? -1.38 -5.973 -20.094 1 92.38 234 ARG B C 1
ATOM 4143 O O . ARG B 1 234 ? -0.583 -6.695 -20.703 1 92.38 234 ARG B O 1
ATOM 4150 N N . GLY B 1 235 ? -2.412 -6.402 -19.531 1 91.19 235 GLY B N 1
ATOM 4151 C CA . GLY B 1 235 ? -2.738 -7.816 -19.594 1 91.19 235 GLY B CA 1
ATOM 4152 C C . GLY B 1 235 ? -4.148 -8.086 -20.078 1 91.19 235 GLY B C 1
ATOM 4153 O O . GLY B 1 235 ? -4.805 -7.188 -20.625 1 91.19 235 GLY B O 1
ATOM 4154 N N . ARG B 1 236 ? -4.539 -9.344 -19.938 1 93.38 236 ARG B N 1
ATOM 4155 C CA . ARG B 1 236 ? -5.852 -9.781 -20.406 1 93.38 236 ARG B CA 1
ATOM 4156 C C . ARG B 1 236 ? -6.711 -10.273 -19.25 1 93.38 236 ARG B C 1
ATOM 4158 O O . ARG B 1 236 ? -7.438 -11.258 -19.391 1 93.38 236 ARG B O 1
ATOM 4165 N N . HIS B 1 237 ? -6.539 -9.609 -18.172 1 97.06 237 HIS B N 1
ATOM 4166 C CA . HIS B 1 237 ? -7.301 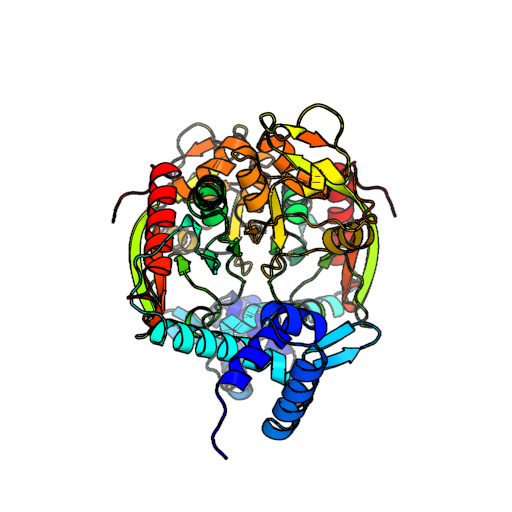-9.984 -16.984 1 97.06 237 HIS B CA 1
ATOM 4167 C C . HIS B 1 237 ? -8.359 -8.938 -16.656 1 97.06 237 HIS B C 1
ATOM 4169 O O . HIS B 1 237 ? -8.227 -7.773 -17.031 1 97.06 237 HIS B O 1
ATOM 4175 N N . LEU B 1 238 ? -9.383 -9.445 -15.992 1 97.94 238 LEU B N 1
ATOM 4176 C CA . LEU B 1 238 ? -10.422 -8.562 -15.477 1 97.94 238 LEU B CA 1
ATOM 4177 C C . LEU B 1 238 ? -10.148 -8.188 -14.023 1 97.94 238 LEU B C 1
ATOM 4179 O O . LEU B 1 238 ? -9.531 -8.961 -13.289 1 97.94 238 LEU B O 1
ATOM 4183 N N . LEU B 1 239 ? -10.602 -7.023 -13.648 1 98.5 239 LEU B N 1
ATOM 4184 C CA . LEU B 1 239 ? -10.445 -6.512 -12.297 1 98.5 239 LEU B CA 1
ATOM 4185 C C . LEU B 1 239 ? -11.719 -5.812 -11.828 1 98.5 239 LEU B C 1
ATOM 4187 O O . LEU B 1 239 ? -12.312 -5.027 -12.57 1 98.5 239 LEU B O 1
ATOM 4191 N N . THR B 1 240 ? -12.164 -6.152 -10.633 1 97.94 240 THR B N 1
ATOM 4192 C CA . THR B 1 240 ? -13.289 -5.48 -9.992 1 97.94 240 THR B CA 1
ATOM 4193 C C . THR B 1 240 ? -12.797 -4.516 -8.914 1 97.94 240 THR B C 1
ATOM 4195 O O . THR B 1 240 ? -12.078 -4.914 -7.996 1 97.94 240 THR B O 1
ATOM 4198 N N . VAL B 1 241 ? -13.195 -3.232 -9.055 1 97.25 241 VAL B N 1
ATOM 4199 C CA . VAL B 1 241 ? -12.742 -2.238 -8.086 1 97.25 241 VAL B CA 1
ATOM 4200 C C . VAL B 1 241 ? -13.844 -1.204 -7.859 1 97.25 241 VAL B C 1
ATOM 4202 O O . VAL B 1 241 ? -14.75 -1.065 -8.68 1 97.25 241 VAL B O 1
ATOM 4205 N N . PRO B 1 242 ? -13.766 -0.472 -6.715 1 96.25 242 PRO B N 1
ATOM 4206 C CA . PRO B 1 242 ? -14.641 0.692 -6.57 1 96.25 242 PRO B CA 1
ATOM 4207 C C . PRO B 1 242 ? -14.32 1.8 -7.57 1 96.25 242 PRO B C 1
ATOM 4209 O O . PRO B 1 242 ? -13.156 2.184 -7.723 1 96.25 242 PRO B O 1
ATOM 4212 N N . GLU B 1 243 ? -15.266 2.318 -8.172 1 96.5 243 GLU B N 1
ATOM 4213 C CA . GLU B 1 243 ? -15.094 3.199 -9.32 1 96.5 243 GLU B CA 1
ATOM 4214 C C . GLU B 1 243 ? -14.531 4.555 -8.898 1 96.5 243 GLU B C 1
ATOM 4216 O O . GLU B 1 243 ? -13.492 4.988 -9.406 1 96.5 243 GLU B O 1
ATOM 4221 N N . ALA B 1 244 ? -15.203 5.215 -7.988 1 95.19 244 ALA B N 1
ATOM 4222 C CA . ALA B 1 244 ? -14.891 6.605 -7.68 1 95.19 244 ALA B CA 1
ATOM 4223 C C . ALA B 1 244 ? -13.484 6.734 -7.094 1 95.19 244 ALA B C 1
ATOM 4225 O O . ALA B 1 244 ? -12.703 7.598 -7.512 1 95.19 244 ALA B O 1
ATOM 4226 N N . VAL B 1 245 ? -13.164 5.84 -6.199 1 94.44 245 VAL B N 1
ATOM 4227 C CA . VAL B 1 245 ? -11.891 5.988 -5.496 1 94.44 245 VAL B CA 1
ATOM 4228 C C . VAL B 1 245 ? -10.75 5.531 -6.398 1 94.44 245 VAL B C 1
ATOM 4230 O O . VAL B 1 245 ? -9.609 5.957 -6.227 1 94.44 245 VAL B O 1
ATOM 4233 N N . CYS B 1 246 ? -11.016 4.719 -7.379 1 97.19 246 CYS B N 1
ATOM 4234 C CA . CYS B 1 246 ? -9.969 4.215 -8.258 1 97.19 246 CYS B CA 1
ATOM 4235 C C . CYS B 1 246 ? -9.875 5.047 -9.531 1 97.19 246 CYS B C 1
ATOM 4237 O O . CYS B 1 246 ? -9 4.812 -10.367 1 97.19 246 CYS B O 1
ATOM 4239 N N . ARG B 1 247 ? -10.68 6.02 -9.711 1 96.44 247 ARG B N 1
ATOM 4240 C CA . ARG B 1 247 ? -10.797 6.777 -10.953 1 96.44 247 ARG B CA 1
ATOM 4241 C C . ARG B 1 247 ? -9.461 7.398 -11.344 1 96.44 247 ARG B C 1
ATOM 4243 O O . ARG B 1 247 ? -9.062 7.336 -12.508 1 96.44 247 ARG B O 1
ATOM 4250 N N . PRO B 1 248 ? -8.711 7.965 -10.398 1 95.62 248 PRO B N 1
ATOM 4251 C CA . PRO B 1 248 ? -7.441 8.578 -10.797 1 95.62 248 PRO B CA 1
ATOM 4252 C C . PRO B 1 248 ? -6.496 7.582 -11.469 1 95.62 248 PRO B C 1
ATOM 4254 O O . PRO B 1 248 ? -5.863 7.914 -12.477 1 95.62 248 PRO B O 1
ATOM 4257 N N . LEU B 1 249 ? -6.445 6.414 -11 1 97.44 249 LEU B N 1
ATOM 4258 C CA . LEU B 1 249 ? -5.543 5.414 -11.555 1 97.44 249 LEU B CA 1
ATOM 4259 C C . LEU B 1 249 ? -6.137 4.785 -12.812 1 97.44 249 LEU B C 1
ATOM 4261 O O . LEU B 1 249 ? -5.406 4.438 -13.742 1 97.44 249 LEU B O 1
ATOM 4265 N N . ILE B 1 250 ? -7.445 4.633 -12.82 1 98 250 ILE B N 1
ATOM 4266 C CA . ILE B 1 250 ? -8.117 4.145 -14.016 1 98 250 ILE B CA 1
ATOM 4267 C C . ILE B 1 250 ? -7.797 5.062 -15.195 1 98 250 ILE B C 1
ATOM 4269 O O . ILE B 1 250 ? -7.422 4.594 -16.266 1 98 250 ILE B O 1
ATOM 4273 N N . ASP B 1 251 ? -7.918 6.34 -14.969 1 97.12 251 ASP B N 1
ATOM 4274 C CA . ASP B 1 251 ? -7.641 7.332 -16 1 97.12 251 ASP B CA 1
ATOM 4275 C C . ASP B 1 251 ? -6.156 7.352 -16.359 1 97.12 251 ASP B C 1
ATOM 4277 O O . ASP B 1 251 ? -5.797 7.41 -17.531 1 97.12 251 ASP B O 1
ATOM 4281 N N . ALA B 1 252 ? -5.355 7.273 -15.406 1 97.12 252 ALA B N 1
ATOM 4282 C CA . ALA B 1 252 ? -3.912 7.359 -15.602 1 97.12 252 ALA B CA 1
ATOM 4283 C C . ALA B 1 252 ? -3.412 6.219 -16.484 1 97.12 252 ALA B C 1
ATOM 4285 O O . ALA B 1 252 ? -2.535 6.418 -17.328 1 97.12 252 ALA B O 1
ATOM 4286 N N . PHE B 1 253 ? -3.98 5.031 -16.297 1 97.62 253 PHE B N 1
ATOM 4287 C CA . PHE B 1 253 ? -3.49 3.869 -17.016 1 97.62 253 PHE B CA 1
ATOM 4288 C C . PHE B 1 253 ? -4.328 3.621 -18.266 1 97.62 253 PHE B C 1
ATOM 4290 O O . PHE B 1 253 ? -4.121 2.631 -18.984 1 97.62 253 PHE B O 1
ATOM 4297 N N . GLY B 1 254 ? -5.289 4.418 -18.562 1 97.69 254 GLY B N 1
ATOM 4298 C CA . GLY B 1 254 ? -6.07 4.344 -19.781 1 97.69 254 GLY B CA 1
ATOM 4299 C C . GLY B 1 254 ? -6.965 3.121 -19.859 1 97.69 254 GLY B C 1
ATOM 4300 O O . GLY B 1 254 ? -7.09 2.49 -20.906 1 97.69 254 GLY B O 1
ATOM 4301 N N . LEU B 1 255 ? -7.582 2.785 -18.75 1 98.25 255 LEU B N 1
ATOM 4302 C CA . LEU B 1 255 ? -8.375 1.562 -18.672 1 98.25 255 LEU B CA 1
ATOM 4303 C C . LEU B 1 255 ? -9.82 1.828 -19.062 1 98.25 255 LEU B C 1
ATOM 4305 O O . LEU B 1 255 ? -10.289 2.967 -19 1 98.25 255 LEU B O 1
ATOM 4309 N N . VAL B 1 256 ? -10.477 0.746 -19.438 1 98 256 VAL B N 1
ATOM 4310 C CA . VAL B 1 256 ? -11.898 0.775 -19.781 1 98 256 VAL B CA 1
ATOM 4311 C C . VAL B 1 256 ? -12.727 0.3 -18.594 1 98 256 VAL B C 1
ATOM 4313 O O . VAL B 1 256 ? -12.359 -0.664 -17.906 1 98 256 VAL B O 1
ATOM 4316 N N . VAL B 1 257 ? -13.812 0.995 -18.406 1 97.75 257 VAL B N 1
ATOM 4317 C CA . VAL B 1 257 ? -14.719 0.665 -17.312 1 97.75 257 VAL B CA 1
ATOM 4318 C C . VAL B 1 257 ? -16.031 0.115 -17.875 1 97.75 257 VAL B C 1
ATOM 4320 O O . VAL B 1 257 ? -16.609 0.689 -18.797 1 97.75 257 VAL B O 1
ATOM 4323 N N . ARG B 1 258 ? -16.469 -0.99 -17.328 1 97.62 258 ARG B N 1
ATOM 4324 C CA . ARG B 1 258 ? -17.734 -1.604 -17.719 1 97.62 258 ARG B CA 1
ATOM 4325 C C . ARG B 1 258 ? -18.562 -1.951 -16.5 1 97.62 258 ARG B C 1
ATOM 4327 O O . ARG B 1 258 ? -18.031 -2.119 -15.398 1 97.62 258 ARG B O 1
ATOM 4334 N N . PRO B 1 259 ? -19.891 -2.039 -16.734 1 95.75 259 PRO B N 1
ATOM 4335 C CA . PRO B 1 259 ? -20.734 -2.473 -15.609 1 95.75 259 PRO B CA 1
ATOM 4336 C C . PRO B 1 259 ? -20.422 -3.902 -15.164 1 95.75 259 PRO B C 1
ATOM 4338 O O . PRO B 1 259 ? -20.125 -4.762 -16 1 95.75 259 PRO B O 1
ATOM 4341 N N . LEU B 1 260 ? -20.453 -4.117 -13.906 1 95.56 260 LEU B N 1
ATOM 4342 C CA . LEU B 1 260 ? -20.234 -5.441 -13.328 1 95.56 260 LEU B CA 1
ATOM 4343 C C . LEU B 1 260 ? -21.469 -6.324 -13.508 1 95.56 260 LEU B C 1
ATOM 4345 O O . LEU B 1 260 ? -22.578 -5.93 -13.141 1 95.56 260 LEU B O 1
ATOM 4349 N N . PRO B 1 261 ? -21.344 -7.457 -14.047 1 95.12 261 PRO B N 1
ATOM 4350 C CA . PRO B 1 261 ? -22.5 -8.336 -14.273 1 95.12 261 PRO B CA 1
ATOM 4351 C C . PRO B 1 261 ? -22.875 -9.133 -13.023 1 95.12 261 PRO B C 1
ATOM 4353 O O . PRO B 1 261 ? -23.688 -10.055 -13.102 1 95.12 261 PRO B O 1
ATOM 4356 N N . VAL B 1 262 ? -22.297 -8.875 -11.922 1 94 262 VAL B N 1
ATOM 4357 C CA . VAL B 1 262 ? -22.594 -9.461 -10.617 1 94 262 VAL B CA 1
ATOM 4358 C C . VAL B 1 262 ? -23.094 -8.375 -9.664 1 94 262 VAL B C 1
ATOM 4360 O O . VAL B 1 262 ? -22.453 -7.336 -9.508 1 94 262 VAL B O 1
ATOM 4363 N N . PRO B 1 263 ? -24.156 -8.609 -9.094 1 92.19 263 PRO B N 1
ATOM 4364 C CA . PRO B 1 263 ? -24.719 -7.578 -8.227 1 92.19 263 PRO B CA 1
ATOM 4365 C C . PRO B 1 263 ? -24.016 -7.477 -6.883 1 92.19 263 PRO B C 1
ATOM 4367 O O . PRO B 1 263 ? -24.484 -8.031 -5.887 1 92.19 263 PRO B O 1
ATOM 4370 N N . LEU B 1 2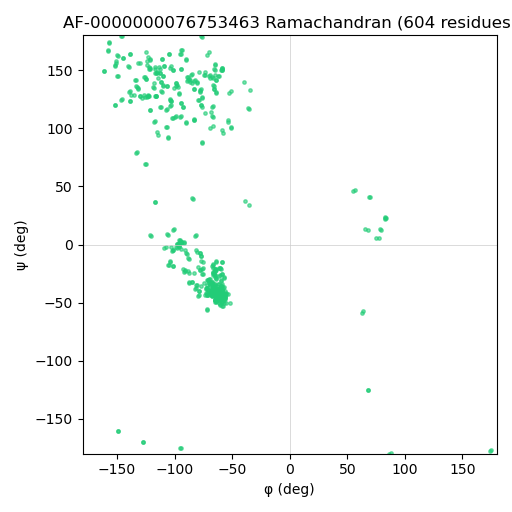64 ? -23.031 -6.742 -6.777 1 94.44 264 LEU B N 1
ATOM 4371 C CA . LEU B 1 264 ? -22.359 -6.477 -5.504 1 94.44 264 LEU B CA 1
ATOM 4372 C C . LEU B 1 264 ? -22.984 -5.262 -4.812 1 94.44 264 LEU B C 1
ATOM 4374 O O . LEU B 1 264 ? -23.328 -4.277 -5.473 1 94.44 264 LEU B O 1
ATOM 4378 N N . PRO B 1 265 ? -23.125 -5.316 -3.529 1 92.25 265 PRO B N 1
ATOM 4379 C CA . PRO B 1 265 ? -23.656 -4.152 -2.816 1 92.25 265 PRO B CA 1
ATOM 4380 C C . PRO B 1 265 ? -22.734 -2.939 -2.9 1 92.25 265 PRO B C 1
ATOM 4382 O O . PRO B 1 265 ? -21.516 -3.094 -3.1 1 92.25 265 PRO B O 1
ATOM 4385 N N . PRO B 1 266 ? -23.391 -1.775 -2.74 1 93.25 266 PRO B N 1
ATOM 4386 C CA . PRO B 1 266 ? -22.547 -0.582 -2.68 1 93.25 266 PRO B CA 1
ATOM 4387 C C . PRO B 1 266 ? -21.531 -0.635 -1.538 1 93.25 266 PRO B C 1
ATOM 4389 O O . PRO B 1 266 ? -21.766 -1.3 -0.526 1 93.25 266 PRO B O 1
ATOM 4392 N N . LEU B 1 267 ? -20.438 0.002 -1.771 1 93.81 267 LEU B N 1
ATOM 4393 C CA . LEU B 1 267 ? -19.359 0.051 -0.789 1 93.81 267 LEU B CA 1
ATOM 4394 C C . LEU B 1 267 ? -19.469 1.312 0.064 1 93.81 267 LEU B C 1
ATOM 4396 O O . LEU B 1 267 ? -19.203 2.416 -0.42 1 93.81 267 LEU B O 1
ATOM 4400 N N . PRO B 1 268 ? -19.797 1.181 1.314 1 94.38 268 PRO B N 1
ATOM 4401 C CA . PRO B 1 268 ? -19.844 2.377 2.156 1 94.38 268 PRO B CA 1
ATOM 4402 C C . PRO B 1 268 ? -18.469 2.963 2.436 1 94.38 268 PRO B C 1
ATOM 4404 O O . PRO B 1 268 ? -17.484 2.225 2.51 1 94.38 268 PRO B O 1
ATOM 4407 N N . ILE B 1 269 ? -18.422 4.199 2.514 1 94.69 269 ILE B N 1
ATOM 4408 C CA . ILE B 1 269 ? -17.25 4.93 3.004 1 94.69 269 ILE B CA 1
ATOM 4409 C C . ILE B 1 269 ? -17.531 5.473 4.402 1 94.69 269 ILE B C 1
ATOM 4411 O O . ILE B 1 269 ? -18.375 6.359 4.574 1 94.69 269 ILE B O 1
ATOM 4415 N N . VAL B 1 270 ? -16.75 4.988 5.383 1 94.5 270 VAL B N 1
ATOM 4416 C CA . VAL B 1 270 ? -17.062 5.262 6.781 1 94.5 270 VAL B CA 1
ATOM 4417 C C . VAL B 1 270 ? -15.875 5.93 7.461 1 94.5 270 VAL B C 1
ATOM 4419 O O . VAL B 1 270 ? -14.742 5.449 7.359 1 94.5 270 VAL B O 1
ATOM 4422 N N . PHE B 1 271 ? -16.156 7.02 8.086 1 94.94 271 PHE B N 1
ATOM 4423 C CA . PHE B 1 271 ? -15.195 7.641 8.992 1 94.94 271 PHE B CA 1
ATOM 4424 C C . PHE B 1 271 ? -15.266 6.996 10.367 1 94.94 271 PHE B C 1
ATOM 4426 O O . PHE B 1 271 ? -16.359 6.758 10.898 1 94.94 271 PHE B O 1
ATOM 4433 N N . SER B 1 272 ? -14.164 6.684 10.938 1 93.81 272 SER B N 1
ATOM 4434 C CA . SER B 1 272 ? -14.094 6.195 12.305 1 93.81 272 SER B CA 1
ATOM 4435 C C . SER B 1 272 ? -13.016 6.934 13.102 1 93.81 272 SER B C 1
ATOM 4437 O O . SER B 1 272 ? -11.906 7.141 12.602 1 93.81 272 SER B O 1
ATOM 4439 N N . TRP B 1 273 ? -13.352 7.344 14.289 1 91 273 TRP B N 1
ATOM 4440 C CA . TRP B 1 273 ? -12.391 7.992 15.18 1 91 273 TRP B CA 1
ATOM 4441 C C . TRP B 1 273 ? -12.742 7.75 16.641 1 91 273 TRP B C 1
ATOM 4443 O O . TRP B 1 273 ? -13.859 7.328 16.953 1 91 273 TRP B O 1
ATOM 4453 N N . HIS B 1 274 ? -11.766 7.848 17.484 1 85.19 274 HIS B N 1
ATOM 4454 C CA . HIS B 1 274 ? -12 7.691 18.906 1 85.19 274 HIS B CA 1
ATOM 4455 C C . HIS B 1 274 ? -12.828 8.844 19.453 1 85.19 274 HIS B C 1
ATOM 4457 O O . HIS B 1 274 ? -12.609 10.008 19.094 1 85.19 274 HIS B O 1
ATOM 4463 N N . GLU B 1 275 ? -13.688 8.641 20.375 1 82.62 275 GLU B N 1
ATOM 4464 C CA . GLU B 1 275 ? -14.625 9.617 20.922 1 82.62 275 GLU B CA 1
ATOM 4465 C C . GLU B 1 275 ? -13.891 10.758 21.625 1 82.62 275 GLU B C 1
ATOM 4467 O O . GLU B 1 275 ? -14.422 11.867 21.75 1 82.62 275 GLU B O 1
ATOM 4472 N N . ARG B 1 276 ? -12.719 10.516 22 1 75.5 276 ARG B N 1
ATOM 4473 C CA . ARG B 1 276 ? -11.922 11.539 22.672 1 75.5 276 ARG B CA 1
ATOM 4474 C C . ARG B 1 276 ? -11.719 12.75 21.781 1 75.5 276 ARG B C 1
ATOM 4476 O O . ARG B 1 276 ? -11.469 13.859 22.266 1 75.5 276 ARG B O 1
ATOM 4483 N N . PHE B 1 277 ? -11.898 12.523 20.484 1 82.81 277 PHE B N 1
ATOM 4484 C CA . PHE B 1 277 ? -11.648 13.609 19.531 1 82.81 277 PHE B CA 1
ATOM 4485 C C . PHE B 1 277 ? -12.953 14.32 19.172 1 82.81 277 PHE B C 1
ATOM 4487 O O . PHE B 1 277 ? -12.953 15.266 18.375 1 82.81 277 PHE B O 1
ATOM 4494 N N . ASP B 1 278 ? -14.031 13.969 19.766 1 80.5 278 ASP B N 1
ATOM 4495 C CA . ASP B 1 278 ? -15.336 14.523 19.406 1 80.5 278 ASP B CA 1
ATOM 4496 C C . ASP B 1 278 ? -15.367 16.031 19.609 1 80.5 278 ASP B C 1
ATOM 4498 O O . ASP B 1 278 ? -15.93 16.766 18.781 1 80.5 278 ASP B O 1
ATOM 4502 N N . ARG B 1 279 ? -14.734 16.531 20.641 1 77.38 279 ARG B N 1
ATOM 4503 C CA . ARG B 1 279 ? -14.828 17.953 20.969 1 77.38 279 ARG B CA 1
ATOM 4504 C C . ARG B 1 279 ? -13.539 18.688 20.594 1 77.38 279 ARG B C 1
ATOM 4506 O O . ARG B 1 279 ? -13.32 19.828 21.031 1 77.38 279 ARG B O 1
ATOM 4513 N N . ASP B 1 280 ? -12.648 18 19.906 1 82.25 280 ASP B N 1
ATOM 4514 C CA . ASP B 1 280 ? -11.398 18.609 19.453 1 82.25 280 ASP B CA 1
ATOM 4515 C C . ASP B 1 280 ? -11.609 19.375 18.156 1 82.25 280 ASP B C 1
ATOM 4517 O O . ASP B 1 280 ? -11.797 18.781 17.094 1 82.25 280 ASP B O 1
ATOM 4521 N N . PRO B 1 281 ? -11.586 20.672 18.203 1 86 281 PRO B N 1
ATOM 4522 C CA . PRO B 1 281 ? -11.852 21.469 17.016 1 86 281 PRO B CA 1
ATOM 4523 C C . PRO B 1 281 ? -10.875 21.188 15.875 1 86 281 PRO B C 1
ATOM 4525 O O . PRO B 1 281 ? -11.25 21.266 14.703 1 86 281 PRO B O 1
ATOM 4528 N N . ALA B 1 282 ? -9.648 20.938 16.219 1 89.94 282 ALA B N 1
ATOM 4529 C CA . ALA B 1 282 ? -8.656 20.609 15.203 1 89.94 282 ALA B CA 1
ATOM 4530 C C . ALA B 1 282 ? -9.023 19.312 14.477 1 89.94 282 ALA B C 1
ATOM 4532 O O . ALA B 1 282 ? -8.883 19.219 13.258 1 89.94 282 ALA B O 1
ATOM 4533 N N . HIS B 1 283 ? -9.484 18.391 15.234 1 91.94 283 HIS B N 1
ATOM 4534 C CA . HIS B 1 283 ? -9.922 17.125 14.641 1 91.94 283 HIS B CA 1
ATOM 4535 C C . HIS B 1 283 ? -11.18 17.312 13.805 1 91.94 283 HIS B C 1
ATOM 4537 O O . HIS B 1 283 ? -11.32 16.703 12.742 1 91.94 283 HIS B O 1
ATOM 4543 N N . ALA B 1 284 ? -12.062 18.109 14.32 1 92.06 284 ALA B N 1
ATOM 4544 C CA . ALA B 1 284 ? -13.258 18.438 13.539 1 92.06 284 ALA B CA 1
ATOM 4545 C C . ALA B 1 284 ? -12.891 19.094 12.211 1 92.06 284 ALA B C 1
ATOM 4547 O O . ALA B 1 284 ? -13.492 18.781 11.18 1 92.06 284 ALA B O 1
ATOM 4548 N N . TRP B 1 285 ? -11.984 19.984 12.266 1 93.5 285 TRP B N 1
ATOM 4549 C CA . TRP B 1 285 ? -11.484 20.594 11.039 1 93.5 285 TRP B CA 1
ATOM 4550 C C . TRP B 1 285 ? -10.938 19.531 10.086 1 93.5 285 TRP B C 1
ATOM 4552 O O . TRP B 1 285 ? -11.227 19.547 8.891 1 93.5 285 TRP B O 1
ATOM 4562 N N . LEU B 1 286 ? -10.133 18.578 10.578 1 95.62 286 LEU B N 1
ATOM 4563 C CA . LEU B 1 286 ? -9.586 17.484 9.773 1 95.62 286 LEU B CA 1
ATOM 4564 C C . LEU B 1 286 ? -10.695 16.703 9.086 1 95.62 286 LEU B C 1
ATOM 4566 O O . LEU B 1 286 ? -10.633 16.453 7.879 1 95.62 286 LEU B O 1
ATOM 4570 N N . ARG B 1 287 ? -11.68 16.312 9.836 1 95.62 287 ARG B N 1
ATOM 4571 C CA . ARG B 1 287 ? -12.789 15.547 9.281 1 95.62 287 ARG B CA 1
ATOM 4572 C C . ARG B 1 287 ? -13.5 16.328 8.18 1 95.62 287 ARG B C 1
ATOM 4574 O O . ARG B 1 287 ? -13.852 15.766 7.141 1 95.62 287 ARG B O 1
ATOM 4581 N N . ALA B 1 288 ? -13.695 17.547 8.391 1 94.75 288 ALA B N 1
ATOM 4582 C CA . ALA B 1 288 ? -14.352 18.406 7.398 1 94.75 288 ALA B CA 1
ATOM 4583 C C . ALA B 1 288 ? -13.508 18.516 6.133 1 94.75 288 ALA B C 1
ATOM 4585 O O . ALA B 1 288 ? -14.039 18.469 5.02 1 94.75 288 ALA B O 1
ATOM 4586 N N . GLU B 1 289 ? -12.227 18.703 6.301 1 95.12 289 GLU B N 1
ATOM 4587 C CA . GLU B 1 289 ? -11.312 18.812 5.168 1 95.12 289 GLU B CA 1
ATOM 4588 C C . GLU B 1 289 ? -11.297 17.531 4.344 1 95.12 289 GLU B C 1
ATOM 4590 O O . GLU B 1 289 ? -11.305 17.578 3.113 1 95.12 289 GLU B O 1
ATOM 4595 N N . VAL B 1 290 ? -11.242 16.406 4.988 1 96.19 290 VAL B N 1
ATOM 4596 C CA . VAL B 1 290 ? -11.234 15.117 4.309 1 96.19 290 VAL B CA 1
ATOM 4597 C C . VAL B 1 290 ? -12.555 14.914 3.57 1 96.19 290 VAL B C 1
ATOM 4599 O O . VAL B 1 290 ? -12.57 14.469 2.418 1 96.19 290 VAL B O 1
ATOM 4602 N N . SER B 1 291 ? -13.633 15.242 4.25 1 94.12 291 SER B N 1
ATOM 4603 C CA . SER B 1 291 ? -14.945 15.117 3.637 1 94.12 291 SER B CA 1
ATOM 4604 C C . SER B 1 291 ? -15.062 15.984 2.387 1 94.12 291 SER B C 1
ATOM 4606 O O . SER B 1 291 ? -15.547 15.531 1.351 1 94.12 291 SER B O 1
ATOM 4608 N N . ARG B 1 292 ? -14.617 17.156 2.467 1 92.69 292 ARG B N 1
ATOM 4609 C CA . ARG B 1 292 ? -14.641 18.078 1.332 1 92.69 292 ARG B CA 1
ATOM 4610 C C . ARG B 1 292 ? -13.789 17.547 0.184 1 92.69 292 ARG B C 1
ATOM 4612 O O . ARG B 1 292 ? -14.219 17.562 -0.972 1 92.69 292 ARG B O 1
ATOM 4619 N N . ALA B 1 293 ? -12.625 17.078 0.505 1 93 293 ALA B N 1
ATOM 4620 C CA . ALA B 1 293 ? -11.734 16.531 -0.511 1 93 293 ALA B CA 1
ATOM 4621 C C . ALA B 1 293 ? -12.367 15.336 -1.209 1 93 293 ALA B C 1
ATOM 4623 O O . ALA B 1 293 ? -12.289 15.211 -2.434 1 93 293 ALA B O 1
ATOM 4624 N N . LEU B 1 294 ? -12.953 14.516 -0.444 1 91.62 294 LEU B N 1
ATOM 4625 C CA . LEU B 1 294 ? -13.578 13.32 -0.997 1 91.62 294 LEU B CA 1
ATOM 4626 C C . LEU B 1 294 ? -14.711 13.688 -1.945 1 91.62 294 LEU B C 1
ATOM 4628 O O . LEU B 1 294 ? -14.82 13.125 -3.035 1 91.62 294 LEU B O 1
ATOM 4632 N N . ARG B 1 295 ? -15.5 14.578 -1.579 1 88.12 295 ARG B N 1
ATOM 4633 C CA . ARG B 1 295 ? -16.641 15 -2.391 1 88.12 295 ARG B CA 1
ATOM 4634 C C . ARG B 1 295 ? -16.172 15.641 -3.697 1 88.12 295 ARG B C 1
ATOM 4636 O O . ARG B 1 295 ? -16.812 15.469 -4.738 1 88.12 295 ARG B O 1
ATOM 4643 N N . THR B 1 296 ? -15.141 16.312 -3.625 1 88.5 296 THR B N 1
ATOM 4644 C CA . THR B 1 296 ? -14.641 17.031 -4.785 1 88.5 296 THR B CA 1
ATOM 4645 C C . THR B 1 296 ? -13.906 16.078 -5.738 1 88.5 296 THR B C 1
ATOM 4647 O O . THR B 1 296 ? -14.047 16.188 -6.957 1 88.5 296 THR B O 1
ATOM 4650 N N . THR B 1 297 ? -13.148 15.172 -5.191 1 87.75 297 THR B N 1
ATOM 4651 C CA . THR B 1 297 ? -12.25 14.359 -6.004 1 87.75 297 THR B CA 1
ATOM 4652 C C . THR B 1 297 ? -12.938 13.07 -6.453 1 87.75 297 THR B C 1
ATOM 4654 O O . THR B 1 297 ? -12.484 12.414 -7.395 1 87.75 297 THR B O 1
ATOM 4657 N N . THR B 1 298 ? -13.945 12.688 -5.754 1 86 298 THR B N 1
ATOM 4658 C CA . THR B 1 298 ? -14.672 11.461 -6.078 1 86 298 THR B CA 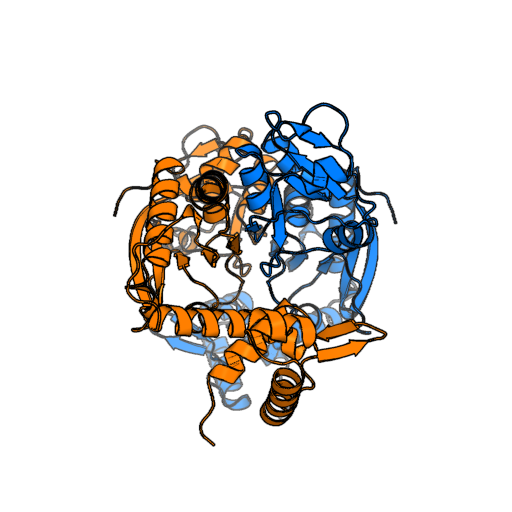1
ATOM 4659 C C . THR B 1 298 ? -16.156 11.742 -6.262 1 86 298 THR B C 1
ATOM 4661 O O . THR B 1 298 ? -16.984 11.242 -5.504 1 86 298 THR B O 1
ATOM 4664 N N . PRO B 1 299 ? -16.516 12.414 -7.273 1 77.81 299 PRO B N 1
ATOM 4665 C CA . PRO B 1 299 ? -17.922 12.797 -7.465 1 77.81 299 PRO B CA 1
ATOM 4666 C C . PRO B 1 299 ? -18.844 11.594 -7.656 1 77.81 299 PRO B C 1
ATOM 4668 O O . PRO B 1 299 ? -20.062 11.711 -7.488 1 77.81 299 PRO B O 1
ATOM 4671 N N . GLY B 1 300 ? -18.312 10.523 -7.902 1 79.62 300 GLY B N 1
ATOM 4672 C CA . GLY B 1 300 ? -19.125 9.328 -8.086 1 79.62 300 GLY B CA 1
ATOM 4673 C C . GLY B 1 300 ? -19.625 8.742 -6.781 1 79.62 300 GLY B C 1
ATOM 4674 O O . GLY B 1 300 ? -20.5 7.875 -6.777 1 79.62 300 GLY B O 1
ATOM 4675 N N . ILE B 1 301 ? -19.094 9.258 -5.703 1 80.88 301 ILE B N 1
ATOM 4676 C CA . ILE B 1 301 ? -19.547 8.789 -4.398 1 80.88 301 ILE B CA 1
ATOM 4677 C C . ILE B 1 301 ? -20.906 9.414 -4.059 1 80.88 301 ILE B C 1
ATOM 4679 O O . ILE B 1 301 ? -21.031 10.641 -4.016 1 80.88 301 ILE B O 1
ATOM 4683 N N . SER B 1 302 ? -21.844 8.617 -3.877 1 82.25 302 SER B N 1
ATOM 4684 C CA . SER B 1 302 ? -23.156 9.102 -3.49 1 82.25 302 SER B CA 1
ATOM 4685 C C . SER B 1 302 ? -23.203 9.461 -2.008 1 82.25 302 SER B C 1
ATOM 4687 O O . SER B 1 302 ? -22.672 8.727 -1.17 1 82.25 302 SER B O 1
ATOM 4689 N N . PRO B 1 303 ? -23.75 10.594 -1.782 1 77.56 303 PRO B N 1
ATOM 4690 C CA . PRO B 1 303 ? -23.828 11 -0.376 1 77.56 303 PRO B CA 1
ATOM 4691 C C . PRO B 1 303 ? -24.609 9.992 0.481 1 77.56 303 PRO B C 1
ATOM 4693 O O . PRO B 1 303 ? -25.422 9.227 -0.04 1 77.56 303 PRO B O 1
ATOM 4696 N N . ALA B 1 304 ? -24.188 10 1.783 1 71.06 304 ALA B N 1
ATOM 4697 C CA . ALA B 1 304 ? -24.859 9.102 2.717 1 71.06 304 ALA B CA 1
ATOM 4698 C C . ALA B 1 304 ? -26.344 9.445 2.828 1 71.06 304 ALA B C 1
ATOM 4700 O O . ALA B 1 304 ? -26.734 10.602 2.658 1 71.06 304 ALA B O 1
#

Organism: NCBI:txid927661

Sequence (608 aa):
MQLDLNLLSALDALLEEGSVAGAAERLRLSSPAVSRTLGRLRRLTGDEILVRTGRTMTPTPYALAIRERVHELVRDAEAVLMPSRTLDLHELDRTFTLQCHDALATALAPMLLTEAASRAPKVRIRLLTEGASDTDDLRHGRVDLEIGADRSDLPEIRSETIGHDRFVLVMSPEHPCAEGEIDQERYAGQTHILVSRRGRLADPADRILSEAGRRRRVVAAVGSSAIALHAVSRGRHLLTVPEAVCRPLIDAFGLVVRPLPVPLPPLPIVFSWHERFDRDPAHAWLRAEVSRALRTTTPGISPAMQLDLNLLSALDALLEEGSVAGAAERLRLSSPAVSRTLGRLRRLTGDEILVRTGRTMTPTPYALAIRERVHELVRDAEAVLMPSRTLDLHELDRTFTLQCHDALATALAPMLLTEAASRAPKVRIRLLTEGASDTDDLRHGRVDLEIGADRSDLPEIRSETIGHDRFVLVMSPEHPCAEGEIDQERYAGQTHILVSRRGRLADPADRILSEAGRRRRVVAAVGSSAIALHAVSRGRHLLTVPEAVCRPLIDAFGLVVRPLPVPLPPLPIVFSWHERFDRDPAHAWLRAEVSRALRTTTPGISPA

Secondary structure (DSSP, 8-state):
----THHHHHHHHHHHHSSHHHHHHHHT--HHHHHHHHHHHHHHHSS-SEEEETTEEEE-HHHHHHHHHHHHHHHHHHHHHS------TTT---EEEEEE-HHHHHHHHHHHHHHHHHH-TT-EEEEEE--SS---HHHHTS-SEEEESS----TTEEEEEEEEE-EEEEE-TTSGGGSS---HHHHHTSEEEEE-TT--S--HHHHHHHHTT---EEEEEESSHHHHHHHHHTSSEEEEEEHHHHHHHHHHTT-EEE--SS-PPPEEEEEEEEGGGTT-HHHHHHHHHHHHHHHHH-TTSEE-/----THHHHHHHHHHHHSSHHHHHHHHT--HHHHHHHHHHHHHHHSS-SEEEETTEEEE-HHHHHHHHHHHHHHHHHHHHHS------TTT---EEEEEE-HHHHHHHHHHHHHHHHHH-TT-EEEEEE--SS---HHHHTS-SEEEESS----TTEEEEEEEEE-EEEEE-TTSGGGSS---HHHHHTSEEEEE-TT--S--HHHHHHHHTT---EEEEEESSHHHHHHHHHTSSEEEEEEHHHHHHHHHHTT-EEE--SS-PPPEEEEEEEEGGGTT-HHHHHHHHHHHHHHHHH-TTSEE-

Radius of gyration: 26.12 Å; Cα contacts (8 Å, |Δi|>4): 1157; chains: 2; bounding box: 55×73×70 Å

Solvent-accessible surface area (backbone atoms only — not comparable to full-atom values): 31781 Å² total; per-residue (Å²): 130,82,81,59,68,63,51,40,50,49,48,36,34,33,66,73,55,36,29,54,62,50,19,7,64,72,68,74,47,50,46,69,56,39,48,49,48,48,53,49,51,21,65,73,67,72,42,72,44,53,40,78,55,85,98,43,42,39,66,33,72,67,39,59,69,42,43,50,56,36,43,49,51,40,50,52,53,48,58,67,70,41,69,90,59,80,84,49,44,69,70,37,74,47,74,47,29,35,34,21,46,58,37,48,44,28,48,32,32,22,55,39,54,47,49,41,47,70,59,18,60,50,32,28,39,24,45,30,52,66,53,70,59,91,67,68,37,45,80,52,60,70,28,58,35,36,40,39,68,65,77,71,86,48,85,60,41,43,66,46,67,63,22,31,32,42,66,27,28,37,28,11,68,82,27,82,72,63,54,77,87,64,46,56,66,61,54,29,72,38,42,29,42,38,71,20,60,76,41,47,76,68,54,75,68,52,57,58,34,43,76,73,75,42,70,61,44,58,45,31,7,20,37,34,54,65,28,45,52,46,18,20,46,72,30,77,29,40,32,71,44,50,42,34,41,37,38,66,58,38,61,40,58,60,45,39,77,42,81,49,62,59,92,69,73,68,41,45,36,21,41,35,30,38,54,86,44,72,83,33,64,69,52,50,50,50,53,51,48,51,52,51,27,40,54,70,63,21,68,66,41,40,72,99,128,81,82,60,68,62,52,41,46,49,48,32,35,33,66,72,54,36,30,52,62,50,20,8,63,73,67,72,47,52,44,69,58,39,49,51,48,48,53,47,49,22,65,74,66,71,41,70,42,54,41,78,54,86,96,42,44,38,65,32,72,66,39,59,69,42,41,63,57,36,43,50,50,37,48,52,53,46,56,68,69,43,70,89,61,79,82,50,45,69,70,36,74,46,76,47,30,34,34,21,46,56,37,48,45,29,47,31,32,22,56,39,54,48,49,43,46,69,58,18,59,51,33,30,40,24,45,30,50,66,51,71,57,90,68,66,37,44,80,72,59,70,28,59,35,35,41,39,66,64,77,69,86,48,86,60,41,42,64,45,67,62,21,31,31,44,65,27,30,38,27,11,68,82,27,82,72,62,54,75,86,61,48,57,66,60,54,30,72,38,45,29,44,38,70,21,60,77,41,46,77,70,54,75,67,52,57,58,34,44,76,74,74,42,69,62,45,60,45,30,9,20,38,36,52,65,29,46,54,46,18,20,45,69,29,76,30,39,33,71,43,50,42,35,42,35,39,66,58,37,60,41,59,59,45,40,78,41,81,51,61,59,93,69,73,68,43,46,36,22,41,33,29,37,54,85,45,72,84,33,63,70,52,50,49,50,53,52,48,52,52,50,27,41,54,69,63,21,68,65,40,39,73,100

Foldseek 3Di:
DPPDLVLLLLLLQCQVQQDLVRSCVVVVHDSVVSVVSLVVVCVVVVHNQWDDDDPTTDGDPVSVVCNLVSVVVVVLVVVVPDPVPDDQLQPDQEEAEEEEAPLQCVLQVPQLVVVSCVRRVNYHYHYYYDAQDDDPCQVSVVHAKYKYQDDDPDPQKDKDWFFWFDKWKKAACPAPVLDDDDALVNQQAFEAEEEDNNWDQDDPLQVQQVVVVGHHHYPGYDHHPLVRLLVRNPDHHMYMDGPQSNVVSSVVSVMGIHGDNGDDDIGIIMMMHGCSCVSPVVSVVSVVSSSVSSCVSRVNTGGD/DPPDLVLLLLLLLCQVQQDLVRSCVVVVHDSVVSVVSLVVVCVVVVHNQWDDDDPTTDGDPVVVVCNVVSVVSVVLVVVVVDPVPDDQLQPDQEEAEEEEAPLQCVLQVPQLVVVSCVRRVNYHYHYYYDALDDDPCQVSVVHAKYKFQDDDPDPQKDKDWFFWFDKWKKAACPAPVLDDDDALQNQQAFEAEEEDLNWDQDDPLQVQQVVVVGHHHYPGYDHHPLVRLLVRNPDHHMYMDGPQSNVVSSVVSVMGIHGDNGDDDIGIIMMMHGCSCVSPVVSVVSVVSSSVSSCVSRVNTGGD

pLDDT: mean 86.42, std 12.26, range [33.47, 98.5]